Protein AF-A0A0F9RV56-F1 (afdb_monomer_lite)

Secondary structure (DSSP, 8-state):
--------TT--S-PPTTB-EEEETTTTEEEEPPTTTEEEETTTTEEEES-SS-SSSEEE--SS--------SSSS-EEEEEEETTEEEEEEEETTEEEEESSSSTTTSEEEEE-TTS-EEES-SS-SSSEEE--SSS---------STT--EEEEEE-SS-EEEEEE-TTS-EEEEETTTTEEEEEE-TTS-EEES-SS-SSSEEE-SSS-------------TT-S-EEEEEEEE-TTS-EEEEEEEEEEE-SSSSS--EEEEEEE--SS-TTSPEEEEEE-TT--EEES-TTTSSS-EEE----S-TTS-EEEEEEE-SSS--EEEEEEETTEEEEE-GGGTTT--SEEEETTT--EEES-SS-SSSEEETTTEEE-TTSEEEEEEEE-SSS---TT-EEEE---TT---TTEEEEPPTT-S-EEEEESSTTPPTTSEEEEEEEEEEEEEE-TT-B-TT-EEEE-SSTT-EEE----S--GGGGG--EEESS-B-SSEEEEEEE---

Structure (mmCIF, N/CA/C/O backbone):
data_AF-A0A0F9RV56-F1
#
_entry.id   AF-A0A0F9RV56-F1
#
loop_
_atom_site.group_PDB
_atom_site.id
_atom_site.type_symbol
_atom_site.label_atom_id
_atom_site.label_alt_id
_atom_site.label_comp_id
_atom_site.label_asym_id
_atom_site.label_entity_id
_atom_site.label_seq_id
_atom_site.pdbx_PDB_ins_code
_atom_site.Cartn_x
_atom_site.Cartn_y
_atom_site.Cartn_z
_atom_site.occupancy
_atom_site.B_iso_or_equiv
_atom_site.auth_seq_id
_atom_site.auth_comp_id
_atom_site.auth_asym_id
_atom_site.auth_atom_id
_atom_site.pdbx_PDB_model_num
ATOM 1 N N . MET A 1 1 ? 59.720 15.547 -71.331 1.00 35.12 1 MET A N 1
ATOM 2 C CA . MET A 1 1 ? 58.835 14.640 -72.086 1.00 35.12 1 MET A CA 1
ATOM 3 C C . MET A 1 1 ? 59.316 14.669 -73.528 1.00 35.12 1 MET A C 1
ATOM 5 O O . MET A 1 1 ? 58.931 15.556 -74.275 1.00 35.12 1 MET A O 1
ATOM 9 N N . GLU A 1 2 ? 60.263 13.796 -73.878 1.00 28.33 2 GLU A N 1
ATOM 10 C CA . GLU A 1 2 ? 60.614 13.566 -75.283 1.00 28.33 2 GLU A CA 1
ATOM 11 C C . GLU A 1 2 ? 59.462 12.791 -75.920 1.00 28.33 2 GLU A C 1
ATOM 13 O O . GLU A 1 2 ? 59.187 11.650 -75.551 1.00 28.33 2 GLU A O 1
ATOM 18 N N . VAL A 1 3 ? 58.751 13.435 -76.841 1.00 36.19 3 VAL A N 1
ATOM 19 C CA . VAL A 1 3 ? 57.756 12.770 -77.678 1.00 36.19 3 VAL A CA 1
ATOM 20 C C . VAL A 1 3 ? 58.518 12.094 -78.812 1.00 36.19 3 VAL A C 1
ATOM 22 O O . VAL A 1 3 ? 58.849 12.726 -79.812 1.00 36.19 3 VAL A O 1
ATOM 25 N N . HIS A 1 4 ? 58.807 10.803 -78.662 1.00 37.47 4 HIS A N 1
ATOM 26 C CA . HIS A 1 4 ? 59.107 9.973 -79.823 1.00 37.47 4 HIS A CA 1
ATOM 27 C C . HIS A 1 4 ? 57.801 9.795 -80.604 1.00 37.47 4 HIS A C 1
ATOM 29 O O . HIS A 1 4 ? 56.901 9.078 -80.169 1.00 37.47 4 HIS A O 1
ATOM 35 N N . ALA A 1 5 ? 57.681 10.464 -81.751 1.00 42.66 5 ALA A N 1
ATOM 36 C CA . ALA A 1 5 ? 56.656 10.137 -82.731 1.00 42.66 5 ALA A CA 1
ATOM 37 C C . ALA A 1 5 ? 56.894 8.688 -83.186 1.00 42.66 5 ALA A C 1
ATOM 39 O O . ALA A 1 5 ? 57.868 8.398 -83.881 1.00 42.66 5 ALA A O 1
ATOM 40 N N . ILE A 1 6 ? 56.035 7.765 -82.750 1.00 51.59 6 ILE A N 1
ATOM 41 C CA . ILE A 1 6 ? 56.075 6.363 -83.169 1.00 51.59 6 ILE A CA 1
ATOM 42 C C . ILE A 1 6 ? 55.583 6.307 -84.620 1.00 51.59 6 ILE A C 1
ATOM 44 O O . ILE A 1 6 ? 54.413 6.065 -84.891 1.00 51.59 6 ILE A O 1
ATOM 48 N N . ILE A 1 7 ? 56.485 6.553 -85.568 1.00 52.78 7 ILE A N 1
ATOM 49 C CA . ILE A 1 7 ? 56.300 6.196 -86.978 1.00 52.78 7 ILE A CA 1
ATOM 50 C C . ILE A 1 7 ? 56.906 4.798 -87.151 1.00 52.78 7 ILE A C 1
ATOM 52 O O . ILE A 1 7 ? 57.924 4.613 -87.812 1.00 52.78 7 ILE A O 1
ATOM 56 N N . ASP A 1 8 ? 56.335 3.804 -86.466 1.00 52.91 8 ASP A N 1
ATOM 57 C CA . ASP A 1 8 ? 56.746 2.411 -86.630 1.00 52.91 8 ASP A CA 1
ATOM 58 C C . ASP A 1 8 ? 55.860 1.736 -87.683 1.00 52.91 8 ASP A C 1
ATOM 60 O O . ASP A 1 8 ? 54.678 1.477 -87.461 1.00 52.91 8 ASP A O 1
ATOM 64 N N . SER A 1 9 ? 56.458 1.406 -88.830 1.00 52.41 9 SER A N 1
ATOM 65 C CA . SER A 1 9 ? 55.878 0.616 -89.934 1.00 52.41 9 SER A CA 1
ATOM 66 C C . SER A 1 9 ? 55.346 -0.783 -89.545 1.00 52.41 9 SER A C 1
ATOM 68 O O . SER A 1 9 ? 54.869 -1.525 -90.401 1.00 52.41 9 SER A O 1
ATOM 70 N N . ARG A 1 10 ? 55.416 -1.159 -88.261 1.00 55.69 10 ARG A N 1
ATOM 71 C CA . ARG A 1 10 ? 54.940 -2.428 -87.682 1.00 55.69 10 ARG A CA 1
ATOM 72 C C . ARG A 1 10 ? 53.533 -2.366 -87.064 1.00 55.69 10 ARG A C 1
ATOM 74 O O . ARG A 1 10 ? 53.070 -3.376 -86.534 1.00 55.69 10 ARG A O 1
ATOM 81 N N . LEU A 1 11 ? 52.831 -1.233 -87.148 1.00 56.22 11 LEU A N 1
ATOM 82 C CA . LEU A 1 11 ? 51.405 -1.129 -86.810 1.00 56.22 11 LEU A CA 1
ATOM 83 C C . LEU A 1 11 ? 50.551 -1.707 -87.953 1.00 56.22 11 LEU A C 1
ATOM 85 O O . LEU A 1 11 ? 50.482 -1.127 -89.034 1.00 56.22 11 LEU A O 1
ATOM 89 N N . LYS A 1 12 ? 49.893 -2.858 -87.744 1.00 55.91 12 LYS A N 1
ATOM 90 C CA . LYS A 1 12 ? 48.901 -3.374 -88.707 1.00 55.91 12 LYS A CA 1
ATOM 91 C C . LYS A 1 12 ? 47.729 -2.388 -88.804 1.00 55.91 12 LYS A C 1
ATOM 93 O O . LYS A 1 12 ? 47.062 -2.136 -87.806 1.00 55.91 12 LYS A O 1
ATOM 98 N N . SER A 1 13 ? 47.449 -1.873 -90.001 1.00 49.88 13 SER A N 1
ATOM 99 C CA . SER A 1 13 ? 46.219 -1.132 -90.287 1.00 49.88 13 SER A CA 1
ATOM 100 C C . SER A 1 13 ? 45.020 -2.086 -90.228 1.00 49.88 13 SER A C 1
ATOM 102 O O . SER A 1 13 ? 44.904 -3.003 -91.039 1.00 49.88 13 SER A O 1
ATOM 104 N N . GLY A 1 14 ? 44.145 -1.901 -89.237 1.00 53.00 14 GLY A N 1
ATOM 105 C CA . GLY A 1 14 ? 42.919 -2.697 -89.101 1.00 53.00 14 GLY A CA 1
ATOM 106 C C . GLY A 1 14 ? 42.392 -2.889 -87.679 1.00 53.00 14 GLY A C 1
ATOM 107 O O . GLY A 1 14 ? 41.796 -3.927 -87.410 1.00 53.00 14 GLY A O 1
ATOM 108 N N . THR A 1 15 ? 42.614 -1.954 -86.756 1.00 55.88 15 THR A N 1
ATOM 109 C CA . THR A 1 15 ? 42.126 -2.074 -85.375 1.00 55.88 15 THR A CA 1
ATOM 110 C C . THR A 1 15 ? 40.822 -1.300 -85.183 1.00 55.88 15 THR A C 1
ATOM 112 O O . TH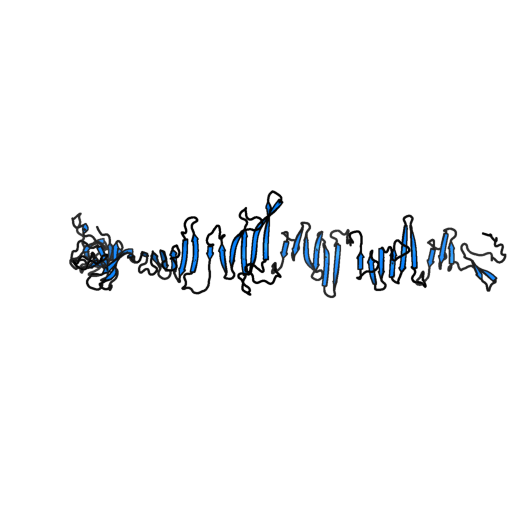R A 1 15 ? 40.669 -0.175 -85.661 1.00 55.88 15 THR A O 1
ATOM 115 N N . ALA A 1 16 ? 39.853 -1.920 -84.510 1.00 59.94 16 ALA A N 1
ATOM 116 C CA . ALA A 1 16 ? 38.628 -1.251 -84.087 1.00 59.94 16 ALA A CA 1
ATOM 117 C C . ALA A 1 16 ? 38.970 -0.122 -83.096 1.00 59.94 16 ALA A C 1
ATOM 119 O O . ALA A 1 16 ? 39.935 -0.224 -82.333 1.00 59.94 16 ALA A O 1
ATOM 120 N N . GLN A 1 17 ? 38.187 0.961 -83.103 1.00 68.06 17 GLN A N 1
ATOM 121 C CA . GLN A 1 17 ? 38.369 2.084 -82.178 1.00 68.06 17 GLN A CA 1
ATOM 122 C C . GLN A 1 17 ? 38.378 1.578 -80.724 1.00 68.06 17 GLN A C 1
ATOM 124 O O . GLN A 1 17 ? 37.492 0.823 -80.335 1.00 68.06 17 GLN A O 1
ATOM 129 N N . GLY A 1 18 ? 39.375 1.992 -79.934 1.00 73.94 18 GLY A N 1
ATOM 130 C CA . GLY A 1 18 ? 39.445 1.705 -78.495 1.00 73.94 18 GLY A CA 1
ATOM 131 C C . GLY A 1 18 ? 40.261 0.481 -78.063 1.00 73.94 18 GLY A C 1
ATOM 132 O O . GLY A 1 18 ? 40.328 0.186 -76.870 1.00 73.94 18 GLY A O 1
ATOM 133 N N . GLN A 1 19 ? 40.911 -0.231 -78.989 1.00 78.50 19 GLN A N 1
ATOM 134 C CA . GLN A 1 19 ? 41.796 -1.353 -78.645 1.00 78.50 19 GLN A CA 1
ATOM 135 C C . GLN A 1 19 ? 43.124 -0.882 -78.030 1.00 78.50 19 GLN A C 1
ATOM 137 O O . GLN A 1 19 ? 43.808 -0.022 -78.584 1.00 78.50 19 GLN A O 1
ATOM 142 N N . ILE A 1 20 ? 43.519 -1.496 -76.911 1.00 80.44 20 ILE A N 1
ATOM 143 C CA . ILE A 1 20 ? 44.831 -1.288 -76.276 1.00 80.44 20 ILE A CA 1
ATOM 144 C C . ILE A 1 20 ? 45.865 -2.228 -76.911 1.00 80.44 20 ILE A C 1
ATOM 146 O O . ILE A 1 20 ? 45.559 -3.384 -77.213 1.00 80.44 20 ILE A O 1
ATOM 150 N N . MET A 1 21 ? 47.089 -1.730 -77.127 1.00 80.50 21 MET A N 1
ATOM 151 C CA . MET A 1 21 ? 48.192 -2.481 -77.734 1.00 80.50 21 MET A CA 1
ATOM 152 C C . MET A 1 21 ? 49.264 -2.869 -76.712 1.00 80.50 21 MET A C 1
ATOM 154 O O . MET A 1 21 ? 49.665 -2.054 -75.885 1.00 80.50 21 MET A O 1
ATOM 158 N N . PHE A 1 22 ? 49.789 -4.086 -76.832 1.00 82.75 22 PHE A N 1
ATOM 159 C CA . PHE A 1 22 ? 50.877 -4.624 -76.018 1.00 82.75 22 PHE A CA 1
ATOM 160 C C . PHE A 1 22 ? 52.053 -5.021 -76.910 1.00 82.75 22 PHE A C 1
ATOM 162 O O . PHE A 1 22 ? 51.858 -5.506 -78.024 1.00 82.75 22 PHE A O 1
ATOM 169 N N . TRP A 1 23 ? 53.284 -4.809 -76.445 1.00 84.12 23 TRP A N 1
ATOM 170 C CA . TRP A 1 23 ? 54.470 -5.295 -77.148 1.00 84.12 23 TRP A CA 1
ATOM 171 C C . TRP A 1 23 ? 54.647 -6.786 -76.878 1.00 84.12 23 TRP A C 1
ATOM 173 O O . TRP A 1 23 ? 54.828 -7.197 -75.732 1.00 84.12 23 TRP A O 1
ATOM 183 N N . ASP A 1 24 ? 54.647 -7.592 -77.935 1.00 83.38 24 ASP A N 1
ATOM 184 C CA . ASP A 1 24 ? 54.957 -9.011 -77.842 1.00 83.38 24 ASP A CA 1
ATOM 185 C C . ASP A 1 24 ? 56.446 -9.229 -78.143 1.00 83.38 24 ASP A C 1
ATOM 187 O O . ASP A 1 24 ? 56.928 -9.035 -79.265 1.00 83.38 24 ASP A O 1
ATOM 191 N N . ASN A 1 25 ? 57.191 -9.654 -77.121 1.00 83.56 25 ASN A N 1
ATOM 192 C CA . ASN A 1 25 ? 58.633 -9.862 -77.208 1.00 83.56 25 ASN A CA 1
ATOM 193 C C . ASN A 1 25 ? 59.032 -11.084 -78.049 1.00 83.56 25 ASN A C 1
ATOM 195 O O . ASN A 1 25 ? 60.177 -11.144 -78.511 1.00 83.56 25 ASN A O 1
ATOM 199 N N . THR A 1 26 ? 58.108 -12.021 -78.254 1.00 90.19 26 THR A N 1
ATOM 200 C CA . THR A 1 26 ? 58.261 -13.201 -79.110 1.00 90.19 26 THR A CA 1
ATOM 201 C C . THR A 1 26 ? 58.004 -12.824 -80.563 1.00 90.19 26 THR A C 1
ATOM 203 O O . THR A 1 26 ? 58.799 -13.154 -81.440 1.00 90.19 26 THR A O 1
ATOM 206 N N . LEU A 1 27 ? 56.935 -12.066 -80.822 1.00 84.62 27 LEU A N 1
ATOM 207 C CA . LEU A 1 27 ? 56.555 -11.642 -82.174 1.00 84.62 27 LEU A CA 1
ATOM 208 C C . LEU A 1 27 ? 57.285 -10.376 -82.653 1.00 84.62 27 LEU A C 1
ATOM 210 O O . LEU A 1 27 ? 57.133 -9.996 -83.815 1.00 84.62 27 LEU A O 1
ATOM 214 N N . LYS A 1 28 ? 58.057 -9.719 -81.774 1.00 84.50 28 LYS A N 1
ATOM 215 C CA . LYS A 1 28 ? 58.799 -8.467 -82.025 1.00 84.50 28 LYS A CA 1
ATOM 216 C C . LYS A 1 28 ? 57.935 -7.376 -82.673 1.00 84.50 28 LYS A C 1
ATOM 218 O O . LYS A 1 28 ? 58.404 -6.622 -83.531 1.00 84.50 28 LYS A O 1
ATOM 223 N N . ARG A 1 29 ? 56.665 -7.306 -82.270 1.00 80.75 29 ARG A N 1
ATOM 224 C CA . ARG A 1 29 ? 55.684 -6.331 -82.759 1.00 80.75 29 ARG A CA 1
ATOM 225 C C . ARG A 1 29 ? 54.636 -6.028 -81.698 1.00 80.75 29 ARG A C 1
ATOM 227 O O . ARG A 1 29 ? 54.454 -6.790 -80.752 1.00 80.75 29 ARG A O 1
ATOM 234 N N . TRP A 1 30 ? 53.894 -4.956 -81.926 1.00 79.44 30 TRP A N 1
ATOM 235 C CA . TRP A 1 30 ? 52.701 -4.633 -81.157 1.00 79.44 30 TRP A CA 1
ATOM 236 C C . TRP A 1 30 ? 51.517 -5.521 -81.572 1.00 79.44 30 TRP A C 1
ATOM 238 O O . TRP A 1 30 ? 51.285 -5.739 -82.764 1.00 79.44 30 TRP A O 1
ATOM 248 N N . VAL A 1 31 ? 50.771 -6.024 -80.591 1.00 81.75 31 VAL A N 1
ATOM 249 C CA . VAL A 1 31 ? 49.534 -6.807 -80.746 1.00 81.75 31 VAL A CA 1
ATOM 250 C C . VAL A 1 31 ? 48.388 -6.118 -80.004 1.00 81.75 31 VAL A C 1
ATOM 252 O O . VAL A 1 31 ? 48.619 -5.470 -78.988 1.00 81.75 31 VAL A O 1
ATOM 255 N N . ASN A 1 32 ? 47.163 -6.206 -80.518 1.00 77.44 32 ASN A N 1
ATOM 256 C CA . ASN A 1 32 ? 45.974 -5.628 -79.885 1.00 77.44 32 ASN A CA 1
ATOM 257 C C . ASN A 1 32 ? 45.323 -6.628 -78.916 1.00 77.44 32 ASN A C 1
ATOM 259 O O . ASN A 1 32 ? 45.285 -7.820 -79.214 1.00 77.44 32 ASN A O 1
ATOM 263 N N . ALA A 1 33 ? 44.751 -6.141 -77.814 1.00 80.44 33 ALA A N 1
ATOM 264 C CA . ALA A 1 33 ? 43.803 -6.931 -77.026 1.00 80.44 33 ALA A CA 1
ATOM 265 C C . ALA A 1 33 ? 42.501 -7.193 -77.801 1.00 80.44 33 ALA A C 1
ATOM 267 O O . ALA A 1 33 ? 42.122 -6.434 -78.710 1.00 80.44 33 ALA A O 1
ATOM 268 N N . GLU A 1 34 ? 41.794 -8.259 -77.422 1.00 81.75 34 GLU A N 1
ATOM 269 C CA . GLU A 1 34 ? 40.414 -8.460 -77.848 1.00 81.75 34 GLU A CA 1
ATOM 270 C C . GLU A 1 34 ? 39.514 -7.397 -77.206 1.00 81.75 34 GLU A C 1
ATOM 272 O O . GLU A 1 34 ? 39.651 -7.066 -76.027 1.00 81.75 34 GLU A O 1
ATOM 277 N N . THR A 1 35 ? 38.550 -6.866 -77.965 1.00 77.06 35 THR A N 1
ATOM 278 C CA . THR A 1 35 ? 37.611 -5.853 -77.448 1.00 77.06 35 THR A CA 1
ATOM 279 C C . THR A 1 35 ? 36.735 -6.395 -76.315 1.00 77.06 35 THR A C 1
ATOM 281 O O . THR A 1 35 ? 36.184 -5.620 -75.543 1.00 77.06 35 THR A O 1
ATOM 284 N N . SER A 1 36 ? 36.594 -7.719 -76.206 1.00 81.75 36 SER A N 1
ATOM 285 C CA . SER A 1 36 ? 35.924 -8.423 -75.108 1.00 81.75 36 SER A CA 1
ATOM 286 C C . SER A 1 36 ? 36.769 -8.557 -73.841 1.00 81.75 36 SER A C 1
ATOM 288 O O . SER A 1 36 ? 36.193 -8.869 -72.808 1.00 81.75 36 SER A O 1
ATOM 290 N N . GLU A 1 37 ? 38.083 -8.324 -73.882 1.00 86.94 37 GLU A N 1
ATOM 291 C CA . GLU A 1 37 ? 38.988 -8.496 -72.735 1.00 86.94 37 GLU A CA 1
ATOM 292 C C . GLU A 1 37 ? 39.403 -7.159 -72.115 1.00 86.94 37 GLU A C 1
ATOM 294 O O . GLU A 1 37 ? 39.272 -6.979 -70.906 1.00 86.94 37 GLU A O 1
ATOM 299 N N . LEU A 1 38 ? 39.876 -6.206 -72.925 1.00 89.44 38 LEU A N 1
ATOM 300 C CA . LEU A 1 38 ? 40.341 -4.900 -72.455 1.00 89.44 38 LEU A CA 1
ATOM 301 C C . LEU A 1 38 ? 40.025 -3.805 -73.478 1.00 89.44 38 LEU A C 1
ATOM 303 O O . LEU A 1 38 ? 40.433 -3.899 -74.637 1.00 89.44 38 LEU A O 1
ATOM 307 N N . PHE A 1 39 ? 39.324 -2.751 -73.057 1.00 89.19 39 PHE A N 1
ATOM 308 C CA . PHE A 1 39 ? 38.770 -1.760 -73.982 1.00 89.19 39 PHE A CA 1
ATOM 309 C C . PHE A 1 39 ? 38.821 -0.324 -73.439 1.00 89.19 39 PHE A C 1
ATOM 311 O O . PHE A 1 39 ? 38.435 -0.075 -72.299 1.00 89.19 39 PHE A O 1
ATOM 318 N N . TRP A 1 40 ? 39.250 0.639 -74.262 1.00 91.00 40 TRP A N 1
ATOM 319 C CA . TRP A 1 40 ? 39.168 2.079 -73.985 1.00 91.00 40 TRP A CA 1
ATOM 320 C C . TRP A 1 40 ? 38.142 2.757 -74.901 1.00 91.00 40 TRP A C 1
ATOM 322 O O . TRP A 1 40 ? 38.376 2.957 -76.090 1.00 91.00 40 TRP A O 1
ATOM 332 N N . ASP A 1 41 ? 37.007 3.166 -74.342 1.00 88.31 41 ASP A N 1
ATOM 333 C CA . ASP A 1 41 ? 36.007 3.983 -75.030 1.00 88.31 41 ASP A CA 1
ATOM 334 C C . ASP A 1 41 ? 36.447 5.452 -75.008 1.00 88.31 41 ASP A C 1
ATOM 336 O O . ASP A 1 41 ? 36.204 6.182 -74.042 1.00 88.31 41 ASP A O 1
ATOM 340 N N . ASP A 1 42 ? 37.111 5.890 -76.078 1.00 87.00 42 ASP A N 1
ATOM 341 C CA . ASP A 1 42 ? 37.641 7.251 -76.154 1.00 87.00 42 ASP A CA 1
ATOM 342 C C . ASP A 1 42 ? 36.551 8.326 -76.276 1.00 87.00 42 ASP A C 1
ATOM 344 O O . ASP A 1 42 ? 36.752 9.457 -75.831 1.00 87.00 42 ASP A O 1
ATOM 348 N N . THR A 1 43 ? 35.384 7.993 -76.831 1.00 89.69 43 THR A N 1
ATOM 349 C CA . THR A 1 43 ? 34.279 8.949 -76.971 1.00 89.69 43 THR A CA 1
ATOM 350 C C . THR A 1 43 ? 33.721 9.335 -75.607 1.00 89.69 43 THR A C 1
ATOM 352 O O . THR A 1 43 ? 33.481 10.513 -75.355 1.00 89.69 43 THR A O 1
ATOM 355 N N . ASN A 1 44 ? 33.565 8.361 -74.708 1.00 91.50 44 ASN A N 1
ATOM 356 C CA . ASN A 1 44 ? 32.955 8.582 -73.394 1.00 91.50 44 ASN A CA 1
ATOM 357 C C . ASN A 1 44 ? 33.965 8.594 -72.234 1.00 91.50 44 ASN A C 1
ATOM 359 O O . ASN A 1 44 ? 33.563 8.784 -71.088 1.00 91.50 44 ASN A O 1
ATOM 363 N N . LYS A 1 45 ? 35.260 8.391 -72.514 1.00 93.62 45 LYS A N 1
ATOM 364 C CA . LYS A 1 45 ? 36.357 8.317 -71.530 1.00 93.62 45 LYS A CA 1
ATOM 365 C C . LYS A 1 45 ? 36.139 7.215 -70.484 1.00 93.62 45 LYS A C 1
ATOM 367 O O . LYS A 1 45 ? 36.167 7.466 -69.279 1.00 93.62 45 LYS A O 1
ATOM 372 N N . ARG A 1 46 ? 35.892 5.987 -70.956 1.00 93.88 46 ARG A N 1
ATOM 373 C CA . ARG A 1 46 ? 35.572 4.817 -70.117 1.00 93.88 46 ARG A CA 1
ATOM 374 C C . ARG A 1 46 ? 36.511 3.642 -70.383 1.00 93.88 46 ARG A C 1
ATOM 376 O O . ARG A 1 46 ? 36.780 3.309 -71.532 1.00 93.88 46 ARG A O 1
ATOM 383 N N . PHE A 1 47 ? 36.954 2.975 -69.325 1.00 93.38 47 PHE A N 1
ATOM 384 C CA . PHE A 1 47 ? 37.814 1.798 -69.372 1.00 93.38 47 PHE A CA 1
ATOM 385 C C . PHE A 1 47 ? 37.026 0.528 -69.029 1.00 93.38 47 PHE A C 1
ATOM 387 O O . PHE A 1 47 ? 36.348 0.458 -68.005 1.00 93.38 47 PHE A O 1
ATOM 394 N N . GLY A 1 48 ? 37.095 -0.473 -69.900 1.00 92.56 48 GLY A N 1
ATOM 395 C CA . GLY A 1 48 ? 36.427 -1.762 -69.767 1.00 92.56 48 GLY A CA 1
ATOM 396 C C . GLY A 1 48 ? 37.419 -2.907 -69.572 1.00 92.56 48 GLY A C 1
ATOM 397 O O . GLY A 1 48 ? 38.422 -2.977 -70.278 1.00 92.56 48 GLY A O 1
ATOM 398 N N . ILE A 1 49 ? 37.103 -3.827 -68.662 1.00 93.19 49 ILE A N 1
ATOM 399 C CA . ILE A 1 49 ? 37.770 -5.124 -68.491 1.00 93.19 49 ILE A CA 1
ATOM 400 C C . ILE A 1 49 ? 36.692 -6.202 -68.644 1.00 93.19 49 ILE A C 1
ATOM 402 O O . ILE A 1 49 ? 35.688 -6.170 -67.936 1.00 93.19 49 ILE A O 1
ATOM 406 N N . GLY A 1 50 ? 36.849 -7.129 -69.584 1.00 91.56 50 GLY A N 1
ATOM 407 C CA . GLY A 1 50 ? 35.844 -8.152 -69.886 1.00 91.56 50 GLY A CA 1
ATOM 408 C C . GLY A 1 50 ? 34.601 -7.628 -70.629 1.00 91.56 50 GLY A C 1
ATOM 409 O O . GLY A 1 50 ? 33.560 -8.293 -70.647 1.00 91.56 50 GLY A O 1
ATOM 410 N N . ILE A 1 51 ? 34.648 -6.405 -71.185 1.00 91.44 51 ILE A N 1
ATOM 411 C CA . ILE A 1 51 ? 33.503 -5.768 -71.851 1.00 91.44 51 ILE A CA 1
ATOM 412 C C . ILE A 1 51 ? 33.903 -4.750 -72.935 1.00 91.44 51 ILE A C 1
ATOM 414 O O . ILE A 1 51 ? 34.678 -3.832 -72.686 1.00 91.44 51 ILE A O 1
ATOM 418 N N . ALA A 1 52 ? 33.273 -4.856 -74.112 1.00 90.31 52 ALA A N 1
ATOM 419 C CA . ALA A 1 52 ? 33.534 -4.003 -75.283 1.00 90.31 52 ALA A CA 1
ATOM 420 C C . ALA A 1 52 ? 32.757 -2.671 -75.312 1.00 90.31 52 ALA A C 1
ATOM 422 O O . ALA A 1 52 ? 32.942 -1.844 -76.197 1.00 90.31 52 ALA A O 1
ATOM 423 N N . SER A 1 53 ? 31.819 -2.467 -74.391 1.00 91.06 53 SER A N 1
ATOM 424 C CA . SER A 1 53 ? 31.000 -1.251 -74.307 1.00 91.06 53 SER A CA 1
ATOM 425 C C . SER A 1 53 ? 30.789 -0.906 -72.832 1.00 91.06 53 SER A C 1
ATOM 427 O O . SER A 1 53 ? 29.745 -1.233 -72.261 1.00 91.06 53 SER A O 1
ATOM 429 N N . PRO A 1 54 ? 31.816 -0.351 -72.161 1.00 93.94 54 PRO A N 1
ATOM 430 C CA . PRO A 1 54 ? 31.742 -0.025 -70.742 1.00 93.94 54 PRO A CA 1
ATOM 431 C C . PRO A 1 54 ? 30.633 1.004 -70.489 1.00 93.94 54 PRO A C 1
ATOM 433 O O . PRO A 1 54 ? 30.466 1.928 -71.270 1.00 93.94 54 PRO A O 1
ATOM 436 N N . GLY A 1 55 ? 29.861 0.852 -69.407 1.00 95.50 55 GLY A N 1
ATOM 437 C CA . GLY A 1 55 ? 28.795 1.793 -69.039 1.00 95.50 55 GLY A CA 1
ATOM 438 C C . GLY A 1 55 ? 29.275 2.908 -68.106 1.00 95.50 55 GLY A C 1
ATOM 439 O O . GLY A 1 55 ? 28.670 3.973 -68.070 1.00 95.50 55 GLY A O 1
ATOM 440 N N . GLN A 1 56 ? 30.390 2.674 -67.409 1.00 96.31 56 GLN A N 1
ATOM 441 C CA . GLN A 1 56 ? 30.975 3.523 -66.365 1.00 96.31 56 GLN A CA 1
ATOM 442 C C . GLN A 1 56 ? 32.437 3.851 -66.688 1.00 96.31 56 GLN A C 1
ATOM 444 O O . GLN A 1 56 ? 33.030 3.182 -67.533 1.00 96.31 56 GLN A O 1
ATOM 449 N N . GLN A 1 57 ? 33.029 4.840 -66.005 1.00 95.31 57 GLN A N 1
ATOM 450 C CA . GLN A 1 57 ? 34.445 5.215 -66.187 1.00 95.31 57 GLN A CA 1
ATOM 451 C C . GLN A 1 57 ? 35.411 4.032 -66.021 1.00 95.31 57 GLN A C 1
ATOM 453 O O . GLN A 1 57 ? 36.375 3.936 -66.773 1.00 95.31 57 GLN A O 1
ATOM 458 N N . LEU A 1 58 ? 35.117 3.108 -65.103 1.00 95.38 58 LEU A N 1
ATOM 459 C CA . LEU A 1 58 ? 35.726 1.782 -65.009 1.00 95.38 58 LEU A CA 1
ATOM 460 C C . LEU A 1 58 ? 34.598 0.742 -64.974 1.00 95.38 58 LEU A C 1
ATOM 462 O O . LEU A 1 58 ? 33.737 0.804 -64.098 1.00 95.38 58 LEU A O 1
ATOM 466 N N . HIS A 1 59 ? 34.587 -0.212 -65.904 1.00 95.06 59 HIS A N 1
ATOM 467 C CA . HIS A 1 59 ? 33.609 -1.299 -65.944 1.00 95.06 59 HIS A CA 1
ATOM 468 C C . HIS A 1 59 ? 34.321 -2.646 -66.078 1.00 95.06 59 HIS A C 1
ATOM 470 O O . HIS A 1 59 ? 34.891 -2.950 -67.119 1.00 95.06 59 HIS A O 1
ATOM 476 N N . ILE A 1 60 ? 34.256 -3.467 -65.032 1.00 94.69 60 ILE A N 1
ATOM 477 C CA . ILE A 1 60 ? 34.794 -4.830 -65.027 1.00 94.69 60 ILE A CA 1
ATOM 478 C C . ILE A 1 60 ? 33.621 -5.808 -65.131 1.00 94.69 60 ILE A C 1
ATOM 480 O O . ILE A 1 60 ? 32.695 -5.737 -64.324 1.00 94.69 60 ILE A O 1
ATOM 484 N N . ARG A 1 61 ? 33.645 -6.714 -66.110 1.00 93.44 61 ARG A N 1
ATOM 485 C CA . ARG A 1 61 ? 32.621 -7.739 -66.341 1.00 93.44 61 ARG A CA 1
ATOM 486 C C . ARG A 1 61 ? 33.266 -9.122 -66.441 1.00 93.44 61 ARG A C 1
ATOM 488 O O . ARG A 1 61 ? 34.331 -9.283 -67.017 1.00 93.44 61 ARG A O 1
ATOM 495 N N . GLY A 1 62 ? 32.588 -10.132 -65.911 1.00 91.44 62 GLY A N 1
ATOM 496 C CA . GLY A 1 62 ? 32.982 -11.537 -65.965 1.00 91.44 62 GLY A CA 1
ATOM 497 C C . GLY A 1 62 ? 31.757 -12.439 -65.817 1.00 91.44 62 GLY A C 1
ATOM 498 O O . GLY A 1 62 ? 30.684 -11.973 -65.439 1.00 91.44 62 GLY A O 1
ATOM 499 N N . SER A 1 63 ? 31.899 -13.722 -66.149 1.00 90.44 63 SER A N 1
ATOM 500 C CA . SER A 1 63 ? 30.840 -14.744 -66.042 1.00 90.44 63 SER A CA 1
ATOM 501 C C . SER A 1 63 ? 30.871 -15.534 -64.725 1.00 90.44 63 SER A C 1
ATOM 503 O O . SER A 1 63 ? 30.056 -16.429 -64.523 1.00 90.44 63 SER A O 1
ATOM 505 N N . VAL A 1 64 ? 31.817 -15.210 -63.842 1.00 89.81 64 VAL A N 1
ATOM 506 C CA . VAL A 1 64 ? 31.987 -15.739 -62.479 1.00 89.81 64 VAL A CA 1
ATOM 507 C C . VAL A 1 64 ? 32.173 -14.567 -61.507 1.00 89.81 64 VAL A C 1
ATOM 509 O O . VAL A 1 64 ? 32.157 -13.413 -61.937 1.00 89.81 64 VAL A O 1
ATOM 512 N N . SER A 1 65 ? 32.362 -14.836 -60.209 1.00 91.69 65 SER A N 1
ATOM 513 C CA . SER A 1 65 ? 32.637 -13.799 -59.204 1.00 91.69 65 SER A CA 1
ATOM 514 C C . SER A 1 65 ? 33.793 -12.890 -59.631 1.00 91.69 65 SER A C 1
ATOM 516 O O . SER A 1 65 ? 34.929 -13.333 -59.791 1.00 91.69 65 SER A O 1
ATOM 518 N N . ILE A 1 66 ? 33.500 -11.603 -59.791 1.00 92.06 66 ILE A N 1
ATOM 519 C CA . ILE A 1 66 ? 34.480 -10.569 -60.121 1.00 92.06 66 ILE A CA 1
ATOM 520 C C . ILE A 1 66 ? 35.036 -10.024 -58.804 1.00 92.06 66 ILE A C 1
ATOM 522 O O . ILE A 1 66 ? 34.271 -9.551 -57.965 1.00 92.06 66 ILE A O 1
ATOM 526 N N . LYS A 1 67 ? 36.358 -10.082 -58.611 1.00 90.19 67 LYS A N 1
ATOM 527 C CA . LYS A 1 67 ? 37.037 -9.592 -57.402 1.00 90.19 67 LYS A CA 1
ATOM 528 C C . LYS A 1 67 ? 38.067 -8.528 -57.768 1.00 90.19 67 LYS A C 1
ATOM 530 O O . LYS A 1 67 ? 39.005 -8.813 -58.505 1.00 90.19 67 LYS A O 1
ATOM 535 N N . ALA A 1 68 ? 37.934 -7.339 -57.186 1.00 91.31 68 ALA A N 1
ATOM 536 C CA . ALA A 1 68 ? 39.048 -6.408 -57.058 1.00 91.31 68 ALA A CA 1
ATOM 537 C C . ALA A 1 68 ? 39.797 -6.755 -55.762 1.00 91.31 68 ALA A C 1
ATOM 539 O O . ALA A 1 68 ? 39.277 -6.552 -54.666 1.00 91.31 68 ALA A O 1
ATOM 540 N N . LEU A 1 69 ? 40.973 -7.375 -55.884 1.00 92.81 69 LEU A N 1
ATOM 541 C CA . LEU A 1 69 ? 41.819 -7.697 -54.737 1.00 92.81 69 LEU A CA 1
ATOM 542 C C . LEU A 1 69 ? 42.768 -6.530 -54.477 1.00 92.81 69 LEU A C 1
ATOM 544 O O . LEU A 1 69 ? 43.634 -6.240 -55.297 1.00 92.81 69 LEU A O 1
ATOM 548 N N . PHE A 1 70 ? 42.616 -5.912 -53.313 1.00 91.50 70 PHE A N 1
ATOM 549 C CA . PHE A 1 70 ? 43.601 -5.003 -52.749 1.00 91.50 70 PHE A CA 1
ATOM 550 C C . PHE A 1 70 ? 44.261 -5.739 -51.590 1.00 91.50 70 PHE A C 1
ATOM 552 O O . PHE A 1 70 ? 43.589 -6.116 -50.631 1.00 91.50 70 PHE A O 1
ATOM 559 N N . GLU A 1 71 ? 45.557 -6.000 -51.707 1.00 91.75 71 GLU A N 1
ATOM 560 C CA . GLU A 1 71 ? 46.321 -6.736 -50.707 1.00 91.75 71 GLU A CA 1
ATOM 561 C C . GLU A 1 71 ? 47.545 -5.945 -50.267 1.00 91.75 71 GLU A C 1
ATOM 563 O O . GLU A 1 71 ? 48.076 -5.103 -50.990 1.00 91.75 71 GLU A O 1
ATOM 568 N N . ARG A 1 72 ? 47.981 -6.227 -49.045 1.00 87.31 72 ARG A N 1
ATOM 569 C CA . ARG A 1 72 ? 49.168 -5.644 -48.433 1.00 87.31 72 ARG A CA 1
ATOM 570 C C . ARG A 1 72 ? 49.993 -6.749 -47.801 1.00 87.31 72 ARG A C 1
ATOM 572 O O . ARG A 1 72 ? 49.448 -7.730 -47.306 1.00 87.31 72 ARG A O 1
ATOM 579 N N . THR A 1 73 ? 51.302 -6.554 -47.773 1.00 88.31 73 THR A N 1
ATOM 580 C CA . THR A 1 73 ? 52.264 -7.469 -47.142 1.00 88.31 73 THR A CA 1
ATOM 581 C C . THR A 1 73 ? 52.810 -6.929 -45.815 1.00 88.31 73 THR A C 1
ATOM 583 O O . THR A 1 73 ? 53.666 -7.555 -45.198 1.00 88.31 73 THR A O 1
ATOM 586 N N . SER A 1 74 ? 52.312 -5.774 -45.359 1.00 84.56 74 SER A N 1
ATOM 587 C CA . SER A 1 74 ? 52.684 -5.104 -44.107 1.00 84.56 74 SER A CA 1
ATOM 588 C C . SER A 1 74 ? 51.468 -4.880 -43.193 1.00 84.56 74 SER A C 1
ATOM 590 O O . SER A 1 74 ? 50.320 -5.105 -43.584 1.00 84.56 74 SER A O 1
ATOM 592 N N . ALA A 1 75 ? 51.710 -4.372 -41.980 1.00 73.44 75 ALA A N 1
ATOM 593 C CA . ALA A 1 75 ? 50.670 -3.961 -41.029 1.00 73.44 75 ALA A CA 1
ATOM 594 C C . ALA A 1 75 ? 49.973 -2.623 -41.378 1.00 73.44 75 ALA A C 1
ATOM 596 O O . ALA A 1 75 ? 49.132 -2.165 -40.615 1.00 73.44 75 ALA A O 1
ATOM 597 N N . SER A 1 76 ? 50.311 -1.989 -42.508 1.00 84.12 76 SER A N 1
ATOM 598 C CA . SER A 1 76 ? 49.694 -0.728 -42.957 1.00 84.12 76 SER A CA 1
ATOM 599 C C . SER A 1 76 ? 48.211 -0.901 -43.298 1.00 84.12 76 SER A C 1
ATOM 601 O O . SER A 1 76 ? 47.722 -2.017 -43.364 1.00 84.12 76 SER A O 1
ATOM 603 N N . ASN A 1 77 ? 47.474 0.172 -43.566 1.00 89.88 77 ASN A N 1
ATOM 604 C CA . ASN A 1 77 ? 46.073 0.040 -43.974 1.00 89.88 77 ASN A CA 1
ATOM 605 C C . ASN A 1 77 ? 45.979 -0.408 -45.443 1.00 89.88 77 ASN A C 1
ATOM 607 O O . ASN A 1 77 ? 46.804 -0.018 -46.269 1.00 89.88 77 ASN A O 1
ATOM 611 N N . VAL A 1 78 ? 44.967 -1.211 -45.782 1.00 92.62 78 VAL A N 1
ATOM 612 C CA . VAL A 1 78 ? 44.546 -1.424 -47.178 1.00 92.62 78 VAL A CA 1
ATOM 613 C C . VAL A 1 78 ? 43.196 -0.759 -47.359 1.00 92.62 78 VAL A C 1
ATOM 615 O O . VAL A 1 78 ? 42.223 -1.169 -46.730 1.00 92.62 78 VAL A O 1
ATOM 618 N N . VAL A 1 79 ? 43.157 0.308 -48.156 1.00 92.50 79 VAL A N 1
ATOM 619 C CA . VAL A 1 79 ? 42.004 1.212 -48.223 1.00 92.50 79 VAL A CA 1
ATOM 620 C C . VAL A 1 79 ? 41.586 1.507 -49.651 1.00 92.50 79 VAL A C 1
ATOM 622 O O . VAL A 1 79 ? 42.406 1.552 -50.565 1.00 92.50 79 VAL A O 1
ATOM 625 N N . THR A 1 80 ? 40.296 1.765 -49.818 1.00 94.81 80 THR A N 1
ATOM 626 C CA . THR A 1 80 ? 39.754 2.506 -50.957 1.00 94.81 80 THR A CA 1
ATOM 627 C C . THR A 1 80 ? 39.265 3.860 -50.451 1.00 94.81 80 THR A C 1
ATOM 629 O O . THR A 1 80 ? 38.512 3.917 -49.478 1.00 94.81 80 THR A O 1
ATOM 632 N N . GLU A 1 81 ? 39.702 4.943 -51.096 1.00 95.12 81 GLU A N 1
ATOM 633 C CA . GLU A 1 81 ? 39.271 6.312 -50.796 1.00 95.12 81 GLU A CA 1
ATOM 634 C C . GLU A 1 81 ? 38.083 6.705 -51.687 1.00 95.12 81 GLU A C 1
ATOM 636 O O . GLU A 1 81 ? 38.156 6.630 -52.914 1.00 95.12 81 GLU A O 1
ATOM 641 N N . TYR A 1 82 ? 37.010 7.189 -51.067 1.00 95.44 82 TYR A N 1
ATOM 642 C CA . TYR A 1 82 ? 35.905 7.880 -51.722 1.00 95.44 82 TYR A CA 1
ATOM 643 C C . TYR A 1 82 ? 36.009 9.368 -51.416 1.00 95.44 82 TYR A C 1
ATOM 645 O O . TYR A 1 82 ? 35.816 9.791 -50.277 1.00 95.44 82 TYR A O 1
ATOM 653 N N . LYS A 1 83 ? 36.309 10.172 -52.434 1.00 95.44 83 LYS A N 1
ATOM 654 C CA . LYS A 1 83 ? 36.563 11.604 -52.274 1.00 95.44 83 LYS A CA 1
ATOM 655 C C . LYS A 1 83 ? 35.436 12.445 -52.861 1.00 95.44 83 LYS A C 1
ATOM 657 O O . LYS A 1 83 ? 35.148 12.357 -54.053 1.00 95.44 83 LYS A O 1
ATOM 662 N N . GLY A 1 84 ? 34.832 13.284 -52.025 1.00 93.19 84 GLY A N 1
ATOM 663 C CA . GLY A 1 84 ? 33.905 14.341 -52.422 1.00 93.19 84 GLY A CA 1
ATOM 664 C C . GLY A 1 84 ? 34.549 15.727 -52.345 1.00 93.19 84 GLY A C 1
ATOM 665 O O . GLY A 1 84 ? 35.713 15.880 -51.978 1.00 93.19 84 GLY A O 1
ATOM 666 N N . THR A 1 85 ? 33.780 16.770 -52.659 1.00 94.50 85 THR A N 1
ATOM 667 C CA . THR A 1 85 ? 34.235 18.168 -52.537 1.00 94.50 85 THR A CA 1
ATOM 668 C C . THR A 1 85 ? 34.378 18.631 -51.083 1.00 94.50 85 THR A C 1
ATOM 670 O O . THR A 1 85 ? 35.146 19.550 -50.821 1.00 94.50 85 THR A O 1
ATOM 673 N N . GLY A 1 86 ? 33.665 17.994 -50.146 1.00 90.19 86 GLY A N 1
ATOM 674 C CA . GLY A 1 86 ? 33.686 18.313 -48.713 1.00 90.19 86 GLY A CA 1
ATOM 675 C C . GLY A 1 86 ? 34.618 17.449 -47.854 1.00 90.19 86 GLY A C 1
ATOM 676 O O . GLY A 1 86 ? 34.731 17.710 -46.662 1.00 90.19 86 GLY A O 1
ATOM 677 N N . GLY A 1 87 ? 35.272 16.427 -48.419 1.00 90.75 87 GLY A N 1
ATOM 678 C CA . GLY A 1 87 ? 36.145 15.518 -47.669 1.00 90.75 87 GLY A CA 1
ATOM 679 C C . GLY A 1 87 ? 36.259 14.125 -48.289 1.00 90.75 87 GLY A C 1
ATOM 680 O O . GLY A 1 87 ? 35.668 13.848 -49.337 1.00 90.75 87 GLY A O 1
ATOM 681 N N . SER A 1 88 ? 37.017 13.256 -47.621 1.00 93.12 88 SER A N 1
ATOM 682 C CA . SER A 1 88 ? 37.228 11.863 -48.025 1.00 93.12 88 SER A CA 1
ATOM 683 C C . SER A 1 88 ? 36.657 10.896 -46.990 1.00 93.12 88 SER A C 1
ATOM 685 O O . SER A 1 88 ? 36.687 11.166 -45.792 1.00 93.12 88 SER A O 1
ATOM 687 N N . MET A 1 89 ? 36.179 9.753 -47.469 1.00 94.94 89 MET A N 1
ATOM 688 C CA . MET A 1 89 ? 35.811 8.587 -46.674 1.00 94.94 89 MET A CA 1
ATOM 689 C C . MET A 1 89 ? 36.664 7.400 -47.103 1.00 94.94 89 MET A C 1
ATOM 691 O O . MET A 1 89 ? 36.914 7.204 -48.291 1.00 94.94 89 MET A O 1
ATOM 695 N N . TYR A 1 90 ? 37.079 6.588 -46.144 1.00 94.88 90 TYR A N 1
ATOM 696 C CA . TYR A 1 90 ? 37.944 5.438 -46.361 1.00 94.88 90 TYR A CA 1
ATOM 697 C C . TYR A 1 90 ? 37.227 4.177 -45.888 1.00 94.88 90 TYR A C 1
ATOM 699 O O . TYR A 1 90 ? 36.680 4.138 -44.785 1.00 94.88 90 TYR A O 1
ATOM 707 N N . ILE A 1 91 ? 37.234 3.149 -46.734 1.00 95.12 91 ILE A N 1
ATOM 708 C CA . ILE A 1 91 ? 36.812 1.787 -46.392 1.00 95.12 91 ILE A CA 1
ATOM 709 C C . ILE A 1 91 ? 38.027 0.876 -46.505 1.00 95.12 91 ILE A C 1
ATOM 711 O O . ILE A 1 91 ? 38.788 0.981 -47.473 1.00 95.12 91 ILE A O 1
ATOM 715 N N . GLY A 1 92 ? 38.235 -0.018 -45.546 1.00 93.50 92 GLY A N 1
ATOM 716 C CA . GLY A 1 92 ? 39.410 -0.873 -45.614 1.00 93.50 92 GLY A CA 1
ATOM 717 C C . GLY A 1 92 ? 39.646 -1.756 -44.409 1.00 93.50 92 GLY A C 1
ATOM 718 O O . GLY A 1 92 ? 38.801 -1.866 -43.523 1.00 93.50 92 GLY A O 1
ATOM 719 N N . LEU A 1 93 ? 40.825 -2.380 -44.406 1.00 92.31 93 LEU A N 1
ATOM 720 C CA . LEU A 1 93 ? 41.283 -3.238 -43.320 1.00 92.31 93 LEU A CA 1
ATOM 721 C C . LEU A 1 93 ? 42.524 -2.661 -42.642 1.00 92.31 93 LEU A C 1
ATOM 723 O O . LEU A 1 93 ? 43.542 -2.413 -43.303 1.00 92.31 93 LEU A O 1
ATOM 727 N N . THR A 1 94 ? 42.495 -2.595 -41.316 1.00 90.19 94 THR A N 1
ATOM 728 C CA . THR A 1 94 ? 43.686 -2.449 -40.467 1.00 90.19 94 THR A CA 1
ATOM 729 C C . THR A 1 94 ? 43.655 -3.517 -39.382 1.00 90.19 94 THR A C 1
ATOM 731 O O . THR A 1 94 ? 42.580 -3.896 -38.946 1.00 90.19 94 THR A O 1
ATOM 734 N N . ASN A 1 95 ? 44.804 -4.094 -39.019 1.00 87.44 95 ASN A N 1
ATOM 735 C CA . ASN A 1 95 ? 44.875 -5.185 -38.026 1.00 87.44 95 ASN A CA 1
ATOM 736 C C . ASN A 1 95 ? 43.884 -6.363 -38.228 1.00 87.44 95 ASN A C 1
ATOM 738 O O . ASN A 1 95 ? 43.500 -7.004 -37.264 1.00 87.44 95 ASN A O 1
ATOM 742 N N . ASN A 1 96 ? 43.520 -6.680 -39.480 1.00 89.19 96 ASN A N 1
ATOM 743 C CA . ASN A 1 96 ? 42.499 -7.671 -39.882 1.00 89.19 96 ASN A CA 1
ATOM 744 C C . ASN A 1 96 ? 41.036 -7.295 -39.596 1.00 89.19 96 ASN A C 1
ATOM 746 O O . ASN A 1 96 ? 40.143 -8.039 -39.990 1.00 89.19 96 ASN A O 1
ATOM 750 N N . ASP A 1 97 ? 40.789 -6.126 -39.021 1.00 92.50 97 ASP A N 1
ATOM 751 C CA . ASP A 1 97 ? 39.454 -5.610 -38.752 1.00 92.50 97 ASP A CA 1
ATOM 752 C C . ASP A 1 97 ? 38.984 -4.711 -39.899 1.00 92.50 97 ASP A C 1
ATOM 754 O O . ASP A 1 97 ? 39.782 -4.046 -40.569 1.00 92.50 97 ASP A O 1
ATOM 758 N N . PHE A 1 98 ? 37.674 -4.691 -40.131 1.00 94.31 98 PHE A N 1
ATOM 759 C CA . PHE A 1 98 ? 37.037 -3.874 -41.159 1.00 94.31 98 PHE A CA 1
ATOM 760 C C . PHE A 1 98 ? 36.611 -2.520 -40.607 1.00 94.31 98 PHE A C 1
ATOM 762 O O . PHE A 1 98 ? 35.996 -2.460 -39.549 1.00 94.31 98 PHE A O 1
ATOM 769 N N . PHE A 1 99 ? 36.881 -1.441 -41.347 1.00 95.31 99 PHE A N 1
ATOM 770 C CA . PHE A 1 99 ? 36.572 -0.076 -40.922 1.00 95.31 99 PHE A CA 1
ATOM 771 C C . PHE A 1 99 ? 35.921 0.763 -42.015 1.00 95.31 99 PHE A C 1
ATOM 773 O O . PHE A 1 99 ? 36.226 0.633 -43.204 1.00 95.31 99 PHE A O 1
ATOM 780 N N . ILE A 1 100 ? 35.108 1.713 -41.554 1.00 95.75 100 ILE A N 1
ATOM 781 C CA . ILE A 1 100 ? 34.713 2.919 -42.274 1.00 95.75 100 ILE A CA 1
ATOM 782 C C . ILE A 1 100 ? 35.180 4.130 -41.453 1.00 95.75 100 ILE A C 1
ATOM 784 O O . ILE A 1 100 ? 34.835 4.261 -40.275 1.00 95.75 100 ILE A O 1
ATOM 788 N N . SER A 1 101 ? 35.975 5.009 -42.068 1.00 94.38 101 SER A N 1
ATOM 789 C CA . SER A 1 101 ? 36.651 6.124 -41.390 1.00 94.38 101 SER A CA 1
ATOM 790 C C . SER A 1 101 ? 36.702 7.391 -42.248 1.00 94.38 101 SER A C 1
ATOM 792 O O . SER A 1 101 ? 36.669 7.323 -43.476 1.00 94.38 101 SER A O 1
ATOM 794 N N . SER A 1 102 ? 36.820 8.552 -41.604 1.00 92.38 102 SER A N 1
ATOM 795 C CA . SER A 1 102 ? 37.113 9.840 -42.252 1.00 92.38 102 SER A CA 1
ATOM 796 C C . SER A 1 102 ? 38.606 10.076 -42.523 1.00 92.38 102 SER A C 1
ATOM 798 O O . SER A 1 102 ? 38.966 11.068 -43.158 1.00 92.38 102 SER A O 1
ATOM 800 N N . ALA A 1 103 ? 39.488 9.180 -42.070 1.00 88.75 103 ALA A N 1
ATOM 801 C CA . ALA A 1 103 ? 40.932 9.309 -42.214 1.00 88.75 103 ALA A CA 1
ATOM 802 C C . ALA A 1 103 ? 41.556 8.087 -42.902 1.00 88.75 103 ALA A C 1
ATOM 804 O O . ALA A 1 103 ? 41.079 6.960 -42.783 1.00 88.75 103 ALA A O 1
ATOM 805 N N . ASN A 1 104 ? 42.675 8.317 -43.598 1.00 86.31 104 ASN A N 1
ATOM 806 C CA . ASN A 1 104 ? 43.483 7.242 -44.180 1.00 86.31 104 ASN A CA 1
ATOM 807 C C . ASN A 1 104 ? 44.093 6.342 -43.087 1.00 86.31 104 ASN A C 1
ATOM 809 O O . ASN A 1 104 ? 44.333 5.158 -43.316 1.00 86.31 104 ASN A O 1
ATOM 813 N N . ASP A 1 105 ? 44.319 6.891 -41.887 1.00 88.69 105 ASP A N 1
ATOM 814 C CA . ASP A 1 105 ? 44.562 6.093 -40.689 1.00 88.69 105 ASP A CA 1
ATOM 815 C C . ASP A 1 105 ? 43.231 5.618 -40.089 1.00 88.69 105 ASP A C 1
ATOM 817 O O . ASP A 1 105 ? 42.591 6.324 -39.308 1.00 88.69 105 ASP A O 1
ATOM 821 N N . LEU A 1 106 ? 42.831 4.400 -40.460 1.00 89.38 106 LEU A N 1
ATOM 822 C CA . LEU A 1 106 ? 41.575 3.786 -40.037 1.00 89.38 106 LEU A CA 1
ATOM 823 C C . LEU A 1 106 ? 41.449 3.633 -38.510 1.00 89.38 106 LEU A C 1
ATOM 825 O O . LEU A 1 106 ? 40.334 3.487 -38.018 1.00 89.38 106 LEU A O 1
ATOM 829 N N . SER A 1 107 ? 42.561 3.670 -37.763 1.00 81.31 107 SER A N 1
ATOM 830 C CA . SER A 1 107 ? 42.569 3.488 -36.306 1.00 81.31 107 SER A CA 1
ATOM 831 C C . SER A 1 107 ? 42.285 4.767 -35.505 1.00 81.31 107 SER A C 1
ATOM 833 O O . SER A 1 107 ? 41.952 4.679 -34.326 1.00 81.31 107 SER A O 1
ATOM 835 N N . ALA A 1 108 ? 42.384 5.945 -36.135 1.00 79.31 108 ALA A N 1
ATOM 836 C CA . ALA A 1 108 ? 42.334 7.248 -35.463 1.00 79.31 108 ALA A CA 1
ATOM 837 C C . ALA A 1 108 ? 41.022 8.034 -35.677 1.00 79.31 108 ALA A C 1
ATOM 839 O O . ALA A 1 108 ? 40.828 9.079 -35.062 1.00 79.31 108 ALA A O 1
ATOM 840 N N . GLY A 1 109 ? 40.124 7.565 -36.550 1.00 71.94 109 GLY A N 1
ATOM 841 C CA . GLY A 1 109 ? 38.890 8.278 -36.910 1.00 71.94 109 GLY A CA 1
ATOM 842 C C . GLY A 1 109 ? 37.773 7.343 -37.360 1.00 71.94 109 GLY A C 1
ATOM 843 O O . GLY A 1 109 ? 37.152 7.568 -38.402 1.00 71.94 109 GLY A O 1
ATOM 844 N N . ASN A 1 110 ? 37.594 6.224 -36.666 1.00 83.31 110 ASN A N 1
ATOM 845 C CA . ASN A 1 110 ? 36.636 5.198 -37.053 1.00 83.31 110 ASN A CA 1
ATOM 846 C C . ASN A 1 110 ? 35.200 5.587 -36.678 1.00 83.31 110 ASN A C 1
ATOM 848 O O . ASN A 1 110 ? 34.895 5.889 -35.529 1.00 83.31 110 ASN A O 1
ATOM 852 N N . PHE A 1 111 ? 34.296 5.514 -37.652 1.00 92.38 111 PHE A N 1
ATOM 853 C CA . PHE A 1 111 ? 32.861 5.682 -37.412 1.00 92.38 111 PHE A CA 1
ATOM 854 C C . PHE A 1 111 ? 32.173 4.344 -37.195 1.00 92.38 111 PHE A C 1
ATOM 856 O O . PHE A 1 111 ? 31.320 4.220 -36.325 1.00 92.38 111 PHE A O 1
ATOM 863 N N . PHE A 1 112 ? 32.569 3.343 -37.976 1.00 95.88 112 PHE A N 1
ATOM 864 C CA . PHE A 1 112 ? 32.040 1.989 -37.924 1.00 95.88 112 PHE A CA 1
ATOM 865 C C . PHE A 1 112 ? 33.192 1.010 -38.080 1.00 95.88 112 PHE A C 1
ATOM 867 O O . PHE A 1 112 ? 34.056 1.203 -38.942 1.00 95.88 112 PHE A O 1
ATOM 874 N N . MET A 1 113 ? 33.197 -0.040 -37.271 1.00 95.38 113 MET A N 1
ATOM 875 C CA . MET A 1 113 ? 34.192 -1.090 -37.378 1.00 95.38 113 MET A CA 1
ATOM 876 C C . MET A 1 113 ? 33.614 -2.465 -37.050 1.00 95.38 113 MET A C 1
ATOM 878 O O . MET A 1 113 ? 32.667 -2.575 -36.274 1.00 95.38 113 MET A O 1
ATOM 882 N N . VAL A 1 114 ? 34.178 -3.504 -37.664 1.00 97.38 114 VAL A N 1
ATOM 883 C CA . VAL A 1 114 ? 33.878 -4.908 -37.372 1.00 97.38 114 VAL A CA 1
ATOM 884 C C . VAL A 1 114 ? 35.183 -5.624 -37.069 1.00 97.38 114 VAL A C 1
ATOM 886 O O . VAL A 1 114 ? 36.056 -5.712 -37.935 1.00 97.38 114 VAL A O 1
ATOM 889 N N . GLN A 1 115 ? 35.299 -6.123 -35.842 1.00 94.94 115 GLN A N 1
ATOM 890 C CA . GLN A 1 115 ? 36.408 -6.971 -35.429 1.00 94.94 115 GLN A CA 1
ATOM 891 C C . GLN A 1 115 ? 36.366 -8.296 -36.187 1.00 94.94 115 GLN A C 1
ATOM 893 O O . GLN A 1 115 ? 35.284 -8.804 -36.497 1.00 94.94 115 GLN A O 1
ATOM 898 N N . ASN A 1 116 ? 37.520 -8.904 -36.438 1.00 93.00 116 ASN A N 1
ATOM 899 C CA . ASN A 1 116 ? 37.589 -10.244 -37.018 1.00 93.00 116 ASN A CA 1
ATOM 900 C C . ASN A 1 116 ? 36.906 -11.306 -36.123 1.00 93.00 116 ASN A C 1
ATOM 902 O O . ASN A 1 116 ? 36.423 -12.326 -36.609 1.00 93.00 116 ASN A O 1
ATOM 906 N N . GLU A 1 117 ? 36.779 -11.038 -34.821 1.00 92.19 117 GLU A N 1
ATOM 907 C CA . GLU A 1 117 ? 36.002 -11.829 -33.859 1.00 92.19 117 GLU A CA 1
ATOM 908 C C . GLU A 1 117 ? 34.474 -11.607 -33.968 1.00 92.19 117 GLU A C 1
ATOM 910 O O . GLU A 1 117 ? 33.680 -12.349 -33.383 1.00 92.19 117 GLU A O 1
ATOM 915 N N . GLY A 1 118 ? 34.037 -10.613 -34.749 1.00 95.56 118 GLY A N 1
ATOM 916 C CA . GLY A 1 118 ? 32.638 -10.350 -35.090 1.00 95.56 118 GLY A CA 1
ATOM 917 C C . GLY A 1 118 ? 31.904 -9.364 -34.179 1.00 95.56 118 GLY A C 1
ATOM 918 O O . GLY A 1 118 ? 30.670 -9.351 -34.194 1.00 95.56 118 GLY A O 1
ATOM 919 N N . ASN A 1 119 ? 32.619 -8.573 -33.377 1.00 97.50 119 ASN A N 1
ATOM 920 C CA . ASN A 1 119 ? 32.040 -7.440 -32.652 1.00 97.50 119 ASN A CA 1
ATOM 921 C C . ASN A 1 119 ? 31.983 -6.202 -33.550 1.00 97.50 119 ASN A C 1
ATOM 923 O O . ASN A 1 119 ? 32.906 -5.945 -34.319 1.00 97.50 119 ASN A O 1
ATOM 927 N N . VAL A 1 120 ? 30.916 -5.421 -33.421 1.00 97.81 120 VAL A N 1
ATOM 928 C CA . VAL A 1 120 ? 30.684 -4.196 -34.185 1.00 97.81 120 VAL A CA 1
ATOM 929 C C . VAL A 1 120 ? 30.820 -2.989 -33.264 1.00 97.81 120 VAL A C 1
ATOM 931 O O . VAL A 1 120 ? 30.106 -2.876 -32.268 1.00 97.81 120 VAL A O 1
ATOM 934 N N . GLY A 1 121 ? 31.727 -2.079 -33.602 1.00 95.81 121 GLY A N 1
ATOM 935 C CA . GLY A 1 121 ? 31.895 -0.797 -32.925 1.00 95.81 121 GLY A CA 1
ATOM 936 C C . GLY A 1 121 ? 31.331 0.348 -33.760 1.00 95.81 121 GLY A C 1
ATOM 937 O O . GLY A 1 121 ? 31.589 0.423 -34.962 1.00 95.81 121 GLY A O 1
ATOM 938 N N . ILE A 1 122 ? 30.601 1.264 -33.126 1.00 96.00 122 ILE A N 1
ATOM 939 C CA . ILE A 1 122 ? 30.234 2.566 -33.696 1.00 96.00 122 ILE A CA 1
ATOM 940 C C . ILE A 1 122 ? 30.844 3.639 -32.796 1.00 96.00 122 ILE A C 1
ATOM 942 O O . ILE A 1 122 ? 30.509 3.707 -31.616 1.00 96.00 122 ILE A O 1
ATOM 946 N N . GLY A 1 123 ? 31.787 4.417 -33.335 1.00 92.94 123 GLY A N 1
ATOM 947 C CA . GLY A 1 123 ? 32.565 5.410 -32.577 1.00 92.94 123 GLY A CA 1
ATOM 948 C C . GLY A 1 123 ? 33.655 4.840 -31.651 1.00 92.94 123 GLY A C 1
ATOM 949 O O . GLY A 1 123 ? 34.332 5.601 -30.970 1.00 92.94 123 GLY A O 1
ATOM 950 N N . ILE A 1 124 ? 33.872 3.516 -31.628 1.00 92.44 124 ILE A N 1
ATOM 951 C CA . ILE A 1 124 ? 34.897 2.845 -30.805 1.00 92.44 124 ILE A CA 1
ATOM 952 C C . ILE A 1 124 ? 35.688 1.816 -31.604 1.00 92.44 124 ILE A C 1
ATOM 954 O O . ILE A 1 124 ? 35.140 1.121 -32.456 1.00 92.44 124 ILE A O 1
ATOM 958 N N . SER A 1 125 ? 36.994 1.727 -31.348 1.00 89.75 125 SER A N 1
ATOM 959 C CA . SER A 1 125 ? 37.927 0.836 -32.055 1.00 89.75 125 SER A CA 1
ATOM 960 C C . SER A 1 125 ? 38.121 -0.535 -31.398 1.00 89.75 125 SER A C 1
ATOM 962 O O . SER A 1 125 ? 38.635 -1.444 -32.041 1.00 89.75 125 SER A O 1
ATOM 964 N N . ASN A 1 126 ? 37.692 -0.706 -30.144 1.00 91.31 126 ASN A N 1
ATOM 965 C CA . ASN A 1 126 ? 37.760 -1.971 -29.411 1.00 91.31 126 ASN A CA 1
ATOM 966 C C . ASN A 1 126 ? 36.429 -2.266 -28.683 1.00 91.31 126 ASN A C 1
ATOM 968 O O . ASN A 1 126 ? 36.306 -2.004 -27.482 1.00 91.31 126 ASN A O 1
ATOM 972 N N . PRO A 1 127 ? 35.387 -2.723 -29.400 1.00 95.56 127 PRO A N 1
ATOM 973 C CA . PRO A 1 127 ? 34.097 -3.060 -28.803 1.00 95.56 127 PRO A CA 1
ATOM 974 C C . PRO A 1 127 ? 34.204 -4.253 -27.832 1.00 95.56 127 PRO A C 1
ATOM 976 O O . PRO A 1 127 ? 34.723 -5.306 -28.183 1.00 95.56 127 PRO A O 1
ATOM 979 N N . GLY A 1 128 ? 33.669 -4.109 -26.611 1.00 96.19 128 GLY A N 1
ATOM 980 C CA . GLY A 1 128 ? 33.686 -5.171 -25.589 1.00 96.19 128 GLY A CA 1
ATOM 981 C C . GLY A 1 128 ? 32.544 -6.191 -25.696 1.00 96.19 128 GLY A C 1
ATOM 982 O O . GLY A 1 128 ? 32.539 -7.188 -24.980 1.00 96.19 128 GLY A O 1
ATOM 983 N N . VAL A 1 129 ? 31.569 -5.942 -26.574 1.00 97.69 129 VAL A N 1
ATOM 984 C CA . VAL A 1 129 ? 30.381 -6.774 -26.821 1.00 97.69 129 VAL A CA 1
ATOM 985 C C . VAL A 1 129 ? 30.022 -6.738 -28.311 1.00 97.69 129 VAL A C 1
ATOM 987 O O . VAL A 1 129 ? 30.566 -5.932 -29.064 1.00 97.69 129 VAL A O 1
ATOM 990 N N . ARG A 1 130 ? 29.075 -7.583 -28.743 1.00 97.44 130 ARG A N 1
ATOM 991 C CA . ARG A 1 130 ? 28.694 -7.748 -30.161 1.00 97.44 130 ARG A CA 1
ATOM 992 C C . ARG A 1 130 ? 28.324 -6.450 -30.882 1.00 97.44 130 ARG A C 1
ATOM 994 O O . ARG A 1 130 ? 28.634 -6.332 -32.062 1.00 97.44 130 ARG A O 1
ATOM 1001 N N . LEU A 1 131 ? 27.682 -5.505 -30.201 1.00 97.38 131 LEU A N 1
ATOM 1002 C CA . LEU A 1 131 ? 27.411 -4.159 -30.703 1.00 97.38 131 LEU A CA 1
ATOM 1003 C C . LEU A 1 131 ? 27.730 -3.154 -29.595 1.00 97.38 131 LEU A C 1
ATOM 1005 O O . LEU A 1 131 ? 27.097 -3.191 -28.543 1.00 97.38 131 LEU A O 1
ATOM 1009 N N . HIS A 1 132 ? 28.693 -2.266 -29.830 1.00 97.62 132 HIS A N 1
ATOM 1010 C CA . HIS A 1 132 ? 29.087 -1.220 -28.890 1.00 97.62 132 HIS A CA 1
ATOM 1011 C C . HIS A 1 132 ? 29.008 0.146 -29.580 1.00 97.62 132 HIS A C 1
ATOM 1013 O O . HIS A 1 132 ? 29.770 0.426 -30.504 1.00 97.62 132 HIS A O 1
ATOM 1019 N N . LEU A 1 133 ? 28.072 0.983 -29.134 1.00 96.44 133 LEU A N 1
ATOM 1020 C CA . LEU A 1 133 ? 27.977 2.393 -29.513 1.00 96.44 133 LEU A CA 1
ATOM 1021 C C . LEU A 1 133 ? 28.701 3.214 -28.449 1.00 96.44 133 LEU A C 1
ATOM 1023 O O . LEU A 1 133 ? 28.423 3.050 -27.263 1.00 96.44 133 LEU A O 1
ATOM 1027 N N . PHE A 1 134 ? 29.606 4.088 -28.865 1.00 95.38 134 PHE A N 1
ATOM 1028 C CA . PHE A 1 134 ? 30.404 4.905 -27.962 1.00 95.38 134 PHE A CA 1
ATOM 1029 C C . PHE A 1 134 ? 30.509 6.332 -28.490 1.00 95.38 134 PHE A C 1
ATOM 1031 O O . PHE A 1 134 ? 30.771 6.546 -29.672 1.00 95.38 134 PHE A O 1
ATOM 1038 N N . GLU A 1 135 ? 30.342 7.292 -27.589 1.00 94.25 135 GLU A N 1
ATOM 1039 C CA . GLU A 1 135 ? 30.618 8.707 -27.804 1.00 94.25 135 GLU A CA 1
ATOM 1040 C C . GLU A 1 135 ? 31.335 9.225 -26.550 1.00 94.25 135 GLU A C 1
ATOM 1042 O O . GLU A 1 135 ? 30.956 8.884 -25.430 1.00 94.25 135 GLU A O 1
ATOM 1047 N N . SER A 1 136 ? 32.412 9.990 -26.736 1.00 93.25 136 SER A N 1
ATOM 1048 C CA . SER A 1 136 ? 33.294 10.433 -25.643 1.00 93.25 136 SER A CA 1
ATOM 1049 C C . SER A 1 136 ? 33.025 11.861 -25.173 1.00 93.25 136 SER A C 1
ATOM 1051 O O . SER A 1 136 ? 33.495 12.251 -24.106 1.00 93.25 136 SER A O 1
ATOM 1053 N N . SER A 1 137 ? 32.307 12.641 -25.981 1.00 93.94 137 SER A N 1
ATOM 1054 C CA . SER A 1 137 ? 32.126 14.082 -25.799 1.00 93.94 137 SER A CA 1
ATOM 1055 C C . SER A 1 137 ? 30.666 14.511 -25.639 1.00 93.94 137 SER A C 1
ATOM 1057 O O . SER A 1 137 ? 30.406 15.578 -25.096 1.00 93.94 137 SER A O 1
ATOM 1059 N N . GLU A 1 138 ? 29.724 13.664 -26.052 1.00 94.69 138 GLU A N 1
ATOM 1060 C CA . GLU A 1 138 ? 28.281 13.914 -26.084 1.00 94.69 138 GLU A CA 1
ATOM 1061 C C . GLU A 1 138 ? 27.500 12.647 -25.669 1.00 94.69 138 GLU A C 1
ATOM 1063 O O . GLU A 1 138 ? 28.074 11.621 -25.300 1.00 94.69 138 GLU A O 1
ATOM 1068 N N . ASN A 1 139 ? 26.167 12.689 -25.744 1.00 95.62 139 ASN A N 1
ATOM 1069 C CA . ASN A 1 139 ? 25.319 11.527 -25.466 1.00 95.62 139 ASN A CA 1
ATOM 1070 C C . ASN A 1 139 ? 25.353 10.496 -26.611 1.00 95.62 139 ASN A C 1
ATOM 1072 O O . ASN A 1 139 ? 24.988 10.801 -27.749 1.00 95.62 139 ASN A O 1
ATOM 1076 N N . ALA A 1 140 ? 25.684 9.242 -26.294 1.00 95.50 140 ALA A N 1
ATOM 1077 C CA . ALA A 1 140 ? 25.542 8.116 -27.216 1.00 95.50 140 ALA A CA 1
ATOM 1078 C C . ALA A 1 140 ? 24.071 7.669 -27.299 1.00 95.50 140 ALA A C 1
ATOM 1080 O O . ALA A 1 140 ? 23.560 7.002 -26.401 1.00 95.50 140 ALA A O 1
ATOM 1081 N N . ASN A 1 141 ? 23.383 8.020 -28.388 1.00 95.19 141 ASN A N 1
ATOM 1082 C CA . ASN A 1 141 ? 21.964 7.707 -28.579 1.00 95.19 141 ASN A CA 1
ATOM 1083 C C . ASN A 1 141 ? 21.745 6.602 -29.625 1.00 95.19 141 ASN A C 1
ATOM 1085 O O . ASN A 1 141 ? 22.315 6.646 -30.715 1.00 95.19 141 ASN A O 1
ATOM 1089 N N . MET A 1 142 ? 20.829 5.671 -29.341 1.00 95.62 142 MET A N 1
ATOM 1090 C CA . MET A 1 142 ? 20.242 4.758 -30.329 1.00 95.62 142 MET A CA 1
ATOM 1091 C C . MET A 1 142 ? 18.787 5.162 -30.577 1.00 95.62 142 MET A C 1
ATOM 1093 O O . MET A 1 142 ? 17.951 5.070 -29.683 1.00 95.62 142 MET A O 1
ATOM 1097 N N . ARG A 1 143 ? 18.473 5.607 -31.797 1.00 96.44 143 ARG A N 1
ATOM 1098 C CA . ARG A 1 143 ? 17.113 6.006 -32.184 1.00 96.44 143 ARG A CA 1
ATOM 1099 C C . ARG A 1 143 ? 16.420 4.879 -32.947 1.00 96.44 143 ARG A C 1
ATOM 1101 O O . ARG A 1 143 ? 16.874 4.498 -34.023 1.00 96.44 143 ARG A O 1
ATOM 1108 N N . ILE A 1 144 ? 15.293 4.406 -32.421 1.00 96.75 144 ILE A N 1
ATOM 1109 C CA . ILE A 1 144 ? 14.371 3.490 -33.104 1.00 96.75 144 ILE A CA 1
ATOM 1110 C C . ILE A 1 144 ? 13.104 4.280 -33.405 1.00 96.75 144 ILE A C 1
ATOM 1112 O O . ILE A 1 144 ? 12.515 4.870 -32.506 1.00 96.75 144 ILE A O 1
ATOM 1116 N N . GLN A 1 145 ? 12.711 4.340 -34.674 1.00 96.69 145 GLN A N 1
ATOM 1117 C CA . GLN A 1 145 ? 11.549 5.109 -35.105 1.00 96.69 145 GLN A CA 1
ATOM 1118 C C . GLN A 1 145 ? 10.794 4.382 -36.210 1.00 96.69 145 GLN A C 1
ATOM 1120 O O . GLN A 1 145 ? 11.384 3.644 -37.000 1.00 96.69 145 GLN A O 1
ATOM 1125 N N . THR A 1 146 ? 9.498 4.650 -36.293 1.00 96.31 146 THR A N 1
ATOM 1126 C CA . THR A 1 146 ? 8.637 4.193 -37.377 1.00 96.31 146 THR A CA 1
ATOM 1127 C C . THR A 1 146 ? 7.654 5.301 -37.731 1.00 96.31 146 THR A C 1
ATOM 1129 O O . THR A 1 146 ? 7.163 5.997 -36.851 1.00 96.31 146 THR A O 1
ATOM 1132 N N . GLU A 1 147 ? 7.384 5.481 -39.022 1.00 96.50 147 GLU A N 1
ATOM 1133 C CA . GLU A 1 147 ? 6.356 6.411 -39.524 1.00 96.50 147 GLU A CA 1
ATOM 1134 C C . GLU A 1 147 ? 5.020 5.695 -39.775 1.00 96.50 147 GLU A C 1
ATOM 1136 O O . GLU A 1 147 ? 4.062 6.268 -40.295 1.00 96.50 147 GLU A O 1
ATOM 1141 N N . LYS A 1 148 ? 4.950 4.404 -39.440 1.00 97.25 148 LYS A N 1
ATOM 1142 C CA . LYS A 1 148 ? 3.725 3.619 -39.547 1.00 97.25 148 LYS A CA 1
ATOM 1143 C C . LYS A 1 148 ? 2.709 4.138 -38.524 1.00 97.25 148 LYS A C 1
ATOM 1145 O O . LYS A 1 148 ? 3.021 4.197 -37.341 1.00 97.25 148 LYS A O 1
ATOM 1150 N N . VAL A 1 149 ? 1.487 4.437 -38.970 1.00 95.44 149 VAL A N 1
ATOM 1151 C CA . VAL A 1 149 ? 0.348 4.744 -38.083 1.00 95.44 149 VAL A CA 1
ATOM 1152 C C . VAL A 1 149 ? 0.147 3.589 -37.098 1.00 95.44 149 VAL A C 1
ATOM 1154 O O . VAL A 1 149 ? 0.074 2.434 -37.533 1.00 95.44 149 VAL A O 1
ATOM 1157 N N . ASN A 1 150 ? 0.076 3.896 -35.799 1.00 94.69 150 ASN A N 1
ATOM 1158 C CA . ASN A 1 150 ? 0.020 2.914 -34.706 1.00 94.69 150 ASN A CA 1
ATOM 1159 C C . ASN A 1 150 ? 1.178 1.896 -34.794 1.00 94.69 150 ASN A C 1
ATOM 1161 O O . ASN A 1 150 ? 1.008 0.684 -34.626 1.00 94.69 150 ASN A O 1
ATOM 1165 N N . GLY A 1 151 ? 2.347 2.381 -35.214 1.00 95.50 151 GLY A N 1
ATOM 1166 C CA . GLY A 1 151 ? 3.545 1.594 -35.433 1.00 95.50 151 GLY A CA 1
ATOM 1167 C C . GLY A 1 151 ? 4.321 1.390 -34.143 1.00 95.50 151 GLY A C 1
ATOM 1168 O O . GLY A 1 151 ? 4.495 2.309 -33.359 1.00 95.50 151 GLY A O 1
ATOM 1169 N N . LEU A 1 152 ? 4.855 0.186 -33.971 1.00 96.00 152 LEU A N 1
ATOM 1170 C CA . LEU A 1 152 ? 5.649 -0.155 -32.804 1.00 96.00 152 LEU A CA 1
ATOM 1171 C C . LEU A 1 152 ? 7.106 0.239 -33.063 1.00 96.00 152 LEU A C 1
ATOM 1173 O O . LEU A 1 152 ? 7.696 -0.176 -34.066 1.00 96.00 152 LEU A O 1
ATOM 1177 N N . ALA A 1 153 ? 7.687 1.014 -32.156 1.00 97.44 153 ALA A N 1
ATOM 1178 C CA . ALA A 1 153 ? 9.117 1.301 -32.121 1.00 97.44 153 ALA A CA 1
ATOM 1179 C C . ALA A 1 153 ? 9.699 0.605 -30.890 1.00 97.44 153 ALA A C 1
ATOM 1181 O O . ALA A 1 153 ? 9.504 1.072 -29.770 1.00 97.44 153 ALA A O 1
ATOM 1182 N N . GLN A 1 154 ? 10.361 -0.538 -31.090 1.00 96.81 154 GLN A N 1
ATOM 1183 C CA . GLN A 1 154 ? 10.725 -1.427 -29.987 1.00 96.81 154 GLN A CA 1
ATOM 1184 C C . GLN A 1 154 ? 12.060 -2.143 -30.182 1.00 96.81 154 GLN A C 1
ATOM 1186 O O . GLN A 1 154 ? 12.507 -2.385 -31.306 1.00 96.81 154 GLN A O 1
ATOM 1191 N N . VAL A 1 155 ? 12.667 -2.511 -29.057 1.00 97.62 155 VAL A N 1
ATOM 1192 C CA . VAL A 1 155 ? 13.743 -3.498 -28.970 1.00 97.62 155 VAL A CA 1
ATOM 1193 C C . VAL A 1 155 ? 13.116 -4.839 -28.614 1.00 97.62 155 VAL A C 1
ATOM 1195 O O . VAL A 1 155 ? 12.359 -4.932 -27.649 1.00 97.62 155 VAL A O 1
ATOM 1198 N N . GLN A 1 156 ? 13.460 -5.873 -29.379 1.00 97.12 156 GLN A N 1
ATOM 1199 C CA . GLN A 1 156 ? 12.961 -7.228 -29.164 1.00 97.12 156 GLN A CA 1
ATOM 1200 C C . GLN A 1 156 ? 14.044 -8.093 -28.526 1.00 97.12 156 GLN A C 1
ATOM 1202 O O . GLN A 1 156 ? 15.169 -8.171 -29.025 1.00 97.12 156 GLN A O 1
ATOM 1207 N N . LEU A 1 157 ? 13.701 -8.756 -27.428 1.00 97.62 157 LEU A N 1
ATOM 1208 C CA . LEU A 1 157 ? 14.598 -9.582 -26.632 1.00 97.62 157 LEU A CA 1
ATOM 1209 C C . LEU A 1 157 ? 14.124 -11.032 -26.698 1.00 97.62 157 LEU A C 1
ATOM 1211 O O . LEU A 1 157 ? 13.064 -11.369 -26.171 1.00 97.62 157 LEU A O 1
ATOM 1215 N N . PHE A 1 158 ? 14.916 -11.890 -27.338 1.00 97.56 158 PHE A N 1
ATOM 1216 C CA . PHE A 1 158 ? 14.623 -13.313 -27.499 1.00 97.56 158 PHE A CA 1
ATOM 1217 C C . PHE A 1 158 ? 15.614 -14.172 -26.717 1.00 97.56 158 PHE A C 1
ATOM 1219 O O . PHE A 1 158 ? 16.819 -13.918 -26.729 1.00 97.56 158 PHE A O 1
ATOM 1226 N N . ASN A 1 159 ? 15.111 -15.246 -26.120 1.00 96.94 159 ASN A N 1
ATOM 1227 C CA . ASN A 1 159 ? 15.901 -16.427 -25.797 1.00 96.94 159 ASN A CA 1
ATOM 1228 C C . ASN A 1 159 ? 15.193 -17.689 -26.325 1.00 96.94 159 ASN A C 1
ATOM 1230 O O . ASN A 1 159 ? 14.246 -17.610 -27.105 1.00 96.94 159 ASN A O 1
ATOM 1234 N N . ASP A 1 160 ? 15.672 -18.860 -25.922 1.00 97.12 160 ASP A N 1
ATOM 1235 C CA . ASP A 1 160 ? 15.155 -20.165 -26.335 1.00 97.12 160 ASP A CA 1
ATOM 1236 C C . ASP A 1 160 ? 13.708 -20.456 -25.889 1.00 97.12 160 ASP A C 1
ATOM 1238 O O . ASP A 1 160 ? 13.088 -21.375 -26.421 1.00 97.12 160 ASP A O 1
ATOM 1242 N N . ALA A 1 161 ? 13.147 -19.673 -24.959 1.00 97.31 161 ALA A N 1
ATOM 1243 C CA . ALA A 1 161 ? 11.809 -19.897 -24.403 1.00 97.31 161 ALA A CA 1
ATOM 1244 C C . ALA A 1 161 ? 10.901 -18.654 -24.360 1.00 97.31 161 ALA A C 1
ATOM 1246 O O . ALA A 1 161 ? 9.697 -18.776 -24.126 1.00 97.31 161 ALA A O 1
ATOM 1247 N N . ARG A 1 162 ? 11.455 -17.449 -24.502 1.00 97.69 162 ARG A N 1
ATOM 1248 C CA . ARG A 1 162 ? 10.782 -16.184 -24.200 1.00 97.69 162 ARG A CA 1
ATOM 1249 C C . ARG A 1 162 ? 11.156 -15.110 -25.213 1.00 97.69 162 ARG A C 1
ATOM 1251 O O . ARG A 1 162 ? 12.272 -15.037 -25.715 1.00 97.69 162 ARG A O 1
ATOM 1258 N N . HIS A 1 163 ? 10.185 -14.247 -25.441 1.00 97.19 163 HIS A N 1
ATOM 1259 C CA . HIS A 1 163 ? 10.220 -13.077 -26.294 1.00 97.19 163 HIS A CA 1
ATOM 1260 C C . HIS A 1 163 ? 9.568 -11.928 -25.527 1.00 97.19 163 HIS A C 1
ATOM 1262 O O . HIS A 1 163 ? 8.396 -12.030 -25.146 1.00 97.19 163 HIS A O 1
ATOM 1268 N N . TRP A 1 164 ? 10.348 -10.878 -25.287 1.00 98.06 164 TRP A N 1
ATOM 1269 C CA . TRP A 1 164 ? 9.917 -9.645 -24.646 1.00 98.06 164 TRP A CA 1
ATOM 1270 C C . TRP A 1 164 ? 10.171 -8.458 -25.563 1.00 98.06 164 TRP A C 1
ATOM 1272 O O . TRP A 1 164 ? 11.238 -8.359 -26.165 1.00 98.06 164 TRP A O 1
ATOM 1282 N N . ASP A 1 165 ? 9.207 -7.550 -25.607 1.00 97.38 165 ASP A N 1
ATOM 1283 C CA . ASP A 1 165 ? 9.305 -6.290 -26.328 1.00 97.38 165 ASP A CA 1
ATOM 1284 C C . ASP A 1 165 ? 9.363 -5.132 -25.322 1.00 97.38 165 ASP A C 1
ATOM 1286 O O . ASP A 1 165 ? 8.608 -5.093 -24.345 1.00 97.38 165 ASP A O 1
ATOM 1290 N N . PHE A 1 166 ? 10.264 -4.186 -25.576 1.00 97.31 166 PHE A N 1
ATOM 1291 C CA . PHE A 1 166 ? 10.406 -2.932 -24.839 1.00 97.31 166 PHE A CA 1
ATOM 1292 C C . PHE A 1 166 ? 10.335 -1.772 -25.829 1.00 97.31 166 PHE A C 1
ATOM 1294 O O . PHE A 1 166 ? 11.134 -1.725 -26.770 1.00 97.31 166 PHE A O 1
ATOM 1301 N N . GLY A 1 167 ? 9.406 -0.836 -25.638 1.00 97.31 167 GLY A N 1
ATOM 1302 C CA . GLY A 1 167 ? 9.268 0.292 -26.556 1.00 97.31 167 GLY A CA 1
ATOM 1303 C C . GLY A 1 167 ? 7.914 0.980 -26.504 1.00 97.31 167 GLY A C 1
ATOM 1304 O O . GLY A 1 167 ? 7.262 0.999 -25.464 1.00 97.31 167 GLY A O 1
ATOM 1305 N N . ILE A 1 168 ? 7.523 1.554 -27.641 1.00 97.12 168 ILE A N 1
ATOM 1306 C CA . ILE A 1 168 ? 6.237 2.231 -27.833 1.00 97.12 168 ILE A CA 1
ATOM 1307 C C . ILE A 1 168 ? 5.265 1.275 -28.525 1.00 97.12 168 ILE A C 1
ATOM 1309 O O . ILE A 1 168 ? 5.621 0.665 -29.541 1.00 97.12 168 ILE A O 1
ATOM 1313 N N . ASP A 1 169 ? 4.062 1.131 -27.970 1.00 95.50 169 ASP A N 1
ATOM 1314 C CA . ASP A 1 169 ? 3.017 0.274 -28.527 1.00 95.50 169 ASP A CA 1
ATOM 1315 C C . ASP A 1 169 ? 2.129 0.987 -29.560 1.00 95.50 169 ASP A C 1
ATOM 1317 O O . ASP A 1 169 ? 2.328 2.142 -29.918 1.00 95.50 169 ASP A O 1
ATOM 1321 N N . ALA A 1 170 ? 1.129 0.271 -30.073 1.00 95.12 170 ALA A N 1
ATOM 1322 C CA . ALA A 1 170 ? 0.199 0.793 -31.072 1.00 95.12 170 ALA A CA 1
ATOM 1323 C C . ALA A 1 170 ? -0.766 1.878 -30.544 1.00 95.12 170 ALA A C 1
ATOM 1325 O O . ALA A 1 170 ? -1.544 2.406 -31.335 1.00 95.12 170 ALA A O 1
ATOM 1326 N N . SER A 1 171 ? -0.755 2.159 -29.238 1.00 94.81 171 SER A N 1
ATOM 1327 C CA . SER A 1 171 ? -1.554 3.207 -28.585 1.00 94.81 171 SER A CA 1
ATOM 1328 C C . SER A 1 171 ? -0.670 4.359 -28.097 1.00 94.81 171 SER A C 1
ATOM 1330 O O . SER A 1 171 ? -1.082 5.103 -27.217 1.00 94.81 171 SER A O 1
ATOM 1332 N N . ASP A 1 172 ? 0.552 4.467 -28.629 1.00 94.56 172 ASP A N 1
ATOM 1333 C CA . ASP A 1 172 ? 1.538 5.506 -28.316 1.00 94.56 172 ASP A CA 1
ATOM 1334 C C . ASP A 1 172 ? 2.046 5.501 -26.860 1.00 94.56 172 ASP A C 1
ATOM 1336 O O . ASP A 1 172 ? 2.621 6.477 -26.378 1.00 94.56 172 ASP A O 1
ATOM 1340 N N . ARG A 1 173 ? 1.904 4.372 -26.155 1.00 97.00 173 ARG A N 1
ATOM 1341 C CA . ARG A 1 173 ? 2.317 4.227 -24.751 1.00 97.00 173 ARG A CA 1
ATOM 1342 C C . ARG A 1 173 ? 3.676 3.571 -24.644 1.00 97.00 173 ARG A C 1
ATOM 1344 O O . ARG A 1 173 ? 4.024 2.711 -25.456 1.00 97.00 173 ARG A O 1
ATOM 1351 N N . PHE A 1 174 ? 4.409 3.889 -23.585 1.00 98.06 174 PHE A N 1
ATOM 1352 C CA . PHE A 1 174 ? 5.611 3.143 -23.240 1.00 98.06 174 PHE A CA 1
ATOM 1353 C C . PHE A 1 174 ? 5.237 1.823 -22.558 1.00 98.06 174 PHE A C 1
ATOM 1355 O O . PHE A 1 174 ? 4.458 1.812 -21.603 1.00 98.06 174 PHE A O 1
ATOM 1362 N N . VAL A 1 175 ? 5.790 0.704 -23.033 1.00 98.19 175 VAL A N 1
ATOM 1363 C CA . VAL A 1 175 ? 5.408 -0.631 -22.563 1.00 98.19 175 VAL A CA 1
ATOM 1364 C C . VAL A 1 175 ? 6.585 -1.581 -22.357 1.00 98.19 175 VAL A C 1
ATOM 1366 O O . VAL A 1 175 ? 7.588 -1.552 -23.074 1.00 98.19 175 VAL A O 1
ATOM 1369 N N . ILE A 1 176 ? 6.385 -2.514 -21.424 1.00 98.38 176 ILE A N 1
ATOM 1370 C CA . ILE A 1 176 ? 7.121 -3.780 -21.349 1.00 98.38 176 ILE A CA 1
ATOM 1371 C C . ILE A 1 176 ? 6.121 -4.908 -21.598 1.00 98.38 176 ILE A C 1
ATOM 1373 O O . ILE A 1 176 ? 5.206 -5.133 -20.798 1.00 98.38 176 ILE A O 1
ATOM 1377 N N . SER A 1 177 ? 6.297 -5.630 -22.703 1.00 97.44 177 SER A N 1
ATOM 1378 C CA . SER A 1 177 ? 5.364 -6.667 -23.144 1.00 97.44 177 SER A CA 1
ATOM 1379 C C . SER A 1 177 ? 6.017 -8.044 -23.185 1.00 97.44 177 SER A C 1
ATOM 1381 O O . SER A 1 177 ? 7.072 -8.240 -23.780 1.00 97.44 177 SER A O 1
ATOM 1383 N N . ASP A 1 178 ? 5.351 -9.026 -22.584 1.00 97.81 178 ASP A N 1
ATOM 1384 C CA . ASP A 1 178 ? 5.642 -10.447 -22.759 1.00 97.81 178 ASP A CA 1
ATOM 1385 C C . ASP A 1 178 ? 4.944 -10.907 -24.042 1.00 97.81 178 ASP A C 1
ATOM 1387 O O . ASP A 1 178 ? 3.789 -11.346 -24.028 1.00 97.81 178 ASP A O 1
ATOM 1391 N N . ALA A 1 179 ? 5.640 -10.762 -25.168 1.00 96.31 179 ALA A N 1
ATOM 1392 C CA . ALA A 1 179 ? 5.125 -11.108 -26.487 1.00 96.31 179 ALA A CA 1
ATOM 1393 C C . ALA A 1 179 ? 4.913 -12.622 -26.658 1.00 96.31 179 ALA A C 1
ATOM 1395 O O . ALA A 1 179 ? 4.101 -13.038 -27.480 1.00 96.31 179 ALA A O 1
ATOM 1396 N N . THR A 1 180 ? 5.577 -13.456 -25.846 1.00 97.56 180 THR A N 1
ATOM 1397 C CA . THR A 1 180 ? 5.311 -14.909 -25.807 1.00 97.56 180 THR A CA 1
ATOM 1398 C C . THR A 1 180 ? 3.928 -15.203 -25.242 1.00 97.56 180 THR A C 1
ATOM 1400 O O . THR A 1 180 ? 3.204 -16.037 -25.776 1.00 97.56 180 THR A O 1
ATOM 1403 N N . ALA A 1 181 ? 3.558 -14.517 -24.157 1.00 97.31 181 ALA A N 1
ATOM 1404 C CA . ALA A 1 181 ? 2.259 -14.670 -23.508 1.00 97.31 181 ALA A CA 1
ATOM 1405 C C . ALA A 1 181 ? 1.166 -13.759 -24.097 1.00 97.31 181 ALA A C 1
ATOM 1407 O O . ALA A 1 181 ? 0.015 -13.857 -23.677 1.00 97.31 181 ALA A O 1
ATOM 1408 N N . VAL A 1 182 ? 1.517 -12.869 -25.033 1.00 95.19 182 VAL A N 1
ATOM 1409 C CA . VAL A 1 182 ? 0.639 -11.819 -25.581 1.00 95.19 182 VAL A CA 1
ATOM 1410 C C . VAL A 1 182 ? 0.041 -10.962 -24.457 1.00 95.19 182 VAL A C 1
ATOM 1412 O O . VAL A 1 182 ? -1.169 -10.744 -24.364 1.00 95.19 182 VAL A O 1
ATOM 1415 N N . LYS A 1 183 ? 0.902 -10.515 -23.536 1.00 96.44 183 LYS A N 1
ATOM 1416 C CA . LYS A 1 183 ? 0.510 -9.714 -22.371 1.00 96.44 183 LYS A CA 1
ATOM 1417 C C . LYS A 1 183 ? 1.429 -8.519 -22.196 1.00 96.44 183 LYS A C 1
ATOM 1419 O O . LYS A 1 183 ? 2.632 -8.688 -22.012 1.00 96.44 183 LYS A O 1
ATOM 1424 N N . THR A 1 184 ? 0.849 -7.330 -22.144 1.00 96.88 184 THR A N 1
ATOM 1425 C CA . THR A 1 184 ? 1.537 -6.151 -21.619 1.00 96.88 184 THR A CA 1
ATOM 1426 C C . THR A 1 184 ? 1.634 -6.279 -20.101 1.00 96.88 184 THR A C 1
ATOM 1428 O O . THR A 1 184 ? 0.652 -6.614 -19.440 1.00 96.88 184 THR A O 1
ATOM 1431 N N . ARG A 1 185 ? 2.842 -6.125 -19.557 1.00 97.62 185 ARG A N 1
ATOM 1432 C CA . ARG A 1 185 ? 3.135 -6.332 -18.129 1.00 97.62 185 ARG A CA 1
ATOM 1433 C C . ARG A 1 185 ? 3.279 -5.017 -17.378 1.00 97.62 185 ARG A C 1
ATOM 1435 O O . ARG A 1 185 ? 2.869 -4.953 -16.225 1.00 97.62 185 ARG A O 1
ATOM 1442 N N . LEU A 1 186 ? 3.845 -4.013 -18.042 1.00 98.50 186 LEU A N 1
ATOM 1443 C CA . LEU A 1 186 ? 3.973 -2.648 -17.549 1.00 98.50 186 LEU A CA 1
ATOM 1444 C C . LEU A 1 186 ? 3.566 -1.677 -18.657 1.00 98.50 186 LEU A C 1
ATOM 1446 O O . LEU A 1 186 ? 3.979 -1.863 -19.805 1.00 98.50 186 LEU A O 1
ATOM 1450 N N . VAL A 1 187 ? 2.793 -0.658 -18.296 1.00 98.38 187 VAL A N 1
ATOM 1451 C CA . VAL A 1 187 ? 2.410 0.470 -19.154 1.00 98.38 187 VAL A CA 1
ATOM 1452 C C . VAL A 1 187 ? 2.757 1.771 -18.441 1.00 98.38 187 VAL A C 1
ATOM 1454 O O . VAL A 1 187 ? 2.503 1.884 -17.247 1.00 98.38 187 VAL A O 1
ATOM 1457 N N . VAL A 1 188 ? 3.294 2.743 -19.176 1.00 98.56 188 VAL A N 1
ATOM 1458 C CA . VAL A 1 188 ? 3.182 4.170 -18.848 1.00 98.56 188 VAL A CA 1
ATOM 1459 C C . VAL A 1 188 ? 2.381 4.814 -19.969 1.00 98.56 188 VAL A C 1
ATOM 1461 O O . VAL A 1 188 ? 2.813 4.792 -21.127 1.00 98.56 188 VAL A O 1
ATOM 1464 N N . ASP A 1 189 ? 1.189 5.302 -19.646 1.00 97.00 189 ASP A N 1
ATOM 1465 C CA . ASP A 1 189 ? 0.288 5.874 -20.641 1.00 97.00 189 ASP A CA 1
ATOM 1466 C C . ASP A 1 189 ? 0.639 7.330 -20.998 1.00 97.00 189 ASP A C 1
ATOM 1468 O O . ASP A 1 189 ? 1.551 7.939 -20.437 1.00 97.00 189 ASP A O 1
ATOM 1472 N N . GLU A 1 190 ? -0.093 7.895 -21.957 1.00 95.81 190 GLU A N 1
ATOM 1473 C CA . GLU A 1 190 ? 0.098 9.270 -22.437 1.00 95.81 190 GLU A CA 1
ATOM 1474 C C . GLU A 1 190 ? -0.212 10.355 -21.388 1.00 95.81 190 GLU A C 1
ATOM 1476 O O . GLU A 1 190 ? 0.214 11.500 -21.539 1.00 95.81 190 GLU A O 1
ATOM 1481 N N . SER A 1 191 ? -0.912 9.999 -20.307 1.00 96.44 191 SER A N 1
ATOM 1482 C CA . SER A 1 191 ? -1.179 10.873 -19.161 1.00 96.44 191 SER A CA 1
ATOM 1483 C C . SER A 1 191 ? -0.155 10.721 -18.027 1.00 96.44 191 SER A C 1
ATOM 1485 O O . SER A 1 191 ? -0.202 11.474 -17.054 1.00 96.44 191 SER A O 1
ATOM 1487 N N . GLY A 1 192 ? 0.797 9.789 -18.162 1.00 97.56 192 GLY A N 1
ATOM 1488 C CA . GLY A 1 192 ? 1.838 9.499 -17.176 1.00 97.56 192 GLY A CA 1
ATOM 1489 C C . GLY A 1 192 ? 1.439 8.479 -16.106 1.00 97.56 192 GLY A C 1
ATOM 1490 O O . GLY A 1 192 ? 2.192 8.293 -15.151 1.00 97.56 192 GLY A O 1
ATOM 1491 N N . GLN A 1 193 ? 0.290 7.815 -16.246 1.00 98.56 193 GLN A N 1
ATOM 1492 C CA . GLN A 1 193 ? -0.166 6.786 -15.311 1.00 98.56 193 GLN A CA 1
ATOM 1493 C C . GLN A 1 193 ? 0.551 5.457 -15.564 1.00 98.56 193 GLN A C 1
ATOM 1495 O O . GLN A 1 193 ? 0.799 5.076 -16.712 1.00 98.56 193 GLN A O 1
ATOM 1500 N N . VAL A 1 194 ? 0.880 4.742 -14.488 1.00 98.62 194 VAL A N 1
ATOM 1501 C CA . VAL A 1 194 ? 1.642 3.491 -14.515 1.00 98.62 194 VAL A CA 1
ATOM 1502 C C . VAL A 1 194 ? 0.736 2.308 -14.189 1.00 98.62 194 VAL A C 1
ATOM 1504 O O . VAL A 1 194 ? 0.214 2.200 -13.085 1.00 98.62 194 VAL A O 1
ATOM 1507 N N . GLY A 1 195 ? 0.597 1.375 -15.127 1.00 98.25 195 GLY A N 1
ATOM 1508 C CA . GLY A 1 195 ? -0.104 0.108 -14.910 1.00 98.25 195 GLY A CA 1
ATOM 1509 C C . GLY A 1 195 ? 0.874 -1.056 -14.759 1.00 98.25 195 GLY A C 1
ATOM 1510 O O . GLY A 1 195 ? 1.751 -1.233 -15.606 1.00 98.25 195 GLY A O 1
ATOM 1511 N N . ILE A 1 196 ? 0.718 -1.882 -13.720 1.00 98.31 196 ILE A N 1
ATOM 1512 C CA . ILE A 1 196 ? 1.417 -3.170 -13.562 1.00 98.31 196 ILE A CA 1
ATOM 1513 C C . ILE A 1 196 ? 0.377 -4.287 -13.591 1.00 98.31 196 ILE A C 1
ATOM 1515 O O . ILE A 1 196 ? -0.432 -4.432 -12.679 1.00 98.31 196 ILE A O 1
ATOM 1519 N N . GLY A 1 197 ? 0.379 -5.073 -14.668 1.00 96.81 197 GLY A N 1
ATOM 1520 C CA . GLY A 1 197 ? -0.710 -6.012 -14.963 1.00 96.81 197 GLY A CA 1
ATOM 1521 C C . GLY A 1 197 ? -2.014 -5.341 -15.419 1.00 96.81 197 GLY A C 1
ATOM 1522 O O . GLY A 1 197 ? -2.929 -6.050 -15.830 1.00 96.81 197 GLY A O 1
ATOM 1523 N N . GLU A 1 198 ? -2.061 -4.006 -15.412 1.00 97.62 198 GLU A N 1
ATOM 1524 C CA . GLU A 1 198 ? -3.137 -3.173 -15.943 1.00 97.62 198 GLU A CA 1
ATOM 1525 C C . GLU A 1 198 ? -2.690 -2.493 -17.239 1.00 97.62 198 GLU A C 1
ATOM 1527 O O . GLU A 1 198 ? -1.547 -2.048 -17.361 1.00 97.62 198 GLU A O 1
ATOM 1532 N N . THR A 1 199 ? -3.587 -2.419 -18.218 1.00 96.56 199 THR A N 1
ATOM 1533 C CA . THR A 1 199 ? -3.330 -1.736 -19.488 1.00 96.56 199 THR A CA 1
ATOM 1534 C C . THR A 1 199 ? -4.021 -0.390 -19.598 1.00 96.56 199 THR A C 1
ATOM 1536 O O . THR A 1 199 ? -3.583 0.402 -20.417 1.00 96.56 199 THR A O 1
ATOM 1539 N N . ALA A 1 200 ? -5.058 -0.103 -18.823 1.00 96.25 200 ALA A N 1
ATOM 1540 C CA . ALA A 1 200 ? -5.724 1.194 -18.817 1.00 96.25 200 ALA A CA 1
ATOM 1541 C C . ALA A 1 200 ? -5.809 1.705 -17.372 1.00 96.25 200 ALA A C 1
ATOM 1543 O O . ALA A 1 200 ? -6.890 1.649 -16.795 1.00 96.25 200 ALA A O 1
ATOM 1544 N N . PRO A 1 201 ? -4.674 2.120 -16.772 1.00 98.06 201 PRO A N 1
ATOM 1545 C CA . PRO A 1 201 ? -4.668 2.568 -15.386 1.00 98.06 201 PRO A CA 1
ATOM 1546 C C . PRO A 1 201 ? -5.607 3.771 -15.195 1.00 98.06 201 PRO A C 1
ATOM 1548 O O . PRO A 1 201 ? -5.626 4.690 -16.014 1.00 98.06 201 PRO A O 1
ATOM 1551 N N . GLU A 1 202 ? -6.387 3.750 -14.115 1.00 97.62 202 GLU A N 1
ATOM 1552 C CA . GLU A 1 202 ? -7.318 4.820 -13.718 1.00 97.62 202 GLU A CA 1
ATOM 1553 C C . GLU A 1 202 ? -6.725 5.740 -12.634 1.00 97.62 202 GLU A C 1
ATOM 1555 O O . GLU A 1 202 ? -7.313 6.760 -12.263 1.00 97.62 202 GLU A O 1
ATOM 1560 N N . THR A 1 203 ? -5.554 5.372 -12.106 1.00 97.88 203 THR A N 1
ATOM 1561 C CA . THR A 1 203 ? -4.780 6.155 -11.138 1.00 97.88 203 THR A CA 1
ATOM 1562 C C . THR A 1 203 ? -3.300 6.198 -11.525 1.00 97.88 203 THR A C 1
ATOM 1564 O O . THR A 1 203 ? -2.832 5.400 -12.334 1.00 97.88 203 THR A O 1
ATOM 1567 N N . LEU A 1 204 ? -2.525 7.104 -10.911 1.00 98.12 204 LEU A N 1
ATOM 1568 C CA . LEU A 1 204 ? -1.093 7.271 -11.212 1.00 98.12 204 LEU A CA 1
ATOM 1569 C C . LEU A 1 204 ? -0.289 5.961 -11.122 1.00 98.12 204 LEU A C 1
ATOM 1571 O O . LEU A 1 204 ? 0.656 5.783 -11.886 1.00 98.12 204 LEU A O 1
ATOM 1575 N N . LEU A 1 205 ? -0.656 5.054 -10.212 1.00 98.06 205 LEU A N 1
ATOM 1576 C CA . LEU A 1 205 ? -0.101 3.706 -10.128 1.00 98.06 205 LEU A CA 1
ATOM 1577 C C . LEU A 1 205 ? -1.219 2.702 -9.832 1.00 98.06 205 LEU A C 1
ATOM 1579 O O . LEU A 1 205 ? -1.773 2.708 -8.734 1.00 98.06 205 LEU A O 1
ATOM 1583 N N . GLU A 1 206 ? -1.476 1.790 -10.767 1.00 98.44 206 GLU A N 1
ATOM 1584 C CA . GLU A 1 206 ? -2.463 0.719 -10.617 1.00 98.44 206 GLU A CA 1
ATOM 1585 C C . GLU A 1 206 ? -1.826 -0.670 -10.762 1.00 98.44 206 GLU A C 1
ATOM 1587 O O . GLU A 1 206 ? -1.062 -0.940 -11.694 1.00 98.44 206 GLU A O 1
ATOM 1592 N N . LEU A 1 207 ? -2.145 -1.566 -9.823 1.00 98.06 207 LEU A N 1
ATOM 1593 C CA . LEU A 1 207 ? -1.696 -2.957 -9.813 1.00 98.06 207 LEU A CA 1
ATOM 1594 C C . LEU A 1 207 ? -2.905 -3.875 -10.030 1.00 98.06 207 LEU A C 1
ATOM 1596 O O . LEU A 1 207 ? -3.723 -4.031 -9.124 1.00 98.06 207 LEU A O 1
ATOM 1600 N N . THR A 1 208 ? -2.977 -4.551 -11.179 1.00 97.56 208 THR A N 1
ATOM 1601 C CA . THR A 1 208 ? -4.081 -5.474 -11.501 1.00 97.56 208 THR A CA 1
ATOM 1602 C C . THR A 1 208 ? -3.601 -6.924 -11.523 1.00 97.56 208 THR A C 1
ATOM 1604 O O . THR A 1 208 ? -2.730 -7.324 -12.298 1.00 97.56 208 THR A O 1
ATOM 1607 N N . SER A 1 209 ? -4.183 -7.748 -10.649 1.00 96.25 209 SER A N 1
ATOM 1608 C CA . SER A 1 209 ? -3.928 -9.190 -10.523 1.00 96.25 209 SER A CA 1
ATOM 1609 C C . SER A 1 209 ? -5.083 -9.858 -9.764 1.00 96.25 209 SER A C 1
ATOM 1611 O O . SER A 1 209 ? -5.898 -9.179 -9.148 1.00 96.25 209 SER A O 1
ATOM 1613 N N . THR A 1 210 ? -5.147 -11.193 -9.735 1.00 97.31 210 THR A N 1
ATOM 1614 C CA . THR A 1 210 ? -6.080 -11.926 -8.852 1.00 97.31 210 THR A CA 1
ATOM 1615 C C . THR A 1 210 ? -5.784 -11.708 -7.364 1.00 97.31 210 THR A C 1
ATOM 1617 O O . THR A 1 210 ? -6.640 -11.967 -6.526 1.00 97.31 210 THR A O 1
ATOM 1620 N N . ALA A 1 211 ? -4.564 -11.270 -7.042 1.00 96.56 211 ALA A N 1
ATOM 1621 C CA . ALA A 1 211 ? -4.105 -10.929 -5.699 1.00 96.56 211 ALA A CA 1
ATOM 1622 C C . ALA A 1 211 ? -3.087 -9.766 -5.782 1.00 96.56 211 ALA A C 1
ATOM 1624 O O . ALA A 1 211 ? -1.878 -10.014 -5.823 1.00 96.56 211 ALA A O 1
ATOM 1625 N N . PRO A 1 212 ? -3.548 -8.506 -5.909 1.00 96.12 212 PRO A N 1
ATOM 1626 C CA . PRO A 1 212 ? -2.689 -7.348 -6.145 1.00 96.12 212 PRO A CA 1
ATOM 1627 C C . PRO A 1 212 ? -2.149 -6.782 -4.823 1.00 96.12 212 PRO A C 1
ATOM 1629 O O . PRO A 1 212 ? -2.653 -5.796 -4.294 1.00 96.12 212 PRO A O 1
ATOM 1632 N N . TYR A 1 213 ? -1.127 -7.427 -4.262 1.00 94.75 213 TYR A N 1
ATOM 1633 C CA . TYR A 1 213 ? -0.437 -6.915 -3.077 1.00 94.75 213 TYR A CA 1
ATOM 1634 C C . TYR A 1 213 ? 0.792 -6.090 -3.465 1.00 94.75 213 TYR A C 1
ATOM 1636 O O . TYR A 1 213 ? 1.499 -6.420 -4.417 1.00 94.75 213 TYR A O 1
ATOM 1644 N N . PHE A 1 214 ? 1.071 -5.049 -2.683 1.00 95.31 214 PHE A N 1
ATOM 1645 C CA . PHE A 1 214 ? 2.321 -4.298 -2.722 1.00 95.31 214 PHE A CA 1
ATOM 1646 C C . PHE A 1 214 ? 3.129 -4.609 -1.459 1.00 95.31 214 PHE A C 1
ATOM 1648 O O . PHE A 1 214 ? 2.587 -4.592 -0.354 1.00 95.31 214 PHE A O 1
ATOM 1655 N N . THR A 1 215 ? 4.416 -4.917 -1.620 1.00 96.75 215 THR A N 1
ATOM 1656 C CA . THR A 1 215 ? 5.307 -5.280 -0.512 1.00 96.75 215 THR A CA 1
ATOM 1657 C C . THR A 1 215 ? 6.362 -4.202 -0.315 1.00 96.75 215 THR A C 1
ATOM 1659 O O . THR A 1 215 ? 7.143 -3.920 -1.221 1.00 96.75 215 THR A O 1
ATOM 1662 N N . LEU A 1 216 ? 6.413 -3.655 0.898 1.00 97.19 216 LEU A N 1
ATOM 1663 C CA . LEU A 1 216 ? 7.536 -2.873 1.404 1.00 97.19 216 LEU A CA 1
ATOM 1664 C C . LEU A 1 216 ? 8.414 -3.803 2.250 1.00 97.19 216 LEU A C 1
ATOM 1666 O O . LEU A 1 216 ? 7.897 -4.514 3.108 1.00 97.19 216 LEU A O 1
ATOM 1670 N N . HIS A 1 217 ? 9.718 -3.839 1.976 1.00 96.94 217 HIS A N 1
ATOM 1671 C CA . HIS A 1 217 ? 10.671 -4.696 2.684 1.00 96.94 217 HIS A CA 1
ATOM 1672 C C . HIS A 1 217 ? 11.843 -3.855 3.183 1.00 96.94 217 HIS A C 1
ATOM 1674 O O . HIS A 1 217 ? 12.639 -3.355 2.386 1.00 96.94 217 HIS A O 1
ATOM 1680 N N . ASN A 1 218 ? 11.943 -3.716 4.503 1.00 97.31 218 ASN A N 1
ATOM 1681 C CA . ASN A 1 218 ? 13.119 -3.154 5.148 1.00 97.31 218 ASN A CA 1
ATOM 1682 C C . ASN A 1 218 ? 14.194 -4.245 5.241 1.00 97.31 218 ASN A C 1
ATOM 1684 O O . ASN A 1 218 ? 14.000 -5.254 5.910 1.00 97.31 218 ASN A O 1
ATOM 1688 N N . SER A 1 219 ? 15.314 -4.055 4.540 1.00 97.06 219 SER A N 1
ATOM 1689 C CA . SER A 1 219 ? 16.423 -5.017 4.501 1.00 97.06 219 SER A CA 1
ATOM 1690 C C . SER A 1 219 ? 17.390 -4.896 5.684 1.00 97.06 219 SER A C 1
ATOM 1692 O O . SER A 1 219 ? 18.454 -5.512 5.661 1.00 97.06 219 SER A O 1
ATOM 1694 N N . THR A 1 220 ? 17.086 -4.043 6.663 1.00 97.12 220 THR A N 1
ATOM 1695 C CA . THR A 1 220 ? 17.930 -3.817 7.838 1.00 97.12 220 THR A CA 1
ATOM 1696 C C . THR A 1 220 ? 17.614 -4.852 8.910 1.00 97.12 220 THR A C 1
ATOM 1698 O O . THR A 1 220 ? 16.471 -4.998 9.335 1.00 97.12 220 THR A O 1
ATOM 1701 N N . GLU A 1 221 ? 18.644 -5.560 9.365 1.00 96.50 221 GLU A N 1
ATOM 1702 C CA . GLU A 1 221 ? 18.551 -6.494 10.486 1.00 96.50 221 GLU A CA 1
ATOM 1703 C C . GLU A 1 221 ? 18.672 -5.725 11.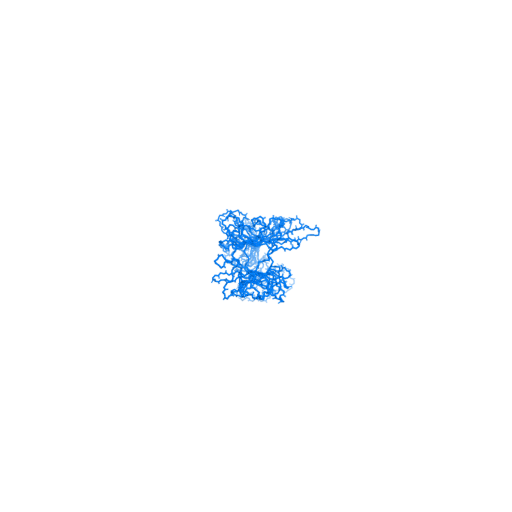813 1.00 96.50 221 GLU A C 1
ATOM 1705 O O . GLU A 1 221 ? 19.746 -5.241 12.170 1.00 96.50 221 GLU A O 1
ATOM 1710 N N . GLU A 1 222 ? 17.577 -5.605 12.559 1.00 95.94 222 GLU A N 1
ATOM 1711 C CA . GLU A 1 222 ? 17.542 -4.985 13.889 1.00 95.94 222 GLU A CA 1
ATOM 1712 C C . GLU A 1 222 ? 16.389 -5.546 14.726 1.00 95.94 222 GLU A C 1
ATOM 1714 O O . GLU A 1 222 ? 15.458 -6.104 14.162 1.00 95.94 222 GLU A O 1
ATOM 1719 N N . ASN A 1 223 ? 16.408 -5.369 16.051 1.00 95.75 223 ASN A N 1
ATOM 1720 C CA . ASN A 1 223 ? 15.334 -5.825 16.953 1.00 95.75 223 ASN A CA 1
ATOM 1721 C C . ASN A 1 223 ? 14.779 -4.673 17.798 1.00 95.75 223 ASN A C 1
ATOM 1723 O O . ASN A 1 223 ? 14.243 -4.910 18.870 1.00 95.75 223 ASN A O 1
ATOM 1727 N N . SER A 1 224 ? 15.005 -3.417 17.404 1.00 97.12 224 SER A N 1
ATOM 1728 C CA . SER A 1 224 ? 14.573 -2.267 18.200 1.00 97.12 224 SER A CA 1
ATOM 1729 C C . SER A 1 224 ? 13.046 -2.114 18.167 1.00 97.12 224 SER A C 1
ATOM 1731 O O . SER A 1 224 ? 12.395 -2.534 17.207 1.00 97.12 224 SER A O 1
ATOM 1733 N N . ASP A 1 225 ? 12.460 -1.519 19.210 1.00 96.50 225 ASP A N 1
ATOM 1734 C CA . ASP A 1 225 ? 11.036 -1.178 19.173 1.00 96.50 225 ASP A CA 1
ATOM 1735 C C . ASP A 1 225 ? 10.822 -0.040 18.171 1.00 96.50 225 ASP A C 1
ATOM 1737 O O . ASP A 1 225 ? 11.460 1.008 18.278 1.00 96.50 225 ASP A O 1
ATOM 1741 N N . GLY A 1 226 ? 9.939 -0.249 17.194 1.00 95.56 226 GLY A N 1
ATOM 1742 C CA . GLY A 1 226 ? 9.789 0.646 16.046 1.00 95.56 226 GLY A CA 1
ATOM 1743 C C . GLY A 1 226 ? 10.813 0.443 14.923 1.00 95.56 226 GLY A C 1
ATOM 1744 O O . GLY A 1 226 ? 10.726 1.152 13.927 1.00 95.56 226 GLY A O 1
ATOM 1745 N N . GLY A 1 227 ? 11.741 -0.512 15.045 1.00 96.31 227 GLY A N 1
ATOM 1746 C CA . GLY A 1 227 ? 12.655 -0.892 13.964 1.00 96.31 227 GLY A CA 1
ATOM 1747 C C . GLY A 1 227 ? 11.982 -1.737 12.879 1.00 96.31 227 GLY A C 1
ATOM 1748 O O . GLY A 1 227 ? 10.802 -2.089 12.985 1.00 96.31 227 GLY A O 1
ATOM 1749 N N . ARG A 1 228 ? 12.741 -2.116 11.839 1.00 96.75 228 ARG A N 1
ATOM 1750 C CA . ARG A 1 228 ? 12.239 -2.897 10.679 1.00 96.75 228 ARG A CA 1
ATOM 1751 C C . ARG A 1 228 ? 11.044 -2.226 9.981 1.00 96.75 228 ARG A C 1
ATOM 1753 O O . ARG A 1 228 ? 10.201 -2.892 9.378 1.00 96.75 228 ARG A O 1
ATOM 1760 N N . GLU A 1 229 ? 10.948 -0.906 10.073 1.00 97.00 229 GLU A N 1
ATOM 1761 C CA . GLU A 1 229 ? 9.763 -0.147 9.710 1.00 97.00 229 GLU A CA 1
ATOM 1762 C C . GLU A 1 229 ? 9.559 -0.026 8.198 1.00 97.00 229 GLU A C 1
ATOM 1764 O O . GLU A 1 229 ? 10.495 -0.051 7.396 1.00 97.00 229 GLU A O 1
ATOM 1769 N N . SER A 1 230 ? 8.303 0.135 7.795 1.00 97.75 230 SER A N 1
ATOM 1770 C CA . SER A 1 230 ? 7.886 0.463 6.433 1.00 97.75 230 SER A CA 1
ATOM 1771 C C . SER A 1 230 ? 6.697 1.415 6.473 1.00 97.75 230 SER A C 1
ATOM 1773 O O . SER A 1 230 ? 5.812 1.278 7.317 1.00 97.75 230 SER A O 1
ATOM 1775 N N . ARG A 1 231 ? 6.680 2.404 5.570 1.00 97.56 231 ARG A N 1
ATOM 1776 C CA . ARG A 1 231 ? 5.727 3.522 5.614 1.00 97.56 231 ARG A CA 1
ATOM 1777 C C . ARG A 1 231 ? 5.041 3.774 4.279 1.00 97.56 231 ARG A C 1
ATOM 1779 O O . ARG A 1 231 ? 5.675 3.708 3.229 1.00 97.56 231 ARG A O 1
ATOM 1786 N N . ILE A 1 232 ? 3.784 4.199 4.357 1.00 97.62 232 ILE A N 1
ATOM 1787 C CA . ILE A 1 232 ? 3.094 4.954 3.308 1.00 97.62 232 ILE A CA 1
ATOM 1788 C C . ILE A 1 232 ? 2.896 6.375 3.840 1.00 97.62 232 ILE A C 1
ATOM 1790 O O . ILE A 1 232 ? 2.239 6.571 4.864 1.00 97.62 232 ILE A O 1
ATOM 1794 N N . ASN A 1 233 ? 3.487 7.361 3.162 1.00 97.19 233 ASN A N 1
ATOM 1795 C CA . ASN A 1 233 ? 3.393 8.773 3.533 1.00 97.19 233 ASN A CA 1
ATOM 1796 C C . ASN A 1 233 ? 2.417 9.496 2.604 1.00 97.19 233 ASN A C 1
ATOM 1798 O O . ASN A 1 233 ? 2.575 9.453 1.385 1.00 97.19 233 ASN A O 1
ATOM 1802 N N . PHE A 1 234 ? 1.454 10.205 3.184 1.00 97.69 234 PHE A N 1
ATOM 1803 C CA . PHE A 1 234 ? 0.524 11.072 2.469 1.00 97.69 234 PHE A CA 1
ATOM 1804 C C . PHE A 1 234 ? 0.990 12.516 2.644 1.00 97.69 234 PHE A C 1
ATOM 1806 O O . PHE A 1 234 ? 0.821 13.101 3.716 1.00 97.69 234 PHE A O 1
ATOM 1813 N N . LYS A 1 235 ? 1.625 13.071 1.609 1.00 96.69 235 LYS A N 1
ATOM 1814 C CA . LYS A 1 235 ? 2.177 14.431 1.619 1.00 96.69 235 LYS A CA 1
ATOM 1815 C C . LYS A 1 235 ? 1.291 15.399 0.840 1.00 96.69 235 LYS A C 1
ATOM 1817 O O . LYS A 1 235 ? 0.581 14.993 -0.077 1.00 96.69 235 LYS A O 1
ATOM 1822 N N . GLY A 1 236 ? 1.344 16.670 1.217 1.00 94.38 236 GLY A N 1
ATOM 1823 C CA . GLY A 1 236 ? 0.703 17.767 0.501 1.00 94.38 236 GLY A CA 1
ATOM 1824 C C . GLY A 1 236 ? 1.576 19.017 0.516 1.00 94.38 236 GLY A C 1
ATOM 1825 O O . GLY A 1 236 ? 2.419 19.178 1.400 1.00 94.38 236 GLY A O 1
ATOM 1826 N N . GLU A 1 237 ? 1.366 19.884 -0.468 1.00 94.00 237 GLU A N 1
ATOM 1827 C CA . GLU A 1 237 ? 2.001 21.200 -0.549 1.00 94.00 237 GLU A CA 1
ATOM 1828 C C . GLU A 1 237 ? 1.114 22.253 0.127 1.00 94.00 237 GLU A C 1
ATOM 1830 O O . GLU A 1 237 ? -0.104 22.276 -0.072 1.00 94.00 237 GLU A O 1
ATOM 1835 N N . GLN A 1 238 ? 1.721 23.123 0.932 1.00 89.81 238 GLN A N 1
ATOM 1836 C CA . GLN A 1 238 ? 1.083 24.321 1.474 1.00 89.81 238 GLN A CA 1
ATOM 1837 C C . GLN A 1 238 ? 1.245 25.500 0.501 1.00 89.81 238 GLN A C 1
ATOM 1839 O O . GLN A 1 238 ? 2.116 25.498 -0.377 1.00 89.81 238 GLN A O 1
ATOM 1844 N N . ASP A 1 239 ? 0.417 26.535 0.673 1.00 85.94 239 ASP A N 1
ATOM 1845 C CA . ASP A 1 239 ? 0.557 27.798 -0.056 1.00 85.94 239 ASP A CA 1
ATOM 1846 C C . ASP A 1 239 ? 1.921 28.435 0.268 1.00 85.94 239 ASP A C 1
ATOM 1848 O O . ASP A 1 239 ? 2.078 29.095 1.293 1.00 85.94 239 ASP A O 1
ATOM 1852 N N . GLY A 1 240 ? 2.908 28.241 -0.609 1.00 83.94 240 GLY A N 1
ATOM 1853 C CA . GLY A 1 240 ? 4.289 28.662 -0.345 1.00 83.94 240 GLY A CA 1
ATOM 1854 C C . GLY A 1 240 ? 5.374 27.691 -0.808 1.00 83.94 240 GLY A C 1
ATOM 1855 O O . GLY A 1 240 ? 6.543 28.063 -0.760 1.00 83.94 240 GLY A O 1
ATOM 1856 N N . THR A 1 241 ? 5.003 26.532 -1.374 1.00 83.81 241 THR A N 1
ATOM 1857 C CA . THR A 1 241 ? 5.886 25.443 -1.862 1.00 83.81 241 THR A CA 1
ATOM 1858 C C . THR A 1 241 ? 6.463 24.536 -0.773 1.00 83.81 241 THR A C 1
ATOM 1860 O O . THR A 1 241 ? 7.228 23.622 -1.079 1.00 83.81 241 THR A O 1
ATOM 1863 N N . GLU A 1 242 ? 6.085 24.731 0.492 1.00 91.31 242 GLU A N 1
ATOM 1864 C CA . GLU A 1 242 ? 6.440 23.807 1.564 1.00 91.31 242 GLU A CA 1
ATOM 1865 C C . GLU A 1 242 ? 5.673 22.488 1.418 1.00 91.31 242 GLU A C 1
ATOM 1867 O O . GLU A 1 242 ? 4.444 22.457 1.423 1.00 91.31 242 GLU A O 1
ATOM 1872 N N . GLU A 1 243 ? 6.401 21.377 1.343 1.00 93.25 243 GLU A N 1
ATOM 1873 C CA . GLU A 1 243 ? 5.827 20.034 1.378 1.00 93.25 243 GLU A CA 1
ATOM 1874 C C . GLU A 1 243 ? 5.774 19.524 2.825 1.00 93.25 243 GLU A C 1
ATOM 1876 O O . GLU A 1 243 ? 6.720 19.691 3.597 1.00 93.25 243 GLU A O 1
ATOM 1881 N N . THR A 1 244 ? 4.669 18.893 3.223 1.00 94.31 244 THR A N 1
ATOM 1882 C CA . THR A 1 244 ? 4.491 18.341 4.574 1.00 94.31 244 THR A CA 1
ATOM 1883 C C . THR A 1 244 ? 3.770 16.995 4.532 1.00 94.31 244 THR A C 1
ATOM 1885 O O . THR A 1 244 ? 2.809 16.824 3.782 1.00 94.31 244 THR A O 1
ATOM 1888 N N . THR A 1 245 ? 4.189 16.030 5.356 1.00 96.25 245 THR A N 1
ATOM 1889 C CA . THR A 1 245 ? 3.416 14.806 5.610 1.00 96.25 245 THR A CA 1
ATOM 1890 C C . THR A 1 245 ? 2.163 15.142 6.417 1.00 96.25 245 THR A C 1
ATOM 1892 O O . THR A 1 245 ? 2.241 15.487 7.594 1.00 96.25 245 THR A O 1
ATOM 1895 N N . LEU A 1 246 ? 1.002 15.005 5.779 1.00 96.50 246 LEU A N 1
ATOM 1896 C CA . LEU A 1 246 ? -0.311 15.212 6.390 1.00 96.50 246 LEU A CA 1
ATOM 1897 C C . LEU A 1 246 ? -0.738 13.998 7.218 1.00 96.50 246 LEU A C 1
ATOM 1899 O O . LEU A 1 246 ? -1.342 14.146 8.279 1.00 96.50 246 LEU A O 1
ATOM 1903 N N . ALA A 1 247 ? -0.416 12.797 6.733 1.00 97.81 247 ALA A N 1
ATOM 1904 C CA . ALA A 1 247 ? -0.685 11.547 7.426 1.00 97.81 247 ALA A CA 1
ATOM 1905 C C . ALA A 1 247 ? 0.317 10.455 7.040 1.00 97.81 247 ALA A C 1
ATOM 1907 O O . ALA A 1 247 ? 0.944 10.497 5.978 1.00 97.81 247 ALA A O 1
ATOM 1908 N N . ARG A 1 248 ? 0.437 9.443 7.896 1.00 97.69 248 ARG A N 1
ATOM 1909 C CA . ARG A 1 248 ? 1.325 8.297 7.707 1.00 97.69 248 ARG A CA 1
ATOM 1910 C C . ARG A 1 248 ? 0.661 7.017 8.190 1.00 97.69 248 ARG A C 1
ATOM 1912 O O . ARG A 1 248 ? 0.003 7.011 9.226 1.00 97.69 248 ARG A O 1
ATOM 1919 N N . ILE A 1 249 ? 0.893 5.940 7.447 1.00 98.25 249 ILE A N 1
ATOM 1920 C CA . ILE A 1 249 ? 0.691 4.569 7.919 1.00 98.25 249 ILE A CA 1
ATOM 1921 C C . ILE A 1 249 ? 2.071 3.942 8.040 1.00 98.25 249 ILE A C 1
ATOM 1923 O O . ILE A 1 249 ? 2.807 3.892 7.054 1.00 98.25 249 ILE A O 1
ATOM 1927 N N . GLU A 1 250 ? 2.416 3.472 9.229 1.00 98.06 250 GLU A N 1
ATOM 1928 C CA . GLU A 1 250 ? 3.653 2.751 9.499 1.00 98.06 250 GLU A CA 1
ATOM 1929 C C . GLU A 1 250 ? 3.346 1.350 10.021 1.00 98.06 250 GLU A C 1
ATOM 1931 O O . GLU A 1 250 ? 2.439 1.156 10.830 1.00 98.06 250 GLU A O 1
ATOM 1936 N N . VAL A 1 251 ? 4.132 0.378 9.567 1.00 97.94 251 VAL A N 1
ATOM 1937 C CA . VAL A 1 251 ? 4.230 -0.943 10.188 1.00 97.94 251 VAL A CA 1
ATOM 1938 C C . VAL A 1 251 ? 5.670 -1.135 10.632 1.00 97.94 251 VAL A C 1
ATOM 1940 O O . VAL A 1 251 ? 6.581 -0.908 9.835 1.00 97.94 251 VAL A O 1
ATOM 1943 N N . SER A 1 252 ? 5.875 -1.525 11.886 1.00 97.88 252 SER A N 1
ATOM 1944 C CA . SER A 1 252 ? 7.202 -1.691 12.488 1.00 97.88 252 SER A CA 1
ATOM 1945 C C . SER A 1 252 ? 7.203 -2.781 13.561 1.00 97.88 252 SER A C 1
ATOM 1947 O O . SER A 1 252 ? 6.154 -3.330 13.903 1.00 97.88 252 SER A O 1
ATOM 1949 N N . HIS A 1 253 ? 8.386 -3.142 14.052 1.00 98.00 253 HIS A N 1
ATOM 1950 C CA . HIS A 1 253 ? 8.564 -4.126 15.116 1.00 98.00 253 HIS A CA 1
ATOM 1951 C C . HIS A 1 253 ? 7.976 -3.626 16.448 1.00 98.00 253 HIS A C 1
ATOM 1953 O O . HIS A 1 253 ? 8.068 -2.435 16.762 1.00 98.00 253 HIS A O 1
ATOM 1959 N N . ASP A 1 254 ? 7.375 -4.530 17.224 1.00 96.62 254 ASP A N 1
ATOM 1960 C CA . ASP A 1 254 ? 6.756 -4.223 18.521 1.00 96.62 254 ASP A CA 1
ATOM 1961 C C . ASP A 1 254 ? 7.525 -4.878 19.675 1.00 96.62 254 ASP A C 1
ATOM 1963 O O . ASP A 1 254 ? 7.328 -6.049 20.006 1.00 96.62 254 ASP A O 1
ATOM 1967 N N . GLY A 1 255 ? 8.405 -4.097 20.304 1.00 95.50 255 GLY A N 1
ATOM 1968 C CA . GLY A 1 255 ? 9.275 -4.541 21.390 1.00 95.50 255 GLY A CA 1
ATOM 1969 C C . GLY A 1 255 ? 10.743 -4.700 20.992 1.00 95.50 255 GLY A C 1
ATOM 1970 O O . GLY A 1 255 ? 11.196 -4.187 19.976 1.00 95.50 255 GLY A O 1
ATOM 1971 N N . VAL A 1 256 ? 11.517 -5.361 21.860 1.00 96.44 256 VAL A N 1
ATOM 1972 C CA . VAL A 1 256 ? 12.992 -5.440 21.753 1.00 96.44 256 VAL A CA 1
ATOM 1973 C C . VAL A 1 256 ? 13.547 -6.859 21.605 1.00 96.44 256 VAL A C 1
ATOM 1975 O O . VAL A 1 256 ? 14.763 -7.062 21.565 1.00 96.44 256 VAL A O 1
ATOM 1978 N N . ALA A 1 257 ? 12.666 -7.857 21.633 1.00 96.94 257 ALA A N 1
ATOM 1979 C CA . ALA A 1 257 ? 13.057 -9.253 21.530 1.00 96.94 257 ALA A CA 1
ATOM 1980 C C . ALA A 1 257 ? 13.364 -9.623 20.073 1.00 96.94 257 ALA A C 1
ATOM 1982 O O . ALA A 1 257 ? 13.007 -8.911 19.143 1.00 96.94 257 ALA A O 1
ATOM 1983 N N . ASP A 1 258 ? 14.063 -10.737 19.882 1.00 96.25 258 ASP A N 1
ATOM 1984 C CA . ASP A 1 258 ? 14.205 -11.335 18.558 1.00 96.25 258 ASP A CA 1
ATOM 1985 C C . ASP A 1 258 ? 12.964 -12.185 18.264 1.00 96.25 258 ASP A C 1
ATOM 1987 O O . ASP A 1 258 ? 12.928 -13.374 18.585 1.00 96.25 258 ASP A O 1
ATOM 1991 N N . ASP A 1 259 ? 11.909 -11.543 17.767 1.00 95.56 259 ASP A N 1
ATOM 1992 C CA . ASP A 1 259 ? 10.642 -12.190 17.436 1.00 95.56 259 ASP A CA 1
ATOM 1993 C C . ASP A 1 259 ? 10.007 -11.597 16.160 1.00 95.56 259 ASP A C 1
ATOM 1995 O O . ASP A 1 259 ? 10.623 -10.812 15.427 1.00 95.56 259 ASP A O 1
ATOM 1999 N N . GLU A 1 260 ? 8.792 -12.052 15.839 1.00 96.38 260 GLU A N 1
ATOM 2000 C CA . GLU A 1 260 ? 8.022 -11.602 14.676 1.00 96.38 260 GLU A CA 1
ATOM 2001 C C . GLU A 1 260 ? 6.905 -10.606 15.031 1.00 96.38 260 GLU A C 1
ATOM 2003 O O . GLU A 1 260 ? 5.953 -10.439 14.260 1.00 96.38 260 GLU A O 1
ATOM 2008 N N . LYS A 1 261 ? 6.971 -9.955 16.199 1.00 96.56 261 LYS A N 1
ATOM 2009 C CA . LYS A 1 261 ? 5.926 -9.023 16.628 1.00 96.56 261 LYS A CA 1
ATOM 2010 C C . LYS A 1 261 ? 5.911 -7.775 15.754 1.00 96.56 261 LYS A C 1
ATOM 2012 O O . LYS A 1 261 ? 6.935 -7.135 15.522 1.00 96.56 261 LYS A O 1
ATOM 2017 N N . GLY A 1 262 ? 4.719 -7.402 15.298 1.00 97.06 262 GLY A N 1
ATOM 2018 C CA . GLY A 1 262 ? 4.494 -6.193 14.516 1.00 97.06 262 GLY A CA 1
ATOM 2019 C C . GLY A 1 262 ? 3.446 -5.298 15.158 1.00 97.06 262 GLY A C 1
ATOM 2020 O O . GLY A 1 262 ? 2.466 -5.789 15.717 1.00 97.06 262 GLY A O 1
ATOM 2021 N N . LYS A 1 263 ? 3.634 -3.987 15.021 1.00 96.44 263 LYS A N 1
ATOM 2022 C CA . LYS A 1 263 ? 2.633 -2.963 15.320 1.00 96.44 263 LYS A CA 1
ATOM 2023 C C . LYS A 1 263 ? 2.284 -2.166 14.072 1.00 96.44 263 LYS A C 1
ATOM 2025 O O . LYS A 1 263 ? 3.096 -2.023 13.158 1.00 96.44 263 LYS A O 1
ATOM 2030 N N . ILE A 1 264 ? 1.069 -1.630 14.057 1.00 97.81 264 ILE A N 1
ATOM 2031 C CA . ILE A 1 264 ? 0.591 -0.680 13.051 1.00 97.81 264 ILE A CA 1
ATOM 2032 C C . ILE A 1 264 ? 0.385 0.662 13.737 1.00 97.81 264 ILE A C 1
ATOM 2034 O O . ILE A 1 264 ? -0.280 0.728 14.771 1.00 97.81 264 ILE A O 1
ATOM 2038 N N . VAL A 1 265 ? 0.908 1.727 13.143 1.00 96.69 265 VAL A N 1
ATOM 2039 C CA . VAL A 1 265 ? 0.774 3.095 13.639 1.00 96.69 265 VAL A CA 1
ATOM 2040 C C . VAL A 1 265 ? 0.154 3.975 12.556 1.00 96.69 265 VAL A C 1
ATOM 2042 O O . VAL A 1 265 ? 0.589 3.968 11.403 1.00 96.69 265 VAL A O 1
ATOM 2045 N N . LEU A 1 266 ? -0.879 4.728 12.933 1.00 96.88 266 LEU A N 1
ATOM 2046 C CA . LEU A 1 266 ? -1.455 5.802 12.131 1.00 96.88 266 LEU A CA 1
ATOM 2047 C C . LEU A 1 266 ? -1.076 7.134 12.770 1.00 96.88 266 LEU A C 1
ATOM 2049 O O . LEU A 1 266 ? -1.419 7.379 13.931 1.00 96.88 266 LEU A O 1
ATOM 2053 N N . SER A 1 267 ? -0.428 7.999 11.998 1.00 96.00 267 SER A N 1
ATOM 2054 C CA . SER A 1 267 ? 0.006 9.325 12.446 1.00 96.00 267 SER A CA 1
ATOM 2055 C C . SER A 1 267 ? -0.643 10.404 11.579 1.00 96.00 267 SER A C 1
ATOM 2057 O O . SER A 1 267 ? -0.778 10.220 10.365 1.00 96.00 267 SER A O 1
ATOM 2059 N N . VAL A 1 268 ? -1.044 11.527 12.175 1.00 95.25 268 VAL A N 1
ATOM 2060 C CA . VAL A 1 268 ? -1.620 12.687 11.466 1.00 95.25 268 VAL A CA 1
ATOM 2061 C C . VAL A 1 268 ? -0.980 13.980 11.951 1.00 95.25 268 VAL A C 1
ATOM 2063 O O . VAL A 1 268 ? -0.534 14.062 13.089 1.00 95.25 268 VAL A O 1
ATOM 2066 N N . ASN A 1 269 ? -0.923 14.977 11.074 1.00 93.44 269 ASN A N 1
ATOM 2067 C CA . ASN A 1 269 ? -0.428 16.307 11.404 1.00 93.44 269 ASN A CA 1
ATOM 2068 C C . ASN A 1 269 ? -1.544 17.148 12.045 1.00 93.44 269 ASN A C 1
ATOM 2070 O O . ASN A 1 269 ? -2.640 17.241 11.485 1.00 93.44 269 ASN A O 1
ATOM 2074 N N . ASP A 1 270 ? -1.271 17.781 13.184 1.00 90.19 270 ASP A N 1
ATOM 2075 C CA . ASP A 1 270 ? -2.222 18.662 13.884 1.00 90.19 270 ASP A CA 1
ATOM 2076 C C . ASP A 1 270 ? -2.207 20.133 13.405 1.00 90.19 270 ASP A C 1
ATOM 2078 O O . ASP A 1 270 ? -2.958 20.975 13.906 1.00 90.19 270 ASP A O 1
ATOM 2082 N N . GLY A 1 271 ? -1.373 20.439 12.410 1.00 89.81 271 GLY A N 1
ATOM 2083 C CA . GLY A 1 271 ? -1.096 21.775 11.890 1.00 89.81 271 GLY A CA 1
ATOM 2084 C C . GLY A 1 271 ? 0.233 22.365 12.372 1.00 89.81 271 GLY A C 1
ATOM 2085 O O . GLY A 1 271 ? 0.633 23.415 11.869 1.00 89.81 271 GLY A O 1
ATOM 2086 N N . ASN A 1 272 ? 0.931 21.718 13.312 1.00 88.50 272 ASN A N 1
ATOM 2087 C CA . ASN A 1 272 ? 2.159 22.233 13.920 1.00 88.50 272 ASN A CA 1
ATOM 2088 C C . ASN A 1 272 ? 3.292 21.185 14.034 1.00 88.50 272 ASN A C 1
ATOM 2090 O O . ASN A 1 272 ? 4.329 21.466 14.640 1.00 88.50 272 ASN A O 1
ATOM 2094 N N . ASP A 1 273 ? 3.126 20.022 13.398 1.00 89.06 273 ASP A N 1
ATOM 2095 C CA . ASP A 1 273 ? 4.038 18.868 13.474 1.00 89.06 273 ASP A CA 1
ATOM 2096 C C . ASP A 1 273 ? 5.148 18.844 12.398 1.00 89.06 273 ASP A C 1
ATOM 2098 O O . ASP A 1 273 ? 6.030 17.981 12.420 1.00 89.06 273 ASP A O 1
ATOM 2102 N N . GLY A 1 274 ? 5.126 19.757 11.418 1.00 89.06 274 GLY A N 1
ATOM 2103 C CA . GLY A 1 274 ? 6.053 19.711 10.273 1.00 89.06 274 GLY A CA 1
ATOM 2104 C C . GLY A 1 274 ? 6.000 18.363 9.530 1.00 89.06 274 GLY A C 1
ATOM 2105 O O . GLY A 1 274 ? 4.936 17.769 9.403 1.00 89.06 274 GLY A O 1
ATOM 2106 N N . ASP A 1 275 ? 7.131 17.837 9.041 1.00 91.81 275 ASP A N 1
ATOM 2107 C CA . ASP A 1 275 ? 7.166 16.549 8.306 1.00 91.81 275 ASP A CA 1
ATOM 2108 C C . ASP A 1 275 ? 7.141 15.297 9.221 1.00 91.81 275 ASP A C 1
ATOM 2110 O O . ASP A 1 275 ? 7.447 14.173 8.804 1.00 91.81 275 ASP A O 1
ATOM 2114 N N . THR A 1 276 ? 6.790 15.483 10.495 1.00 93.12 276 THR A N 1
ATOM 2115 C CA . THR A 1 276 ? 6.793 14.457 11.546 1.00 93.12 276 THR A CA 1
ATOM 2116 C C . THR A 1 276 ? 5.435 14.399 12.250 1.00 93.12 276 THR A C 1
ATOM 2118 O O . THR A 1 276 ? 5.352 14.808 13.404 1.00 93.12 276 THR A O 1
ATOM 2121 N N . PRO A 1 277 ? 4.371 13.920 11.573 1.00 94.31 277 PRO A N 1
ATOM 2122 C CA . PRO A 1 277 ? 3.033 13.825 12.159 1.00 94.31 277 PRO A CA 1
ATOM 2123 C C . PRO A 1 277 ? 3.033 12.991 13.443 1.00 94.31 277 PRO A C 1
ATOM 2125 O O . PRO A 1 277 ? 3.781 12.015 13.549 1.00 94.31 277 PRO A O 1
ATOM 2128 N N . THR A 1 278 ? 2.157 13.343 14.380 1.00 92.88 278 THR A N 1
ATOM 2129 C CA . THR A 1 278 ? 2.030 12.659 15.670 1.00 92.88 278 THR A CA 1
ATOM 2130 C C . THR A 1 278 ? 1.161 11.400 15.566 1.00 92.88 278 THR A C 1
ATOM 2132 O O . THR A 1 278 ? 0.161 11.366 14.845 1.00 92.88 278 THR A O 1
ATOM 2135 N N . ASP A 1 279 ? 1.521 10.349 16.303 1.00 93.06 279 ASP A N 1
ATOM 2136 C CA . ASP A 1 279 ? 0.772 9.089 16.359 1.00 93.06 279 ASP A CA 1
ATOM 2137 C C . ASP A 1 279 ? -0.596 9.273 17.022 1.00 93.06 279 ASP A C 1
ATOM 2139 O O . ASP A 1 279 ? -0.695 9.716 18.166 1.00 93.06 279 ASP A O 1
ATOM 2143 N N . VAL A 1 280 ? -1.664 8.878 16.330 1.00 91.19 280 VAL A N 1
ATOM 2144 C CA . VAL A 1 280 ? -3.048 8.994 16.820 1.00 91.19 280 VAL A CA 1
ATOM 2145 C C . VAL A 1 280 ? -3.756 7.660 16.973 1.00 91.19 280 VAL A C 1
ATOM 2147 O O . VAL A 1 280 ? -4.770 7.589 17.668 1.00 91.19 280 VAL A O 1
ATOM 2150 N N . MET A 1 281 ? -3.247 6.598 16.352 1.00 91.94 281 MET A N 1
ATOM 2151 C CA . MET A 1 281 ? -3.734 5.245 16.578 1.00 91.94 281 MET A CA 1
ATOM 2152 C C . MET A 1 281 ? -2.590 4.243 16.497 1.00 91.94 281 MET A C 1
ATOM 2154 O O . MET A 1 281 ? -1.774 4.301 15.581 1.00 91.94 281 MET A O 1
ATOM 2158 N N . THR A 1 282 ? -2.567 3.291 17.422 1.00 91.19 282 THR A N 1
ATOM 2159 C CA . THR A 1 282 ? -1.619 2.173 17.407 1.00 91.19 282 THR A CA 1
ATOM 2160 C C . THR A 1 282 ? -2.365 0.869 17.623 1.00 91.19 282 THR A C 1
ATOM 2162 O O . THR A 1 282 ? -3.198 0.781 18.524 1.00 91.19 282 THR A O 1
ATOM 2165 N N . ILE A 1 283 ? -2.049 -0.141 16.820 1.00 92.50 283 ILE A N 1
ATOM 2166 C CA . ILE A 1 283 ? -2.418 -1.535 17.063 1.00 92.50 283 ILE A CA 1
ATOM 2167 C C . ILE A 1 283 ? -1.125 -2.272 17.392 1.00 92.50 283 ILE A C 1
ATOM 2169 O O . ILE A 1 283 ? -0.236 -2.318 16.543 1.00 92.50 283 ILE A O 1
ATOM 2173 N N . ASP A 1 284 ? -0.998 -2.780 18.616 1.00 91.62 284 ASP A N 1
ATOM 2174 C CA . ASP A 1 284 ? 0.184 -3.539 19.043 1.00 91.62 284 ASP A CA 1
ATOM 2175 C C . ASP A 1 284 ? 0.094 -5.026 18.646 1.00 91.62 284 ASP A C 1
ATOM 2177 O O . ASP A 1 284 ? -0.926 -5.493 18.128 1.00 91.62 284 ASP A O 1
ATOM 2181 N N . SER A 1 285 ? 1.173 -5.776 18.873 1.00 93.81 285 SER A N 1
ATOM 2182 C CA . SER A 1 285 ? 1.265 -7.199 18.520 1.00 93.81 285 SER A CA 1
ATOM 2183 C C . SER A 1 285 ? 0.332 -8.106 19.328 1.00 93.81 285 SER A C 1
ATOM 2185 O O . SER A 1 285 ? 0.023 -9.212 18.882 1.00 93.81 285 SER A O 1
ATOM 2187 N N . ASP A 1 286 ? -0.169 -7.632 20.473 1.00 85.38 286 ASP A N 1
ATOM 2188 C CA . ASP A 1 286 ? -1.182 -8.319 21.281 1.00 85.38 286 ASP A CA 1
ATOM 2189 C C . ASP A 1 286 ? -2.616 -7.993 20.792 1.00 85.38 286 ASP A C 1
ATOM 2191 O O . ASP A 1 286 ? -3.603 -8.449 21.375 1.00 85.38 286 ASP A O 1
ATOM 2195 N N . GLY A 1 287 ? -2.757 -7.200 19.720 1.00 82.31 287 GLY A N 1
ATOM 2196 C CA . GLY A 1 287 ? -4.034 -6.805 19.124 1.00 82.31 287 GLY A CA 1
ATOM 2197 C C . GLY A 1 287 ? -4.752 -5.680 19.871 1.00 82.31 287 GLY A C 1
ATOM 2198 O O . GLY A 1 287 ? -5.929 -5.422 19.598 1.00 82.31 287 GLY A O 1
ATOM 2199 N N . ARG A 1 288 ? -4.083 -5.000 20.812 1.00 76.56 288 ARG A N 1
ATOM 2200 C CA . ARG A 1 288 ? -4.682 -3.878 21.542 1.00 76.56 288 ARG A CA 1
ATOM 2201 C C . ARG A 1 288 ? -4.678 -2.643 20.660 1.00 76.56 288 ARG A C 1
ATOM 2203 O O . ARG A 1 288 ? -3.657 -2.272 20.085 1.00 76.56 288 ARG A O 1
ATOM 2210 N N . VAL A 1 289 ? -5.825 -1.976 20.605 1.00 85.38 289 VAL A N 1
ATOM 2211 C CA . VAL A 1 289 ? -5.988 -0.716 19.880 1.00 85.38 289 VAL A CA 1
ATOM 2212 C C . VAL A 1 289 ? -5.903 0.436 20.868 1.00 85.38 289 VAL A C 1
ATOM 2214 O O . VAL A 1 289 ? -6.671 0.481 21.826 1.00 85.38 289 VAL A O 1
ATOM 2217 N N . LYS A 1 290 ? -5.000 1.378 20.603 1.00 79.44 290 LYS A N 1
ATOM 2218 C CA . LYS A 1 290 ? -4.878 2.666 21.289 1.00 79.44 290 LYS A CA 1
ATOM 2219 C C . LYS A 1 290 ? -5.318 3.761 20.326 1.00 79.44 290 LYS A C 1
ATOM 2221 O O . LYS A 1 290 ? -4.809 3.803 19.212 1.00 79.44 290 LYS A O 1
ATOM 2226 N N . ILE A 1 291 ? -6.233 4.639 20.738 1.00 84.19 291 ILE A N 1
ATOM 2227 C CA . ILE A 1 291 ? -6.631 5.840 19.977 1.00 84.19 291 ILE A CA 1
ATOM 2228 C C . ILE A 1 291 ? -6.395 7.086 20.838 1.00 84.19 291 ILE A C 1
ATOM 2230 O O . ILE A 1 291 ? -6.864 7.134 21.977 1.00 84.19 291 ILE A O 1
ATOM 2234 N N . GLY A 1 292 ? -5.717 8.088 20.273 1.00 75.12 292 GLY A N 1
ATOM 2235 C CA . GLY A 1 292 ? -5.359 9.364 20.899 1.00 75.12 292 GLY A CA 1
ATOM 2236 C C . GLY A 1 292 ? -3.864 9.494 21.220 1.00 75.12 292 GLY A C 1
ATOM 2237 O O . GLY A 1 292 ? -3.164 8.498 21.393 1.00 75.12 292 GLY A O 1
ATOM 2238 N N . THR A 1 293 ? -3.386 10.735 21.319 1.00 65.38 293 THR A N 1
ATOM 2239 C CA . THR A 1 293 ? -2.008 11.066 21.719 1.00 65.38 293 THR A CA 1
ATOM 2240 C C . THR A 1 293 ? -1.889 11.044 23.247 1.00 65.38 293 THR A C 1
ATOM 2242 O O . THR A 1 293 ? -2.850 11.339 23.958 1.00 65.38 293 THR A O 1
ATOM 2245 N N . THR A 1 294 ? -0.711 10.740 23.798 1.00 54.19 294 THR A N 1
ATOM 2246 C CA . THR A 1 294 ? -0.473 10.818 25.256 1.00 54.19 294 THR A CA 1
ATOM 2247 C C . THR A 1 294 ? -0.545 12.252 25.799 1.00 54.19 294 THR A C 1
ATOM 2249 O O . THR A 1 294 ? -0.775 12.436 26.997 1.00 54.19 294 THR A O 1
ATOM 2252 N N . SER A 1 295 ? -0.384 13.259 24.933 1.00 53.56 295 SER A N 1
ATOM 2253 C CA . SER A 1 295 ? -0.502 14.686 25.249 1.00 53.56 295 SER A CA 1
ATOM 2254 C C . SER A 1 295 ? -1.952 15.184 25.302 1.00 53.56 295 SER A C 1
ATOM 2256 O O . SER A 1 295 ? -2.270 15.967 26.197 1.00 53.56 295 SER A O 1
ATOM 2258 N N . ASP A 1 296 ? -2.846 14.701 24.428 1.00 44.50 296 ASP A N 1
ATOM 2259 C CA . ASP A 1 296 ? -4.244 15.172 24.350 1.00 44.50 296 ASP A CA 1
ATOM 2260 C C . ASP A 1 296 ? -5.248 14.204 24.986 1.00 44.50 296 ASP A C 1
ATOM 2262 O O . ASP A 1 296 ? -6.319 14.606 25.450 1.00 44.50 296 ASP A O 1
ATOM 2266 N N . MET A 1 297 ? -4.887 12.926 25.078 1.00 42.12 297 MET A N 1
ATOM 2267 C CA . MET A 1 297 ? -5.622 11.890 25.789 1.00 42.12 297 MET A CA 1
ATOM 2268 C C . MET A 1 297 ? -4.678 11.202 26.762 1.00 42.12 297 MET A C 1
ATOM 2270 O O . 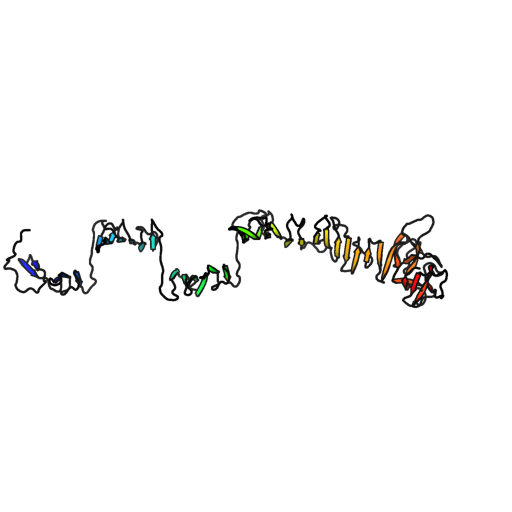MET A 1 297 ? -4.079 10.176 26.458 1.00 42.12 297 MET A O 1
ATOM 2274 N N . LEU A 1 298 ? -4.596 11.741 27.984 1.00 43.62 298 LEU A N 1
ATOM 2275 C CA . LEU A 1 298 ? -3.770 11.227 29.088 1.00 43.62 298 LEU A CA 1
ATOM 2276 C C . LEU A 1 298 ? -3.882 9.697 29.319 1.00 43.62 298 LEU A C 1
ATOM 2278 O O . LEU A 1 298 ? -3.124 9.154 30.121 1.00 43.62 298 LEU A O 1
ATOM 2282 N N . ALA A 1 299 ? -4.866 8.996 28.726 1.00 46.38 299 ALA A N 1
ATOM 2283 C CA . ALA A 1 299 ? -4.785 7.581 28.347 1.00 46.38 299 ALA A CA 1
ATOM 2284 C C . ALA A 1 299 ? -5.621 7.357 27.072 1.00 46.38 299 ALA A C 1
ATOM 2286 O O . ALA A 1 299 ? -6.748 7.861 27.024 1.00 46.38 299 ALA A O 1
ATOM 2287 N N . PRO A 1 300 ? -5.110 6.596 26.091 1.00 52.38 300 PRO A N 1
ATOM 2288 C CA . PRO A 1 300 ? -5.848 6.247 24.885 1.00 52.38 300 PRO A CA 1
ATOM 2289 C C . PRO A 1 300 ? -7.097 5.423 25.218 1.00 52.38 300 PRO A C 1
ATOM 2291 O O . PRO A 1 300 ? -7.134 4.730 26.239 1.00 52.38 300 PRO A O 1
ATOM 2294 N N . LEU A 1 301 ? -8.102 5.450 24.335 1.00 60.28 301 LEU A N 1
ATOM 2295 C CA . LEU A 1 301 ? -9.118 4.396 24.327 1.00 60.28 301 LEU A CA 1
ATOM 2296 C C . LEU A 1 301 ? -8.382 3.076 24.098 1.00 60.28 301 LEU A C 1
ATOM 2298 O O . LEU A 1 301 ? -7.892 2.846 22.996 1.00 60.28 301 LEU A O 1
ATOM 2302 N N . ASN A 1 302 ? -8.266 2.270 25.149 1.00 57.59 302 ASN A N 1
ATOM 2303 C CA . ASN A 1 302 ? -7.646 0.958 25.111 1.00 57.59 302 ASN A CA 1
ATOM 2304 C C . ASN A 1 302 ? -8.757 -0.088 25.150 1.00 57.59 302 ASN A C 1
ATOM 2306 O O . ASN A 1 302 ? -9.439 -0.231 26.164 1.00 57.59 302 ASN A O 1
ATOM 2310 N N . ILE A 1 303 ? -8.964 -0.782 24.035 1.00 60.78 303 ILE A N 1
ATOM 2311 C CA . ILE A 1 303 ? -9.853 -1.942 23.981 1.00 60.78 303 ILE A CA 1
ATOM 2312 C C . ILE A 1 303 ? -8.941 -3.161 24.036 1.00 60.78 303 ILE A C 1
ATOM 2314 O O . ILE A 1 303 ? -8.333 -3.535 23.033 1.00 60.78 303 ILE A O 1
ATOM 2318 N N . THR A 1 304 ? -8.799 -3.750 25.223 1.00 54.38 304 THR A N 1
ATOM 2319 C CA . THR A 1 304 ? -8.027 -4.986 25.385 1.00 54.38 304 THR A CA 1
ATOM 2320 C C . THR A 1 304 ? -8.947 -6.190 25.222 1.00 54.38 304 THR A C 1
ATOM 2322 O O . THR A 1 304 ? -9.966 -6.304 25.897 1.00 54.38 304 THR A O 1
ATOM 2325 N N . GLY A 1 305 ? -8.600 -7.084 24.298 1.00 44.44 305 GLY A N 1
ATOM 2326 C CA . GLY A 1 305 ? -9.247 -8.387 24.122 1.00 44.44 305 GLY A CA 1
ATOM 2327 C C . GLY A 1 305 ? -8.439 -9.537 24.730 1.00 44.44 305 GLY A C 1
ATOM 2328 O O . GLY A 1 305 ? -8.539 -10.661 24.241 1.00 44.44 305 GLY A O 1
ATOM 2329 N N . ASP A 1 306 ? -7.585 -9.262 25.724 1.00 46.53 306 ASP A N 1
ATOM 2330 C CA . ASP A 1 306 ? -6.626 -10.251 26.224 1.00 46.53 306 ASP A CA 1
ATOM 2331 C C . ASP A 1 306 ? -7.349 -11.482 26.796 1.00 46.53 306 ASP A C 1
ATOM 2333 O O . ASP A 1 306 ? -8.198 -11.398 27.684 1.00 46.53 306 ASP A O 1
ATOM 2337 N N . THR A 1 307 ? -7.034 -12.639 26.216 1.00 43.81 307 THR A N 1
ATOM 2338 C CA . THR A 1 307 ? -7.757 -13.907 26.348 1.00 43.81 307 THR A CA 1
ATOM 2339 C C . THR A 1 307 ? -7.211 -14.724 27.522 1.00 43.81 307 THR A C 1
ATOM 2341 O O . THR A 1 307 ? -6.892 -15.905 27.385 1.00 43.81 307 THR A O 1
ATOM 2344 N N . ALA A 1 308 ? -7.122 -14.111 28.701 1.00 41.56 308 ALA A N 1
ATOM 2345 C CA . ALA A 1 308 ? -6.661 -14.765 29.925 1.00 41.56 308 ALA A CA 1
ATOM 2346 C C . ALA A 1 308 ? -7.795 -14.946 30.957 1.00 41.56 308 ALA A C 1
ATOM 2348 O O . ALA A 1 308 ? -7.647 -14.643 32.129 1.00 41.56 308 ALA A O 1
ATOM 2349 N N . GLY A 1 309 ? -8.925 -15.524 30.530 1.00 47.31 309 GLY A N 1
ATOM 2350 C CA . GLY A 1 309 ? -9.949 -16.079 31.428 1.00 47.31 309 GLY A CA 1
ATOM 2351 C C . GLY A 1 309 ? -11.084 -15.126 31.835 1.00 47.31 309 GLY A C 1
ATOM 2352 O O . GLY A 1 309 ? -10.885 -14.017 32.299 1.00 47.31 309 GLY A O 1
ATOM 2353 N N . ILE A 1 310 ? -12.324 -15.621 31.753 1.00 46.91 310 ILE A N 1
ATOM 2354 C CA . ILE A 1 310 ? -13.594 -14.888 31.980 1.00 46.91 310 ILE A CA 1
ATOM 2355 C C . ILE A 1 310 ? -13.755 -14.365 33.436 1.00 46.91 310 ILE A C 1
ATOM 2357 O O . ILE A 1 310 ? -14.752 -13.731 33.770 1.00 46.91 310 ILE A O 1
ATOM 2361 N N . ASN A 1 311 ? -12.807 -14.644 34.334 1.00 49.91 311 ASN A N 1
ATOM 2362 C CA . ASN A 1 311 ? -12.917 -14.342 35.766 1.00 49.91 311 ASN A CA 1
ATOM 2363 C C . ASN A 1 311 ? -12.164 -13.076 36.202 1.00 49.91 311 ASN A C 1
ATOM 2365 O O . ASN A 1 311 ? -12.439 -12.579 37.301 1.00 49.91 311 ASN A O 1
ATOM 2369 N N . ASP A 1 312 ? -11.273 -12.554 35.360 1.00 50.56 312 ASP A N 1
ATOM 2370 C CA . ASP A 1 312 ? -10.508 -11.344 35.651 1.00 50.56 312 ASP A CA 1
ATOM 2371 C C . ASP A 1 312 ? -11.297 -10.090 35.242 1.00 50.56 312 ASP A C 1
ATOM 2373 O O . ASP A 1 312 ? -12.174 -10.127 34.375 1.00 50.56 312 ASP A O 1
ATOM 2377 N N . ARG A 1 313 ? -11.060 -8.972 35.943 1.00 55.47 313 ARG A N 1
ATOM 2378 C CA . ARG A 1 313 ? -11.661 -7.674 35.604 1.00 55.47 313 ARG A CA 1
ATOM 2379 C C . ARG A 1 313 ? -10.988 -7.166 34.338 1.00 55.47 313 ARG A C 1
ATOM 2381 O O . ARG A 1 313 ? -9.866 -6.680 34.405 1.00 55.47 313 ARG A O 1
ATOM 2388 N N . HIS A 1 314 ? -11.677 -7.266 33.207 1.00 54.72 314 HIS A N 1
ATOM 2389 C CA . HIS A 1 314 ? -11.175 -6.733 31.948 1.00 54.72 314 HIS A CA 1
ATOM 2390 C C . HIS A 1 314 ? -11.764 -5.353 31.674 1.00 54.72 314 HIS A C 1
ATOM 2392 O O . HIS A 1 314 ? -12.979 -5.132 31.744 1.00 54.72 314 HIS A O 1
ATOM 2398 N N . GLU A 1 315 ? -10.868 -4.424 31.370 1.00 53.91 315 GLU A N 1
ATOM 2399 C CA . GLU A 1 315 ? -11.168 -3.049 30.999 1.00 53.91 315 GLU A CA 1
ATOM 2400 C C . GLU A 1 315 ? -11.760 -3.027 29.588 1.00 53.91 315 GLU A C 1
ATOM 2402 O O . GLU A 1 315 ? -11.056 -3.237 28.600 1.00 53.91 315 GLU A O 1
ATOM 2407 N N . GLY A 1 316 ? -13.077 -2.820 29.496 1.00 56.50 316 GLY A N 1
ATOM 2408 C CA . GLY A 1 316 ? -13.787 -2.802 28.216 1.00 56.50 316 GLY A CA 1
ATOM 2409 C C . GLY A 1 316 ? -13.838 -1.412 27.586 1.00 56.50 316 GLY A C 1
ATOM 2410 O O . GLY A 1 316 ? -13.740 -1.273 26.369 1.00 56.50 316 GLY A O 1
ATOM 2411 N N . LEU A 1 317 ? -13.997 -0.371 28.410 1.00 67.75 317 LEU A N 1
ATOM 2412 C CA . LEU A 1 317 ? -14.044 1.014 27.949 1.00 67.75 317 LEU A CA 1
ATOM 2413 C C . LEU A 1 317 ? -13.589 1.976 29.049 1.00 67.75 317 LEU A C 1
ATOM 2415 O O . LEU A 1 317 ? -14.166 2.028 30.138 1.00 67.75 317 LEU A O 1
ATOM 2419 N N . TRP A 1 318 ? -12.577 2.780 28.731 1.00 60.00 318 TRP A N 1
ATOM 2420 C CA . TRP A 1 318 ? -12.097 3.874 29.568 1.00 60.00 318 TRP A CA 1
ATOM 2421 C C . TRP A 1 318 ? -12.551 5.214 28.995 1.00 60.00 318 TRP A C 1
ATOM 2423 O O . TRP A 1 318 ? -12.177 5.581 27.883 1.00 60.00 318 TRP A O 1
ATOM 2433 N N . MET A 1 319 ? -13.342 5.967 29.762 1.00 62.97 319 MET A N 1
ATOM 2434 C CA . MET A 1 319 ? -13.783 7.316 29.399 1.00 62.97 319 MET A CA 1
ATOM 2435 C C . MET A 1 319 ? -13.287 8.303 30.458 1.00 62.97 319 MET A C 1
ATOM 2437 O O . MET A 1 319 ? -13.577 8.139 31.644 1.00 62.97 319 MET A O 1
ATOM 2441 N N . ARG A 1 320 ? -12.541 9.340 30.056 1.00 56.84 320 ARG A N 1
ATOM 2442 C CA . ARG A 1 320 ? -12.044 10.379 30.977 1.00 56.84 320 ARG A CA 1
ATOM 2443 C C . ARG A 1 320 ? -12.522 11.770 30.595 1.00 56.84 320 ARG A C 1
ATOM 2445 O O . ARG A 1 320 ? -12.562 12.124 29.421 1.00 56.84 320 ARG A O 1
ATOM 2452 N N . GLY A 1 321 ? -12.873 12.560 31.608 1.00 46.94 321 GLY A N 1
ATOM 2453 C CA . GLY A 1 321 ? -13.211 13.973 31.443 1.00 46.94 321 GLY A CA 1
ATOM 2454 C C . GLY A 1 321 ? -11.974 14.848 31.205 1.00 46.94 321 GLY A C 1
ATOM 2455 O O . GLY A 1 321 ? -10.903 14.579 31.741 1.00 46.94 321 GLY A O 1
ATOM 2456 N N . LYS A 1 322 ? -12.139 15.935 30.434 1.00 43.38 322 LYS A N 1
ATOM 2457 C CA . LYS A 1 322 ? -11.077 16.900 30.068 1.00 43.38 322 LYS A CA 1
ATOM 2458 C C . LYS A 1 322 ? -10.431 17.612 31.272 1.00 43.38 322 LYS A C 1
ATOM 2460 O O . LYS A 1 322 ? -9.314 18.104 31.160 1.00 43.38 322 LYS A O 1
ATOM 2465 N N . VAL A 1 323 ? -11.133 17.715 32.405 1.00 46.41 323 VAL A N 1
ATOM 2466 C CA . VAL A 1 323 ? -10.696 18.470 33.592 1.00 46.41 323 VAL A CA 1
ATOM 2467 C C . VAL A 1 323 ? -11.031 17.687 34.864 1.00 46.41 323 VAL A C 1
ATOM 2469 O O . VAL A 1 323 ? -12.194 17.369 35.106 1.00 46.41 323 VAL A O 1
ATOM 2472 N N . GLY A 1 324 ? -10.013 17.415 35.688 1.00 50.34 324 GLY A N 1
ATOM 2473 C CA . GLY A 1 324 ? -10.123 16.586 36.894 1.00 50.34 324 GLY A CA 1
ATOM 2474 C C . GLY A 1 324 ? -10.137 15.100 36.539 1.00 50.34 324 GLY A C 1
ATOM 2475 O O . GLY A 1 324 ? -10.840 14.698 35.621 1.00 50.34 324 GLY A O 1
ATOM 2476 N N . ALA A 1 325 ? -9.339 14.289 37.233 1.00 54.47 325 ALA A N 1
ATOM 2477 C CA . ALA A 1 325 ? -9.104 12.866 36.963 1.00 54.47 325 ALA A CA 1
ATOM 2478 C C . ALA A 1 325 ? -10.332 11.952 37.208 1.00 54.47 325 ALA A C 1
ATOM 2480 O O . ALA A 1 325 ? -10.227 10.904 37.838 1.00 54.47 325 ALA A O 1
ATOM 2481 N N . TRP A 1 326 ? -11.509 12.348 36.731 1.00 59.00 326 TRP A N 1
ATOM 2482 C CA . TRP A 1 326 ? -12.732 11.566 36.757 1.00 59.00 326 TRP A CA 1
ATOM 2483 C C . TRP A 1 326 ? -12.670 10.554 35.618 1.00 59.00 326 TRP A C 1
ATOM 2485 O O . TRP A 1 326 ? -12.772 10.901 34.438 1.00 59.00 326 TRP A O 1
ATOM 2495 N N . ILE A 1 327 ? -12.435 9.303 35.995 1.00 60.06 327 ILE A N 1
ATOM 2496 C CA . ILE A 1 327 ? -12.450 8.152 35.100 1.00 60.06 327 ILE A CA 1
ATOM 2497 C C . ILE A 1 327 ? -13.800 7.479 35.291 1.00 60.06 327 ILE A C 1
ATOM 2499 O O . ILE A 1 327 ? -14.132 7.125 36.418 1.00 60.06 327 ILE A O 1
ATOM 2503 N N . VAL A 1 328 ? -14.569 7.313 34.220 1.00 68.12 328 VAL A N 1
ATOM 2504 C CA . VAL A 1 328 ? -15.624 6.301 34.179 1.00 68.12 328 VAL A CA 1
ATOM 2505 C C . VAL A 1 328 ? -14.998 5.091 33.512 1.00 68.12 328 VAL A C 1
ATOM 2507 O O . VAL A 1 328 ? -14.594 5.168 32.350 1.00 68.12 328 VAL A O 1
ATOM 2510 N N . GLN A 1 329 ? -14.871 3.995 34.253 1.00 69.94 329 GLN A N 1
ATOM 2511 C CA . GLN A 1 329 ? -14.455 2.722 33.668 1.00 69.94 329 GLN A CA 1
ATOM 2512 C C . GLN A 1 329 ? -15.667 1.800 33.634 1.00 69.94 329 GLN A C 1
ATOM 2514 O O . GLN A 1 329 ? -16.418 1.703 34.612 1.00 69.94 329 GLN A O 1
ATOM 2519 N N . LEU A 1 330 ? -15.848 1.155 32.485 1.00 74.06 330 LEU A N 1
ATOM 2520 C CA . LEU A 1 330 ? -16.803 0.077 32.293 1.00 74.06 330 LEU A CA 1
ATOM 2521 C C . LEU A 1 330 ? -16.010 -1.218 32.157 1.00 74.06 330 LEU A C 1
ATOM 2523 O O . LEU A 1 330 ? -15.272 -1.402 31.183 1.00 74.06 330 LEU A O 1
ATOM 2527 N N . ASN A 1 331 ? -16.170 -2.097 33.140 1.00 68.44 331 ASN A N 1
ATOM 2528 C CA . ASN A 1 331 ? -15.461 -3.367 33.205 1.00 68.44 331 ASN A CA 1
ATOM 2529 C C . ASN A 1 331 ? -16.435 -4.532 33.069 1.00 68.44 331 ASN A C 1
ATOM 2531 O O . ASN A 1 331 ? -17.608 -4.436 33.443 1.00 68.44 331 ASN A O 1
ATOM 2535 N N . VAL A 1 332 ? -15.915 -5.654 32.575 1.00 68.81 332 VAL A N 1
ATOM 2536 C CA . VAL A 1 332 ? -16.610 -6.940 32.618 1.00 68.81 332 VAL A CA 1
ATOM 2537 C C . VAL A 1 332 ? -15.862 -7.872 33.565 1.00 68.81 332 VAL A C 1
ATOM 2539 O O . VAL A 1 332 ? -14.642 -8.000 33.480 1.00 68.81 332 VAL A O 1
ATOM 2542 N N . ARG A 1 333 ? -16.594 -8.514 34.480 1.00 66.88 333 ARG A N 1
ATOM 2543 C CA . ARG A 1 333 ? -16.076 -9.570 35.365 1.00 66.88 333 ARG A CA 1
ATOM 2544 C C . ARG A 1 333 ? -17.066 -10.726 35.397 1.00 66.88 333 ARG A C 1
ATOM 2546 O O . ARG A 1 333 ? -18.129 -10.616 36.014 1.00 66.88 333 ARG A O 1
ATOM 2553 N N . GLY A 1 334 ? -16.745 -11.842 34.749 1.00 71.50 334 GLY A N 1
ATOM 2554 C CA . GLY A 1 334 ? -17.708 -12.926 34.569 1.00 71.50 334 GLY A CA 1
ATOM 2555 C C . GLY A 1 334 ? -18.984 -12.418 33.873 1.00 71.50 334 GLY A C 1
ATOM 2556 O O . GLY A 1 334 ? -18.890 -11.760 32.840 1.00 71.50 334 GLY A O 1
ATOM 2557 N N . PRO A 1 335 ? -20.185 -12.660 34.434 1.00 73.56 335 PRO A N 1
ATOM 2558 C CA . PRO A 1 335 ? -21.457 -12.202 33.874 1.00 73.56 335 PRO A CA 1
ATOM 2559 C C . PRO A 1 335 ? -21.838 -10.779 34.324 1.00 73.56 335 PRO A C 1
ATOM 2561 O O . PRO A 1 335 ? -23.027 -10.475 34.399 1.00 73.56 335 PRO A O 1
ATOM 2564 N N . ARG A 1 336 ? -20.888 -9.925 34.727 1.00 77.12 336 ARG A N 1
ATOM 2565 C CA . ARG A 1 336 ? -21.198 -8.613 35.320 1.00 77.12 336 ARG A CA 1
ATOM 2566 C C . ARG A 1 336 ? -20.677 -7.458 34.486 1.00 77.12 336 ARG A C 1
ATOM 2568 O O . ARG A 1 336 ? -19.508 -7.477 34.117 1.00 77.12 336 ARG A O 1
ATOM 2575 N N . LEU A 1 337 ? -21.522 -6.447 34.278 1.00 85.12 337 LEU A N 1
ATOM 2576 C CA . LEU A 1 337 ? -21.101 -5.099 33.888 1.00 85.12 337 LEU A CA 1
ATOM 2577 C C . LEU A 1 337 ? -20.875 -4.282 35.161 1.00 85.12 337 LEU A C 1
ATOM 2579 O O . LEU A 1 337 ? -21.794 -4.105 35.960 1.00 85.12 337 LEU A O 1
ATOM 2583 N N . GLU A 1 338 ? -19.662 -3.782 35.352 1.00 83.00 338 GLU A N 1
ATOM 2584 C CA . GLU A 1 338 ? -19.282 -2.982 36.514 1.00 83.00 338 GLU A CA 1
ATOM 2585 C C . GLU A 1 338 ? -18.940 -1.550 36.089 1.00 83.00 338 GLU A C 1
ATOM 2587 O O . GLU A 1 338 ? -18.232 -1.336 35.107 1.00 83.00 338 GLU A O 1
ATOM 2592 N N . ILE A 1 339 ? -19.456 -0.571 36.836 1.00 84.00 339 ILE A N 1
ATOM 2593 C CA . ILE A 1 339 ? -19.243 0.864 36.624 1.00 84.00 339 ILE A CA 1
ATOM 2594 C C . ILE A 1 339 ? -18.614 1.447 37.885 1.00 84.00 339 ILE A C 1
ATOM 2596 O O . ILE A 1 339 ? -19.075 1.201 39.001 1.00 84.00 339 ILE A O 1
ATOM 2600 N N . GLY A 1 340 ? -17.588 2.268 37.727 1.00 78.25 340 GLY A N 1
ATOM 2601 C CA . GLY A 1 340 ? -16.988 3.008 38.832 1.00 78.25 340 GLY A CA 1
ATOM 2602 C C . GLY A 1 340 ? -16.020 4.076 38.346 1.00 78.25 340 GLY A C 1
ATOM 2603 O O . GLY A 1 340 ? -15.983 4.395 37.156 1.00 78.25 340 GLY A O 1
ATOM 2604 N N . GLY A 1 341 ? -15.227 4.610 39.272 1.00 71.19 341 GLY A N 1
ATOM 2605 C CA . GLY A 1 341 ? -14.156 5.539 38.936 1.00 71.19 341 GLY A CA 1
ATOM 2606 C C . GLY A 1 341 ? -12.981 5.493 39.903 1.00 71.19 341 GLY A C 1
ATOM 2607 O O . GLY A 1 341 ? -13.108 5.009 41.025 1.00 71.19 341 GLY A O 1
ATOM 2608 N N . GLY A 1 342 ? -11.843 6.023 39.447 1.00 62.72 342 GLY A N 1
ATOM 2609 C CA . GLY A 1 342 ? -10.574 6.025 40.183 1.00 62.72 342 GLY A CA 1
ATOM 2610 C C . GLY A 1 342 ? -9.890 4.652 40.240 1.00 62.72 342 GLY A C 1
ATOM 2611 O O . GLY A 1 342 ? -10.370 3.685 39.668 1.00 62.72 342 GLY A O 1
ATOM 2612 N N . ALA A 1 343 ? -8.774 4.551 40.969 1.00 56.28 343 ALA A N 1
ATOM 2613 C CA . ALA A 1 343 ? -8.009 3.303 41.134 1.00 56.28 343 ALA A CA 1
ATOM 2614 C C . ALA A 1 343 ? -8.736 2.211 41.960 1.00 56.28 343 ALA A C 1
ATOM 2616 O O . ALA A 1 343 ? -8.145 1.194 42.306 1.00 56.28 343 ALA A O 1
ATOM 2617 N N . THR A 1 344 ? -9.996 2.435 42.350 1.00 53.09 344 THR A N 1
ATOM 2618 C CA . THR A 1 344 ? -10.744 1.597 43.300 1.00 53.09 344 THR A CA 1
ATOM 2619 C C . THR A 1 344 ? -11.655 0.569 42.637 1.00 53.09 344 THR A C 1
ATOM 2621 O O . THR A 1 344 ? -12.155 -0.314 43.327 1.00 53.09 344 THR A O 1
ATOM 2624 N N . LEU A 1 345 ? -11.868 0.624 41.317 1.00 58.72 345 LEU A N 1
ATOM 2625 C CA . LEU A 1 345 ? -12.671 -0.384 40.607 1.00 58.72 345 LEU A CA 1
ATOM 2626 C C . LEU A 1 345 ? -12.090 -1.793 40.707 1.00 58.72 345 LEU A C 1
ATOM 2628 O O . LEU A 1 345 ? -12.851 -2.753 40.644 1.00 58.72 345 LEU A O 1
ATOM 2632 N N . ASP A 1 346 ? -10.788 -1.915 40.964 1.00 55.59 346 ASP A N 1
ATOM 2633 C CA . ASP A 1 346 ? -10.123 -3.197 41.195 1.00 55.59 346 ASP A CA 1
ATOM 2634 C C . ASP A 1 346 ? -10.581 -3.882 42.483 1.00 55.59 346 ASP A C 1
ATOM 2636 O O . ASP A 1 346 ? -10.439 -5.100 42.603 1.00 55.59 346 ASP A O 1
ATOM 2640 N N . THR A 1 347 ? -11.251 -3.170 43.401 1.00 60.31 347 THR A N 1
ATOM 2641 C CA . THR A 1 347 ? -11.776 -3.754 44.645 1.00 60.31 347 THR A CA 1
ATOM 2642 C C . THR A 1 347 ? -13.259 -3.458 44.900 1.00 60.31 347 THR A C 1
ATOM 2644 O O . THR A 1 347 ? -13.972 -4.373 45.311 1.00 60.31 347 THR A O 1
ATOM 2647 N N . THR A 1 348 ? -13.778 -2.271 44.571 1.00 72.19 348 THR A N 1
ATOM 2648 C CA . THR A 1 348 ? -15.156 -1.845 44.892 1.00 72.19 348 THR A CA 1
ATOM 2649 C C . THR A 1 348 ? -15.804 -1.005 43.770 1.00 72.19 348 THR A C 1
ATOM 2651 O O . THR A 1 348 ? -15.647 0.217 43.728 1.00 72.19 348 THR A O 1
ATOM 2654 N N . PRO A 1 349 ? -16.574 -1.614 42.846 1.00 78.94 349 PRO A N 1
ATOM 2655 C CA . PRO A 1 349 ? -17.284 -0.872 41.809 1.00 78.94 349 PRO A CA 1
ATOM 2656 C C . PRO A 1 349 ? -18.443 -0.076 42.421 1.00 78.94 349 PRO A C 1
ATOM 2658 O O . PRO A 1 349 ? -19.102 -0.522 43.363 1.00 78.94 349 PRO A O 1
ATOM 2661 N N . ALA A 1 350 ? -18.711 1.104 41.861 1.00 87.00 350 ALA A N 1
ATOM 2662 C CA . ALA A 1 350 ? -19.814 1.954 42.299 1.00 87.00 350 ALA A CA 1
ATOM 2663 C C . ALA A 1 350 ? -21.177 1.359 41.916 1.00 87.00 350 ALA A C 1
ATOM 2665 O O . ALA A 1 350 ? -22.145 1.530 42.650 1.00 87.00 350 ALA A O 1
ATOM 2666 N N . MET A 1 351 ? -21.253 0.639 40.797 1.00 89.44 351 MET A N 1
ATOM 2667 C CA . MET A 1 351 ? -22.429 -0.109 40.366 1.00 89.44 351 MET A CA 1
ATOM 2668 C C . MET A 1 351 ? -22.002 -1.436 39.734 1.00 89.44 351 MET A C 1
ATOM 2670 O O . MET A 1 351 ? -21.010 -1.494 39.011 1.00 89.44 351 MET A O 1
ATOM 2674 N N . SER A 1 352 ? -22.756 -2.500 39.986 1.00 89.69 352 SER A N 1
ATOM 2675 C CA . SER A 1 352 ? -22.569 -3.821 39.389 1.00 89.69 352 SER A CA 1
ATOM 2676 C C . SER A 1 352 ? -23.913 -4.338 38.894 1.00 89.69 352 SER A C 1
ATOM 2678 O O . SER A 1 352 ? -24.874 -4.384 39.657 1.00 89.69 352 SER A O 1
ATOM 2680 N N . VAL A 1 353 ? -23.992 -4.716 37.622 1.00 91.12 353 VAL A N 1
ATOM 2681 C CA . VAL A 1 353 ? -25.166 -5.347 37.011 1.00 91.12 353 VAL A CA 1
ATOM 2682 C C . VAL A 1 353 ? -24.811 -6.791 36.705 1.00 91.12 353 VAL A C 1
ATOM 2684 O O . VAL A 1 353 ? -23.924 -7.041 35.893 1.00 91.12 353 VAL A O 1
ATOM 2687 N N . ASN A 1 354 ? -25.488 -7.744 37.342 1.00 87.88 354 ASN A N 1
ATOM 2688 C CA . ASN A 1 354 ? -25.272 -9.170 37.121 1.00 87.88 354 ASN A CA 1
ATOM 2689 C C . ASN A 1 354 ? -26.265 -9.711 36.088 1.00 87.88 354 ASN A C 1
ATOM 2691 O O . ASN A 1 354 ? -27.447 -9.855 36.379 1.00 87.88 354 ASN A O 1
ATOM 2695 N N . TYR A 1 355 ? -25.794 -10.062 34.893 1.00 85.00 355 TYR A N 1
ATOM 2696 C CA . TYR A 1 355 ? -26.654 -10.537 33.806 1.00 85.00 355 TYR A CA 1
ATOM 2697 C C . TYR A 1 355 ? -27.278 -11.913 34.059 1.00 85.00 355 TYR A C 1
ATOM 2699 O O . TYR A 1 355 ? -28.321 -12.212 33.486 1.00 85.00 355 TYR A O 1
ATOM 2707 N N . ASN A 1 356 ? -26.684 -12.742 34.922 1.00 86.88 356 ASN A N 1
ATOM 2708 C CA . ASN A 1 356 ? -27.253 -14.055 35.236 1.00 86.88 356 ASN A CA 1
ATOM 2709 C C . ASN A 1 356 ? -28.455 -13.957 36.182 1.00 86.88 356 ASN A C 1
ATOM 2711 O O . ASN A 1 356 ? -29.358 -14.785 36.098 1.00 86.88 356 ASN A O 1
ATOM 2715 N N . THR A 1 357 ? -28.457 -12.975 37.089 1.00 88.44 357 THR A N 1
ATOM 2716 C CA . THR A 1 357 ? -29.528 -12.798 38.086 1.00 88.44 357 THR A CA 1
ATOM 2717 C C . THR A 1 357 ? -30.450 -11.618 37.777 1.00 88.44 357 THR A C 1
ATOM 2719 O O . THR A 1 357 ? -31.558 -11.559 38.298 1.00 88.44 357 THR A O 1
ATOM 2722 N N . GLY A 1 358 ? -30.029 -10.690 36.913 1.00 88.88 358 GLY A N 1
ATOM 2723 C CA . GLY A 1 358 ? -30.721 -9.425 36.647 1.00 88.88 358 GLY A CA 1
ATOM 2724 C C . GLY A 1 358 ? -30.570 -8.390 37.768 1.00 88.88 358 GLY A C 1
ATOM 2725 O O . GLY A 1 358 ? -31.187 -7.330 37.702 1.00 88.88 358 GLY A O 1
ATOM 2726 N N . GLU A 1 359 ? -29.775 -8.687 38.797 1.00 93.75 359 GLU A N 1
ATOM 2727 C CA . GLU A 1 359 ? -29.640 -7.848 39.986 1.00 93.75 359 GLU A CA 1
ATOM 2728 C C . GLU A 1 359 ? -28.651 -6.703 39.770 1.00 93.75 359 GLU A C 1
ATOM 2730 O O . GLU A 1 359 ? -27.601 -6.857 39.134 1.00 93.75 359 GLU A O 1
ATOM 2735 N N . VAL A 1 360 ? -28.976 -5.559 40.367 1.00 94.56 360 VAL A N 1
ATOM 2736 C CA . VAL A 1 360 ? -28.181 -4.336 40.338 1.00 94.56 360 VAL A CA 1
ATOM 2737 C C . VAL A 1 360 ? -27.716 -4.003 41.754 1.00 94.56 360 VAL A C 1
ATOM 2739 O O . VAL A 1 360 ? -28.519 -3.719 42.640 1.00 94.56 360 VAL A O 1
ATOM 2742 N N . GLY A 1 361 ? -26.406 -4.010 41.972 1.00 92.75 361 GLY A N 1
ATOM 2743 C CA . GLY A 1 361 ? -25.774 -3.486 43.178 1.00 92.75 361 GLY A CA 1
ATOM 2744 C C . GLY A 1 361 ? -25.273 -2.063 42.950 1.00 92.75 361 GLY A C 1
ATOM 2745 O O . GLY A 1 361 ? -24.614 -1.810 41.949 1.00 92.75 361 GLY A O 1
ATOM 2746 N N . ILE A 1 362 ? -25.539 -1.136 43.869 1.00 92.12 362 ILE A N 1
ATOM 2747 C CA . ILE A 1 362 ? -24.895 0.185 43.932 1.00 92.12 362 ILE A CA 1
ATOM 2748 C C . ILE A 1 362 ? -24.049 0.212 45.203 1.00 92.12 362 ILE A C 1
ATOM 2750 O O . ILE A 1 362 ? -24.585 0.108 46.301 1.00 92.12 362 ILE A O 1
ATOM 2754 N N . GLY A 1 363 ? -22.727 0.292 45.066 1.00 88.25 363 GLY A N 1
ATOM 2755 C CA . GLY A 1 363 ? -21.771 0.180 46.170 1.00 88.25 363 GLY A CA 1
ATOM 2756 C C . GLY A 1 363 ? -21.636 -1.233 46.759 1.00 88.25 363 GLY A C 1
ATOM 2757 O O . GLY A 1 363 ? -21.051 -1.396 47.824 1.00 88.25 363 GLY A O 1
ATOM 2758 N N . THR A 1 364 ? -22.163 -2.255 46.076 1.00 85.81 364 THR A N 1
ATOM 2759 C CA . THR A 1 364 ? -21.969 -3.679 46.394 1.00 85.81 364 THR A CA 1
ATOM 2760 C C . THR A 1 364 ? -21.831 -4.507 45.114 1.00 85.81 364 THR A C 1
ATOM 2762 O O . THR A 1 364 ? -22.384 -4.161 44.071 1.00 85.81 364 THR A O 1
ATOM 2765 N N . THR A 1 365 ? -21.097 -5.619 45.203 1.00 86.19 365 THR A N 1
ATOM 2766 C CA . THR A 1 365 ? -20.974 -6.636 44.139 1.00 86.19 365 THR A CA 1
ATOM 2767 C C . THR A 1 365 ? -21.726 -7.928 44.455 1.00 86.19 365 THR A C 1
ATOM 2769 O O . THR A 1 365 ? -21.683 -8.882 43.675 1.00 86.19 365 THR A O 1
ATOM 2772 N N . THR A 1 366 ? -22.404 -7.977 45.596 1.00 87.81 366 THR A N 1
ATOM 2773 C CA . THR A 1 366 ? -23.175 -9.118 46.093 1.00 87.81 366 THR A CA 1
ATOM 2774 C C . THR A 1 366 ? -24.595 -8.668 46.444 1.00 87.81 366 THR A C 1
ATOM 2776 O O . THR A 1 366 ? -25.018 -8.821 47.588 1.00 87.81 366 THR A O 1
ATOM 2779 N N . PRO A 1 367 ? -25.346 -8.075 45.489 1.00 90.88 367 PRO A N 1
ATOM 2780 C CA . PRO A 1 367 ? -26.731 -7.695 45.746 1.00 90.88 367 PRO A CA 1
ATOM 2781 C C . PRO A 1 367 ? -27.533 -8.918 46.217 1.00 90.88 367 PRO A C 1
ATOM 2783 O O . PRO A 1 367 ? -27.356 -10.016 45.700 1.00 90.88 367 PRO A O 1
ATOM 2786 N N . THR A 1 368 ? -28.391 -8.724 47.220 1.00 90.12 368 THR A N 1
ATOM 2787 C CA . THR A 1 368 ? -29.291 -9.770 47.759 1.00 90.12 368 THR A CA 1
ATOM 2788 C C . THR A 1 368 ? -30.755 -9.520 47.389 1.00 90.12 368 THR A C 1
ATOM 2790 O O . THR A 1 368 ? -31.624 -10.325 47.707 1.00 90.12 368 THR A O 1
ATOM 2793 N N . LEU A 1 369 ? -31.020 -8.403 46.706 1.00 91.88 369 LEU A N 1
ATOM 2794 C CA . LEU A 1 369 ? -32.300 -7.990 46.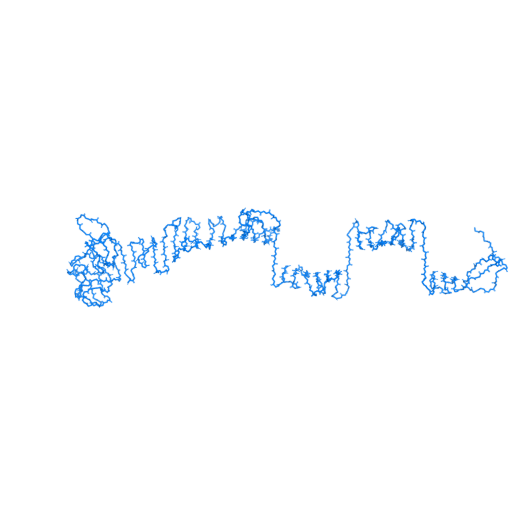138 1.00 91.88 369 LEU A CA 1
ATOM 2795 C C . LEU A 1 369 ? -32.085 -7.474 44.699 1.00 91.88 369 LEU A C 1
ATOM 2797 O O . LEU A 1 369 ? -30.982 -6.996 44.405 1.00 91.88 369 LEU A O 1
ATOM 2801 N N . PRO A 1 370 ? -33.126 -7.468 43.833 1.00 93.44 370 PRO A N 1
ATOM 2802 C CA . PRO A 1 370 ? -33.066 -6.950 42.459 1.00 93.44 370 PRO A CA 1
ATOM 2803 C C . PRO A 1 370 ? -32.373 -5.592 42.291 1.00 93.44 370 PRO A C 1
ATOM 2805 O O . PRO A 1 370 ? -31.628 -5.398 41.333 1.00 93.44 370 PRO A O 1
ATOM 2808 N N . LEU A 1 371 ? -32.581 -4.665 43.229 1.00 93.81 371 LEU A N 1
ATOM 2809 C CA . LEU A 1 371 ? -31.773 -3.455 43.381 1.00 93.81 371 LEU A CA 1
ATOM 2810 C C . LEU A 1 371 ? -31.309 -3.377 44.835 1.00 93.81 371 LEU A C 1
ATOM 2812 O O . LEU A 1 371 ? -32.151 -3.255 45.719 1.00 93.81 371 LEU A O 1
ATOM 2816 N N . SER A 1 372 ? -30.001 -3.441 45.076 1.00 92.44 372 SER A N 1
ATOM 2817 C CA . SER A 1 372 ? -29.388 -3.318 46.406 1.00 92.44 372 SER A CA 1
ATOM 2818 C C . SER A 1 372 ? -28.455 -2.107 46.447 1.00 92.44 372 SER A C 1
ATOM 2820 O O . SER A 1 372 ? -27.527 -2.021 45.647 1.00 92.44 372 SER A O 1
ATOM 2822 N N . VAL A 1 373 ? -28.651 -1.189 47.392 1.00 93.00 373 VAL A N 1
ATOM 2823 C CA . VAL A 1 373 ? -27.800 -0.006 47.594 1.00 93.00 373 VAL A CA 1
ATOM 2824 C C . VAL A 1 373 ? -27.031 -0.162 48.902 1.00 93.00 373 VAL A C 1
ATOM 2826 O O . VAL A 1 373 ? -27.630 -0.241 49.975 1.00 93.00 373 VAL A O 1
ATOM 2829 N N . LEU A 1 374 ? -25.701 -0.251 48.802 1.00 88.06 374 LEU A N 1
ATOM 2830 C CA . LEU A 1 374 ? -24.758 -0.477 49.907 1.00 88.06 374 LEU A CA 1
ATOM 2831 C C . LEU A 1 374 ? -25.145 -1.665 50.809 1.00 88.06 374 LEU A C 1
ATOM 2833 O O . LEU A 1 374 ? -24.794 -1.694 51.981 1.00 88.06 374 LEU A O 1
ATOM 2837 N N . GLU A 1 375 ? -25.931 -2.608 50.279 1.00 83.56 375 GLU A N 1
ATOM 2838 C CA . GLU A 1 375 ? -26.585 -3.702 51.017 1.00 83.56 375 GLU A CA 1
ATOM 2839 C C . GLU A 1 375 ? -27.458 -3.288 52.218 1.00 83.56 375 GLU A C 1
ATOM 2841 O O . GLU A 1 375 ? -27.891 -4.164 52.968 1.00 83.56 375 GLU A O 1
ATOM 2846 N N . LYS A 1 376 ? -27.765 -1.995 52.383 1.00 91.12 376 LYS A N 1
ATOM 2847 C CA . LYS A 1 376 ? -28.578 -1.466 53.491 1.00 91.12 376 LYS A CA 1
ATOM 2848 C C . LYS A 1 376 ? -30.027 -1.199 53.088 1.00 91.12 376 LYS A C 1
ATOM 2850 O O . LYS A 1 376 ? -30.919 -1.302 53.925 1.00 91.12 376 LYS A O 1
ATOM 2855 N N . SER A 1 377 ? -30.280 -0.883 51.819 1.00 93.69 377 SER A N 1
ATOM 2856 C CA . SER A 1 377 ? -31.631 -0.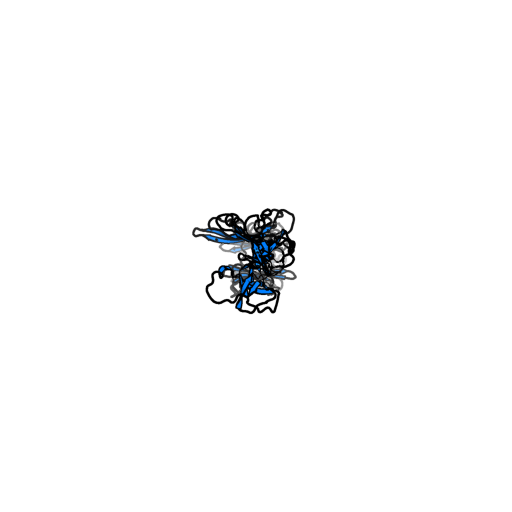698 51.279 1.00 93.69 377 SER A CA 1
ATOM 2857 C C . SER A 1 377 ? -31.784 -1.337 49.901 1.00 93.69 377 SER A C 1
ATOM 2859 O O . SER A 1 377 ? -30.800 -1.538 49.183 1.00 93.69 377 SER A O 1
ATOM 2861 N N . GLY A 1 378 ? -33.015 -1.682 49.525 1.00 94.44 378 GLY A N 1
ATOM 2862 C CA . GLY A 1 378 ? -33.279 -2.271 48.218 1.00 94.44 378 GLY A CA 1
ATOM 2863 C C . GLY A 1 378 ? -34.750 -2.427 47.856 1.00 94.44 378 GLY A C 1
ATOM 2864 O O . GLY A 1 378 ? -35.643 -2.189 48.667 1.00 94.44 378 GLY A O 1
ATOM 2865 N N . HIS A 1 379 ? -34.994 -2.828 46.609 1.00 95.31 379 HIS A N 1
ATOM 2866 C CA . HIS A 1 379 ? -36.328 -3.176 46.120 1.00 95.31 379 HIS A CA 1
ATOM 2867 C C . HIS A 1 379 ? -36.509 -4.687 46.091 1.00 95.31 379 HIS A C 1
ATOM 2869 O O . HIS A 1 379 ? -35.724 -5.398 45.469 1.00 95.31 379 HIS A O 1
ATOM 2875 N N . THR A 1 380 ? -37.571 -5.164 46.726 1.00 94.81 380 THR A N 1
ATOM 2876 C CA . THR A 1 380 ? -37.957 -6.577 46.712 1.00 94.81 380 THR A CA 1
ATOM 2877 C C . THR A 1 380 ? -38.549 -6.975 45.360 1.00 94.81 380 THR A C 1
ATOM 2879 O O . THR A 1 380 ? -39.034 -6.135 44.599 1.00 94.81 380 THR A O 1
ATOM 2882 N N . THR A 1 381 ? -38.569 -8.277 45.071 1.00 92.69 381 THR A N 1
ATOM 2883 C CA . THR A 1 381 ? -39.201 -8.837 43.862 1.00 92.69 381 THR A CA 1
ATOM 2884 C C . THR A 1 381 ? -40.703 -8.556 43.789 1.00 92.69 381 THR A C 1
ATOM 2886 O O . THR A 1 381 ? -41.258 -8.455 42.698 1.00 92.69 381 THR A O 1
ATOM 2889 N N . THR A 1 382 ? -41.356 -8.386 44.939 1.00 92.25 382 THR A N 1
ATOM 2890 C CA . THR A 1 382 ? -42.788 -8.080 45.036 1.00 92.25 382 THR A CA 1
ATOM 2891 C C . THR A 1 382 ? -43.090 -6.595 44.791 1.00 92.25 382 THR A C 1
ATOM 2893 O O . THR A 1 382 ? -44.240 -6.249 44.535 1.00 92.25 382 THR A O 1
ATOM 2896 N N . GLY A 1 383 ? -42.079 -5.715 44.808 1.00 94.00 383 GLY A N 1
ATOM 2897 C CA . GLY A 1 383 ? -42.233 -4.269 44.593 1.00 94.00 383 GLY A CA 1
ATOM 2898 C C . GLY A 1 383 ? -42.237 -3.423 45.873 1.00 94.00 383 GLY A C 1
ATOM 2899 O O . GLY A 1 383 ? -42.647 -2.265 45.842 1.00 94.00 383 GLY A O 1
ATOM 2900 N N . GLY A 1 384 ? -41.804 -3.984 47.000 1.00 95.62 384 GLY A N 1
ATOM 2901 C CA . GLY A 1 384 ? -41.599 -3.264 48.259 1.00 95.62 384 GLY A CA 1
ATOM 2902 C C . GLY A 1 384 ? -40.220 -2.608 48.357 1.00 95.62 384 GLY A C 1
ATOM 2903 O O . GLY A 1 384 ? -39.244 -3.140 47.829 1.00 95.62 384 GLY A O 1
ATOM 2904 N N . PHE A 1 385 ? -40.140 -1.481 49.060 1.00 95.94 385 PHE A N 1
ATOM 2905 C CA . PHE A 1 385 ? -38.893 -0.859 49.498 1.00 95.94 385 PHE A CA 1
ATOM 2906 C C . PHE A 1 385 ? -38.513 -1.419 50.872 1.00 95.94 385 PHE A C 1
ATOM 2908 O O . PHE A 1 385 ? -39.274 -1.289 51.836 1.00 95.94 385 PHE A O 1
ATOM 2915 N N . ALA A 1 386 ? -37.352 -2.064 50.946 1.00 95.88 386 ALA A N 1
ATOM 2916 C CA . ALA A 1 386 ? -36.859 -2.720 52.145 1.00 95.88 386 ALA A CA 1
ATOM 2917 C C . ALA A 1 386 ? -35.587 -2.057 52.674 1.00 95.88 386 ALA A C 1
ATOM 2919 O O . ALA A 1 386 ? -34.728 -1.608 51.910 1.00 95.88 386 ALA A O 1
ATOM 2920 N N . VAL A 1 387 ? -35.463 -2.041 53.997 1.00 95.62 387 VAL A N 1
ATOM 2921 C CA . VAL A 1 387 ? -34.283 -1.589 54.734 1.00 95.62 387 VAL A CA 1
ATOM 2922 C C . VAL A 1 387 ? -33.792 -2.742 55.596 1.00 95.62 387 VAL A C 1
ATOM 2924 O O . VAL A 1 387 ? -34.588 -3.502 56.150 1.00 95.62 387 VAL A O 1
ATOM 2927 N N . LYS A 1 388 ? -32.475 -2.905 55.676 1.00 94.25 388 LYS A N 1
ATOM 2928 C CA . LYS A 1 388 ? -31.846 -3.961 56.456 1.00 94.25 388 LYS A CA 1
ATOM 2929 C C . LYS A 1 388 ? -31.652 -3.496 57.904 1.00 94.25 388 LYS A C 1
ATOM 2931 O O . LYS A 1 388 ? -30.969 -2.498 58.158 1.00 94.25 388 LYS A O 1
ATOM 2936 N N . LEU A 1 389 ? -32.277 -4.211 58.835 1.00 94.50 389 LEU A N 1
ATOM 2937 C CA . LEU A 1 389 ? -32.285 -3.925 60.271 1.00 94.50 389 LEU A CA 1
ATOM 2938 C C . LEU A 1 389 ? -31.897 -5.186 61.058 1.00 94.50 389 LEU A C 1
ATOM 2940 O O . LEU A 1 389 ? -32.127 -6.308 60.610 1.00 94.50 389 LEU A O 1
ATOM 2944 N N . THR A 1 390 ? -31.317 -5.022 62.241 1.00 94.62 390 THR A N 1
ATOM 2945 C CA . THR A 1 390 ? -30.929 -6.125 63.125 1.00 94.62 390 THR A CA 1
ATOM 2946 C C . THR A 1 390 ? -32.164 -6.749 63.768 1.00 94.62 390 THR A C 1
ATOM 2948 O O . THR A 1 390 ? -32.933 -6.062 64.439 1.00 94.62 390 THR A O 1
ATOM 2951 N N . ASN A 1 391 ? -32.339 -8.059 63.606 1.00 94.50 391 ASN A N 1
ATOM 2952 C CA . ASN A 1 391 ? -33.401 -8.810 64.265 1.00 94.50 391 ASN A CA 1
ATOM 2953 C C . ASN A 1 391 ? -33.149 -8.885 65.780 1.00 94.50 391 ASN A C 1
ATOM 2955 O O . ASN A 1 391 ? -32.130 -9.428 66.207 1.00 94.50 391 ASN A O 1
ATOM 2959 N N . LYS A 1 392 ? -34.088 -8.374 66.580 1.00 93.38 392 LYS A N 1
ATOM 2960 C CA . LYS A 1 392 ? -34.127 -8.483 68.048 1.00 93.38 392 LYS A CA 1
ATOM 2961 C C . LYS A 1 392 ? -35.453 -9.054 68.553 1.00 93.38 392 LYS A C 1
ATOM 2963 O O . LYS A 1 392 ? -35.888 -8.774 69.665 1.00 93.38 392 LYS A O 1
ATOM 2968 N N . THR A 1 393 ? -36.116 -9.875 67.743 1.00 90.88 393 THR A N 1
ATOM 2969 C CA . THR A 1 393 ? -37.398 -10.509 68.097 1.00 90.88 393 THR A CA 1
ATOM 2970 C C . THR A 1 393 ? -37.279 -11.555 69.214 1.00 90.88 393 THR A C 1
ATOM 2972 O O . THR A 1 393 ? -38.301 -12.069 69.668 1.00 90.88 393 THR A O 1
ATOM 2975 N N . GLY A 1 394 ? -36.060 -11.894 69.657 1.00 89.19 394 GLY A N 1
ATOM 2976 C CA . GLY A 1 394 ? -35.799 -12.957 70.630 1.00 89.19 394 GLY A CA 1
ATOM 2977 C C . GLY A 1 394 ? -35.797 -14.360 70.014 1.00 89.19 394 GLY A C 1
ATOM 2978 O O . GLY A 1 394 ? -35.703 -15.353 70.737 1.00 89.19 394 GLY A O 1
ATOM 2979 N N . GLY A 1 395 ? -35.897 -14.460 68.685 1.00 91.62 395 GLY A N 1
ATOM 2980 C CA . GLY A 1 395 ? -35.922 -15.712 67.937 1.00 91.62 395 GLY A CA 1
ATOM 2981 C C . GLY A 1 395 ? -35.683 -15.507 66.441 1.00 91.62 395 GLY A C 1
ATOM 2982 O O . GLY A 1 395 ? -35.224 -14.454 66.001 1.00 91.62 395 GLY A O 1
ATOM 2983 N N . ASN A 1 396 ? -35.972 -16.537 65.645 1.00 96.06 396 ASN A N 1
ATOM 2984 C CA . ASN A 1 396 ? -35.909 -16.418 64.191 1.00 96.06 396 ASN A CA 1
ATOM 2985 C C . ASN A 1 396 ? -37.066 -15.555 63.674 1.00 96.06 396 ASN A C 1
ATOM 2987 O O . ASN A 1 396 ? -38.197 -15.714 64.133 1.00 96.06 396 ASN A O 1
ATOM 2991 N N . THR A 1 397 ? -36.801 -14.717 62.673 1.00 96.88 397 THR A N 1
ATOM 2992 C CA . THR A 1 397 ? -37.836 -13.908 62.022 1.00 96.88 397 THR A CA 1
ATOM 2993 C C . THR A 1 397 ? -38.962 -14.761 61.430 1.00 96.88 397 THR A C 1
ATOM 2995 O O . THR A 1 397 ? -38.738 -15.884 60.962 1.00 96.88 397 THR A O 1
ATOM 2998 N N . VAL A 1 398 ? -40.179 -14.215 61.391 1.00 96.25 398 VAL A N 1
ATOM 2999 C CA . VAL A 1 398 ? -41.331 -14.805 60.693 1.00 96.25 398 VAL A CA 1
ATOM 3000 C C . VAL A 1 398 ? -41.692 -13.915 59.505 1.00 96.25 398 VAL A C 1
ATOM 3002 O O . VAL A 1 398 ? -41.848 -12.711 59.667 1.00 96.25 398 VAL A O 1
ATOM 3005 N N . ALA A 1 399 ? -41.830 -14.486 58.305 1.00 96.25 399 ALA A N 1
ATOM 3006 C CA . ALA A 1 399 ? -42.186 -13.715 57.111 1.00 96.25 399 ALA A CA 1
ATOM 3007 C C . ALA A 1 399 ? -43.534 -13.000 57.299 1.00 96.25 399 ALA A C 1
ATOM 3009 O O . ALA A 1 399 ? -44.479 -13.571 57.851 1.00 96.25 399 ALA A O 1
ATOM 3010 N N . GLY A 1 400 ? -43.605 -11.753 56.841 1.00 95.94 400 GLY A N 1
ATOM 3011 C CA . GLY A 1 400 ? -44.759 -10.862 56.934 1.00 95.94 400 GLY A CA 1
ATOM 3012 C C . GLY A 1 400 ? -45.117 -10.381 58.335 1.00 95.94 400 GLY A C 1
ATOM 3013 O O . GLY A 1 400 ? -46.095 -9.649 58.487 1.00 95.94 400 GLY A O 1
ATOM 3014 N N . GLN A 1 401 ? -44.353 -10.769 59.355 1.00 96.56 401 GLN A N 1
ATOM 3015 C CA . GLN A 1 401 ? -44.575 -10.332 60.724 1.00 96.56 401 GLN A CA 1
ATOM 3016 C C . GLN A 1 401 ? -44.427 -8.812 60.833 1.00 96.56 401 GLN A C 1
ATOM 3018 O O . GLN A 1 401 ? -43.441 -8.251 60.352 1.00 96.56 401 GLN A O 1
ATOM 3023 N N . LEU A 1 402 ? -45.392 -8.162 61.484 1.00 96.31 402 LEU A N 1
ATOM 3024 C CA . LEU A 1 402 ? -45.316 -6.747 61.831 1.00 96.31 402 LEU A CA 1
ATOM 3025 C C . LEU A 1 402 ? -44.210 -6.520 62.865 1.00 96.31 402 LEU A C 1
ATOM 3027 O O . LEU A 1 402 ? -44.098 -7.267 63.843 1.00 96.31 402 LEU A O 1
ATOM 3031 N N . VAL A 1 403 ? -43.414 -5.475 62.660 1.00 95.50 403 VAL A N 1
ATOM 3032 C CA . VAL A 1 403 ? -42.283 -5.141 63.532 1.00 95.50 403 VAL A CA 1
ATOM 3033 C C . VAL A 1 403 ? -42.296 -3.677 63.938 1.00 95.50 403 VAL A C 1
ATOM 3035 O O . VAL A 1 403 ? -42.798 -2.822 63.208 1.00 95.50 403 VAL A O 1
ATOM 3038 N N . GLU A 1 404 ? -41.719 -3.399 65.098 1.00 92.75 404 GLU A N 1
ATOM 3039 C CA . GLU A 1 404 ? -41.531 -2.058 65.653 1.00 92.75 404 GLU A CA 1
ATOM 3040 C C . GLU A 1 404 ? -40.047 -1.815 65.953 1.00 92.75 404 GLU A C 1
ATOM 3042 O O . GLU A 1 404 ? -39.227 -2.740 65.916 1.00 92.75 404 GLU A O 1
ATOM 3047 N N . ALA A 1 405 ? -39.676 -0.558 66.194 1.00 91.94 405 ALA A N 1
ATOM 3048 C CA . ALA A 1 405 ? -38.310 -0.230 66.588 1.00 91.94 405 ALA A CA 1
ATOM 3049 C C . ALA A 1 405 ? -37.982 -0.906 67.926 1.00 91.94 405 ALA A C 1
ATOM 3051 O O . ALA A 1 405 ? -38.783 -0.843 68.851 1.00 91.94 405 ALA A O 1
ATOM 3052 N N . SER A 1 406 ? -36.804 -1.522 68.037 1.00 88.94 406 SER A N 1
ATOM 3053 C CA . SER A 1 406 ? -36.377 -2.181 69.275 1.00 88.94 406 SER A CA 1
ATOM 3054 C C . SER A 1 406 ? -36.198 -1.156 70.402 1.00 88.94 406 SER A C 1
ATOM 3056 O O . SER A 1 406 ? -35.345 -0.276 70.302 1.00 88.94 406 SER A O 1
ATOM 3058 N N . THR A 1 407 ? -36.955 -1.295 71.491 1.00 79.81 407 THR A N 1
A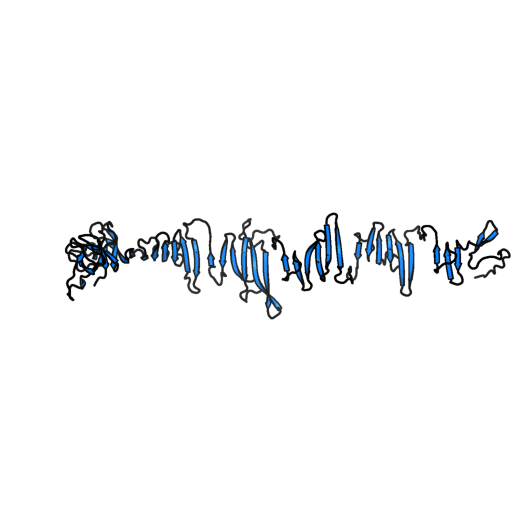TOM 3059 C CA . THR A 1 407 ? -36.911 -0.416 72.676 1.00 79.81 407 THR A CA 1
ATOM 3060 C C . THR A 1 407 ? -36.484 -1.028 74.035 1.00 79.81 407 THR A C 1
ATOM 3062 O O . THR A 1 407 ? -36.495 -0.278 75.020 1.00 79.81 407 THR A O 1
ATOM 3065 N N . PRO A 1 408 ? -36.078 -2.314 74.199 1.00 65.69 408 PRO A N 1
ATOM 3066 C CA . PRO A 1 408 ? -35.714 -2.836 75.518 1.00 65.69 408 PRO A CA 1
ATOM 3067 C C . PRO A 1 408 ? -34.540 -2.092 76.175 1.00 65.69 408 PRO A C 1
ATOM 3069 O O . PRO A 1 408 ? -33.416 -2.073 75.673 1.00 65.69 408 PRO A O 1
ATOM 3072 N N . VAL A 1 409 ? -34.795 -1.548 77.370 1.00 46.25 409 VAL A N 1
ATOM 3073 C CA . VAL A 1 409 ? -33.817 -0.819 78.193 1.00 46.25 409 VAL A CA 1
ATOM 3074 C C . VAL A 1 409 ? -32.647 -1.737 78.574 1.00 46.25 409 VAL A C 1
ATOM 3076 O O . VAL A 1 409 ? -32.795 -2.627 79.414 1.00 46.25 409 VAL A O 1
ATOM 3079 N N . GLY A 1 410 ? -31.472 -1.496 77.980 1.00 53.62 410 GLY A N 1
ATOM 3080 C CA . GLY A 1 410 ? -30.208 -2.176 78.303 1.00 53.62 410 GLY A CA 1
ATOM 3081 C C . GLY A 1 410 ? -29.525 -2.911 77.143 1.00 53.62 410 GLY A C 1
ATOM 3082 O O . GLY A 1 410 ? -28.448 -3.470 77.351 1.00 53.62 410 GLY A O 1
ATOM 3083 N N . ALA A 1 411 ? -30.113 -2.904 75.944 1.00 56.12 411 ALA A N 1
ATOM 3084 C CA . ALA A 1 411 ? -29.556 -3.533 74.744 1.00 56.12 411 ALA A CA 1
ATOM 3085 C C . ALA A 1 411 ? -29.747 -2.661 73.487 1.00 56.12 411 ALA A C 1
ATOM 3087 O O . ALA A 1 411 ? -30.075 -3.196 72.427 1.00 56.12 411 ALA A O 1
ATOM 3088 N N . ASP A 1 412 ? -29.541 -1.341 73.615 1.00 60.34 412 ASP A N 1
ATOM 3089 C CA . ASP A 1 412 ? -29.636 -0.349 72.532 1.00 60.34 412 ASP A CA 1
ATOM 3090 C C . ASP A 1 412 ? -28.739 -0.765 71.360 1.00 60.34 412 ASP A C 1
ATOM 3092 O O . ASP A 1 412 ? -27.531 -0.528 71.337 1.00 60.34 412 ASP A O 1
ATOM 3096 N N . THR A 1 413 ? -29.332 -1.469 70.403 1.00 73.75 413 THR A N 1
ATOM 3097 C CA . THR A 1 413 ? -28.699 -1.771 69.130 1.00 73.75 413 THR A CA 1
ATOM 3098 C C . THR A 1 413 ? -29.346 -0.822 68.144 1.00 73.75 413 THR A C 1
ATOM 3100 O O . THR A 1 413 ? -30.520 -0.990 67.818 1.00 73.75 413 THR A O 1
ATOM 3103 N N . ASP A 1 414 ? -28.603 0.196 67.716 1.00 85.75 414 ASP A N 1
ATOM 3104 C CA . ASP A 1 414 ? -29.039 1.063 66.625 1.00 85.75 414 ASP A CA 1
ATOM 3105 C C . ASP A 1 414 ? -29.398 0.206 65.394 1.00 85.75 414 ASP A C 1
ATOM 3107 O O . ASP A 1 414 ? -28.858 -0.887 65.197 1.00 85.75 414 ASP A O 1
ATOM 3111 N N . ASP A 1 415 ? -30.325 0.691 64.565 1.00 90.81 415 ASP A N 1
ATOM 3112 C CA . ASP A 1 415 ? -30.835 -0.024 63.388 1.00 90.81 415 ASP A CA 1
ATOM 3113 C C . ASP A 1 415 ? -31.406 -1.426 63.693 1.00 90.81 415 ASP A C 1
ATOM 3115 O O . ASP A 1 415 ? -31.165 -2.367 62.935 1.00 90.81 415 ASP A O 1
ATOM 3119 N N . ALA A 1 416 ? -32.158 -1.597 64.784 1.00 93.38 416 ALA A N 1
ATOM 3120 C CA . ALA A 1 416 ? -32.765 -2.877 65.162 1.00 93.38 416 ALA A CA 1
ATOM 3121 C C . ALA A 1 416 ? -34.297 -2.828 65.266 1.00 93.38 416 ALA A C 1
ATOM 3123 O O . ALA A 1 416 ? -34.890 -1.789 65.565 1.00 93.38 416 ALA A O 1
ATOM 3124 N N . PHE A 1 417 ? -34.933 -3.982 65.064 1.00 94.56 417 PHE A N 1
ATOM 3125 C CA . PHE A 1 417 ? -36.379 -4.159 65.201 1.00 94.56 417 PHE A CA 1
ATOM 3126 C C . PHE A 1 417 ? -36.719 -5.301 66.159 1.00 94.56 417 PHE A C 1
ATOM 3128 O O . PHE A 1 417 ? -35.977 -6.279 66.265 1.00 94.56 417 PHE A O 1
ATOM 3135 N N . GLU A 1 418 ? -37.881 -5.209 66.795 1.00 93.38 418 GLU A N 1
ATOM 3136 C CA . GLU A 1 418 ? -38.478 -6.283 67.587 1.00 93.38 418 GLU A CA 1
ATOM 3137 C C . GLU A 1 418 ? -39.881 -6.640 67.074 1.00 93.38 418 GLU A C 1
ATOM 3139 O O . GLU A 1 418 ? -40.423 -6.000 66.168 1.00 93.38 418 GLU A O 1
ATOM 3144 N N . THR A 1 419 ? -40.455 -7.723 67.602 1.00 94.06 419 THR A N 1
ATOM 3145 C CA . THR A 1 419 ? -41.814 -8.138 67.230 1.00 94.06 419 THR A CA 1
ATOM 3146 C C . THR A 1 419 ? -42.791 -7.061 67.673 1.00 94.06 419 THR A C 1
ATOM 3148 O O . THR A 1 419 ? -42.813 -6.750 68.861 1.00 94.06 419 THR A O 1
ATOM 3151 N N . ALA A 1 420 ? -43.641 -6.570 66.765 1.00 93.50 420 ALA A N 1
ATOM 3152 C CA . ALA A 1 420 ? -44.655 -5.595 67.144 1.00 93.50 420 ALA A CA 1
ATOM 3153 C C . ALA A 1 420 ? -45.563 -6.157 68.244 1.00 93.50 420 ALA A C 1
ATOM 3155 O O . ALA A 1 420 ? -46.070 -7.283 68.122 1.00 93.50 420 ALA A O 1
ATOM 3156 N N . ALA A 1 421 ? -45.779 -5.391 69.311 1.00 91.38 421 ALA A N 1
ATOM 3157 C CA . ALA A 1 421 ? -46.666 -5.807 70.389 1.00 91.38 421 ALA A CA 1
ATOM 3158 C C . ALA A 1 421 ? -48.114 -5.994 69.887 1.00 91.38 421 ALA A C 1
ATOM 3160 O O . ALA A 1 421 ? -48.523 -5.480 68.842 1.00 91.38 421 ALA A O 1
ATOM 3161 N N . GLY A 1 422 ? -48.924 -6.748 70.636 1.00 90.62 422 GLY A N 1
ATOM 3162 C CA . GLY A 1 422 ? -50.356 -6.836 70.347 1.00 90.62 422 GLY A CA 1
ATOM 3163 C C . GLY A 1 422 ? -50.996 -5.448 70.431 1.00 90.62 422 GLY A C 1
ATOM 3164 O O . GLY A 1 422 ? -50.858 -4.774 71.449 1.00 90.62 422 GLY A O 1
ATOM 3165 N N . SER A 1 423 ? -51.687 -5.033 69.370 1.00 89.75 423 SER A N 1
ATOM 3166 C CA . SER A 1 423 ? -52.263 -3.693 69.204 1.00 89.75 423 SER A CA 1
ATOM 3167 C C . SER A 1 423 ? -51.241 -2.546 69.259 1.00 89.75 423 SER A C 1
ATOM 3169 O O . SER A 1 423 ? -51.573 -1.458 69.726 1.00 89.75 423 SER A O 1
ATOM 3171 N N . ALA A 1 424 ? -50.013 -2.780 68.781 1.00 88.75 424 ALA A N 1
ATOM 3172 C CA . ALA A 1 424 ? -48.965 -1.763 68.666 1.00 88.75 424 ALA A CA 1
ATOM 3173 C C . ALA A 1 424 ? -49.367 -0.563 67.788 1.00 88.75 424 ALA A C 1
ATOM 3175 O O . ALA A 1 424 ? -50.022 -0.727 66.755 1.00 88.75 424 ALA A O 1
ATOM 3176 N N . ASP A 1 425 ? -48.924 0.634 68.167 1.00 86.88 425 ASP A N 1
ATOM 3177 C CA . ASP A 1 425 ? -49.181 1.902 67.469 1.00 86.88 425 ASP A CA 1
ATOM 3178 C C . ASP A 1 425 ? -47.957 2.472 66.731 1.00 86.88 425 ASP A C 1
ATOM 3180 O O . ASP A 1 425 ? -48.048 3.502 66.069 1.00 86.88 425 ASP A O 1
ATOM 3184 N N . ASN A 1 426 ? -46.821 1.784 66.804 1.00 88.25 426 ASN A N 1
ATOM 3185 C CA . ASN A 1 426 ? -45.508 2.209 66.319 1.00 88.25 426 ASN A CA 1
ATOM 3186 C C . ASN A 1 426 ? -44.888 1.191 65.340 1.00 88.25 426 ASN A C 1
ATOM 3188 O O . ASN A 1 426 ? -43.666 1.036 65.285 1.00 88.25 426 ASN A O 1
ATOM 3192 N N . VAL A 1 427 ? -45.723 0.487 64.568 1.00 92.81 427 VAL A N 1
ATOM 3193 C CA . VAL A 1 427 ? -45.258 -0.461 63.544 1.00 92.81 427 VAL A CA 1
ATOM 3194 C C . VAL A 1 427 ? -44.470 0.289 62.470 1.00 92.81 427 VAL A C 1
ATOM 3196 O O . VAL A 1 427 ? -44.938 1.287 61.928 1.00 92.81 427 VAL A O 1
ATOM 3199 N N . ILE A 1 428 ? -43.280 -0.211 62.143 1.00 93.38 428 ILE A N 1
ATOM 3200 C CA . ILE A 1 428 ? -42.350 0.434 61.201 1.00 93.38 428 ILE A CA 1
ATOM 3201 C C . ILE A 1 428 ? -42.223 -0.307 59.868 1.00 93.38 428 ILE A C 1
ATOM 3203 O O . ILE A 1 428 ? -41.618 0.202 58.926 1.00 93.38 428 ILE A O 1
ATOM 3207 N N . GLY A 1 429 ? -42.744 -1.529 59.784 1.00 95.88 429 GLY A N 1
ATOM 3208 C CA . GLY A 1 429 ? -42.581 -2.370 58.610 1.00 95.88 429 GLY A CA 1
ATOM 3209 C C . GLY A 1 429 ? -43.001 -3.807 58.855 1.00 95.88 429 GLY A C 1
ATOM 3210 O O . GLY A 1 429 ? -43.554 -4.152 59.903 1.00 95.88 429 GLY A O 1
ATOM 3211 N N . VAL A 1 430 ? -42.701 -4.649 57.871 1.00 96.69 430 VAL A N 1
ATOM 3212 C CA . VAL A 1 430 ? -42.900 -6.097 57.961 1.00 96.69 430 VAL A CA 1
ATOM 3213 C C . VAL A 1 430 ? -41.635 -6.842 57.577 1.00 96.69 430 VAL A C 1
ATOM 3215 O O . VAL A 1 430 ? -40.904 -6.425 56.680 1.00 96.69 430 VAL A O 1
ATOM 3218 N N . VAL A 1 431 ? -41.375 -7.962 58.236 1.00 97.44 431 VAL A N 1
ATOM 3219 C CA . VAL A 1 431 ? -40.258 -8.845 57.887 1.00 97.44 431 VAL A CA 1
ATOM 3220 C C . VAL A 1 431 ? -40.472 -9.430 56.489 1.00 97.44 431 VAL A C 1
ATOM 3222 O O . VAL A 1 431 ? -41.527 -9.997 56.209 1.00 97.44 431 VAL A O 1
ATOM 3225 N N . LEU A 1 432 ? -39.456 -9.363 55.628 1.00 96.50 432 LEU A N 1
ATOM 3226 C CA . LEU A 1 432 ? -39.491 -9.989 54.304 1.00 96.50 432 LEU A CA 1
ATOM 3227 C C . LEU A 1 432 ? -39.339 -11.516 54.384 1.00 96.50 432 LEU A C 1
ATOM 3229 O O . LEU A 1 432 ? -40.207 -12.253 53.922 1.00 96.50 432 LEU A O 1
ATOM 3233 N N . ASP A 1 433 ? -38.251 -11.983 55.002 1.00 94.06 433 ASP A N 1
ATOM 3234 C CA . ASP A 1 433 ? -37.846 -13.390 55.009 1.00 94.06 433 ASP A CA 1
ATOM 3235 C C . ASP A 1 433 ? -37.974 -14.019 56.401 1.00 94.06 433 ASP A C 1
ATOM 3237 O O . ASP A 1 433 ? -37.571 -13.442 57.414 1.00 94.06 433 ASP A O 1
ATOM 3241 N N . ALA A 1 434 ? -38.496 -15.244 56.457 1.00 95.44 434 ALA A N 1
ATOM 3242 C CA . ALA A 1 434 ? -38.504 -16.041 57.680 1.00 95.44 434 ALA A CA 1
ATOM 3243 C C . ALA A 1 434 ? -37.130 -16.682 57.940 1.00 95.44 434 ALA A C 1
ATOM 3245 O O . ALA A 1 434 ? -36.385 -16.984 57.009 1.00 95.44 434 ALA A O 1
ATOM 3246 N N . GLY A 1 435 ? -36.834 -17.003 59.199 1.00 95.50 435 GLY A N 1
ATOM 3247 C CA . GLY A 1 435 ? -35.685 -17.833 59.562 1.00 95.50 435 GLY A CA 1
ATOM 3248 C C . GLY A 1 435 ? -34.377 -17.082 59.819 1.00 95.50 435 GLY A C 1
ATOM 3249 O O . GLY A 1 435 ? -33.376 -17.738 60.102 1.00 95.50 435 GLY A O 1
ATOM 3250 N N . VAL A 1 436 ? -34.360 -15.748 59.766 1.00 96.25 436 VAL A N 1
ATOM 3251 C CA . VAL A 1 436 ? -33.169 -14.959 60.114 1.00 96.25 436 VAL A CA 1
ATOM 3252 C C . VAL A 1 436 ? -33.008 -14.956 61.632 1.00 96.25 436 VAL A C 1
ATOM 3254 O O . VAL A 1 436 ? -33.928 -14.572 62.346 1.00 96.25 436 VAL A O 1
ATOM 3257 N N . ALA A 1 437 ? -31.861 -15.411 62.135 1.00 96.44 437 ALA A N 1
ATOM 3258 C CA . ALA A 1 437 ? -31.624 -15.570 63.570 1.00 96.44 437 ALA A CA 1
ATOM 3259 C C . ALA A 1 437 ? -31.605 -14.233 64.332 1.00 96.44 437 ALA A C 1
ATOM 3261 O O . ALA A 1 437 ? -31.293 -13.184 63.763 1.00 96.44 437 ALA A O 1
ATOM 3262 N N . ASP A 1 438 ? -31.903 -14.281 65.631 1.00 92.44 438 ASP A N 1
ATOM 3263 C CA . ASP A 1 438 ? -31.739 -13.135 66.532 1.00 92.44 438 ASP A CA 1
ATOM 3264 C C . ASP A 1 438 ? -30.284 -12.626 66.503 1.00 92.44 438 ASP A C 1
ATOM 3266 O O . ASP A 1 438 ? -29.329 -13.407 66.451 1.00 92.44 438 ASP A O 1
ATOM 3270 N N . GLY A 1 439 ? -30.113 -11.306 66.468 1.00 90.62 439 GLY A N 1
ATOM 3271 C CA . GLY A 1 439 ? -28.827 -10.628 66.315 1.00 90.62 439 GLY A CA 1
ATOM 3272 C C . GLY A 1 439 ? -28.276 -10.568 64.886 1.00 90.62 439 GLY A C 1
ATOM 3273 O O . GLY A 1 439 ? -27.226 -9.961 64.692 1.00 90.62 439 GLY A O 1
ATOM 3274 N N . SER A 1 440 ? -28.951 -11.160 63.894 1.00 94.06 440 SER A N 1
ATOM 3275 C CA . SER A 1 440 ? -28.570 -11.059 62.476 1.00 94.06 440 SER A CA 1
ATOM 3276 C C . SER A 1 440 ? -29.383 -9.989 61.748 1.00 94.06 440 SER A C 1
ATOM 3278 O O . SER A 1 440 ? -30.507 -9.672 62.132 1.00 94.06 440 SER A O 1
ATOM 3280 N N . GLU A 1 441 ? -28.829 -9.439 60.672 1.00 93.94 441 GLU A N 1
ATOM 3281 C CA . GLU A 1 441 ? -29.542 -8.490 59.823 1.00 93.94 441 GLU A CA 1
ATOM 3282 C C . GLU A 1 441 ? -30.641 -9.173 58.990 1.00 93.94 441 GLU A C 1
ATOM 3284 O O . GLU A 1 441 ? -30.387 -10.168 58.309 1.00 93.94 441 GLU A O 1
ATOM 3289 N N . ALA A 1 442 ? -31.845 -8.601 58.996 1.00 95.06 442 ALA A N 1
ATOM 3290 C CA . ALA A 1 442 ? -32.988 -9.035 58.200 1.00 95.06 442 ALA A CA 1
ATOM 3291 C C . ALA A 1 442 ? -33.568 -7.870 57.385 1.00 95.06 442 ALA A C 1
ATOM 3293 O O . ALA A 1 442 ? -33.464 -6.701 57.762 1.00 95.06 442 ALA A O 1
ATOM 3294 N N . TRP A 1 443 ? -34.208 -8.196 56.263 1.00 96.62 443 TRP A N 1
ATOM 3295 C CA . TRP A 1 443 ? -34.926 -7.221 55.450 1.00 96.62 443 TRP A CA 1
ATOM 3296 C C . TRP A 1 443 ? -36.293 -6.908 56.059 1.00 96.62 443 TRP A C 1
ATOM 3298 O O . TRP A 1 443 ? -37.113 -7.807 56.258 1.00 96.62 443 TRP A O 1
ATOM 3308 N N . VAL A 1 444 ? -36.549 -5.624 56.300 1.00 97.00 444 VAL A N 1
ATOM 3309 C CA . VAL A 1 444 ? -37.849 -5.098 56.719 1.00 97.00 444 VAL A CA 1
ATOM 3310 C C . VAL A 1 444 ? -38.404 -4.241 55.589 1.00 97.00 444 VAL A C 1
ATOM 3312 O O . VAL A 1 444 ? -37.782 -3.259 55.185 1.00 97.00 444 VAL A O 1
ATOM 3315 N N . VAL A 1 445 ? -39.563 -4.615 55.050 1.00 97.38 445 VAL A N 1
ATOM 3316 C CA . VAL A 1 445 ? -40.273 -3.825 54.040 1.00 97.38 445 VAL A CA 1
ATOM 3317 C C . VAL A 1 445 ? -41.019 -2.705 54.750 1.00 97.38 445 VAL A C 1
ATOM 3319 O O . VAL A 1 445 ? -41.915 -2.963 55.552 1.00 97.38 445 VAL A O 1
ATOM 3322 N N . VAL A 1 446 ? -40.638 -1.463 54.462 1.00 95.88 446 VAL A N 1
ATOM 3323 C CA . VAL A 1 446 ? -41.166 -0.263 55.137 1.00 95.88 446 VAL A CA 1
ATOM 3324 C C . VAL A 1 446 ? -42.143 0.522 54.255 1.00 95.88 446 VAL A C 1
ATOM 3326 O O . VAL A 1 446 ? -42.797 1.450 54.714 1.00 95.88 446 VAL A O 1
ATOM 3329 N N . SER A 1 447 ? -42.251 0.181 52.966 1.00 95.44 447 SER A N 1
ATOM 3330 C CA . SER A 1 447 ? -43.224 0.779 52.043 1.00 95.44 447 SER A CA 1
ATOM 3331 C C . SER A 1 447 ? -43.391 -0.070 50.779 1.00 95.44 447 SER A C 1
ATOM 3333 O O . SER A 1 447 ? -42.519 -0.871 50.439 1.00 95.44 447 SER A O 1
ATOM 3335 N N . GLY A 1 448 ? -44.486 0.124 50.045 1.00 96.19 448 GLY A N 1
ATOM 3336 C CA . GLY A 1 448 ? -44.759 -0.588 48.795 1.00 96.19 448 GLY A CA 1
ATOM 3337 C C . GLY A 1 448 ? -45.374 -1.965 49.036 1.00 96.19 448 GLY A C 1
ATOM 3338 O O . GLY A 1 448 ? -46.021 -2.190 50.052 1.00 96.19 448 GLY A O 1
ATOM 3339 N N . ILE A 1 449 ? -45.239 -2.886 48.082 1.00 96.81 449 ILE A N 1
ATOM 3340 C CA . ILE A 1 449 ? -45.928 -4.181 48.174 1.00 96.81 449 ILE A CA 1
ATOM 3341 C C . ILE A 1 449 ? -45.139 -5.150 49.061 1.00 96.81 449 ILE A C 1
ATOM 3343 O O . ILE A 1 449 ? -43.964 -5.411 48.803 1.00 96.81 449 ILE A O 1
ATOM 3347 N N . ALA A 1 450 ? -45.808 -5.728 50.056 1.00 96.94 450 ALA A N 1
ATOM 3348 C CA . ALA A 1 450 ? -45.258 -6.750 50.937 1.00 96.94 450 ALA A CA 1
ATOM 3349 C C . ALA A 1 450 ? -46.278 -7.864 51.196 1.00 96.94 450 ALA A C 1
ATOM 3351 O O . ALA A 1 450 ? -47.489 -7.655 51.092 1.00 96.94 450 ALA A O 1
ATOM 3352 N N . ASP A 1 451 ? -45.786 -9.040 51.567 1.00 96.81 451 ASP A N 1
ATOM 3353 C CA . ASP A 1 451 ? -46.627 -10.089 52.129 1.00 96.81 451 ASP A CA 1
ATOM 3354 C C . ASP A 1 451 ? -46.724 -9.847 53.642 1.00 96.81 451 ASP A C 1
ATOM 3356 O O . ASP A 1 451 ? -45.705 -9.767 54.318 1.00 96.81 451 ASP A O 1
ATOM 3360 N N . VAL A 1 452 ? -47.940 -9.683 54.164 1.00 96.38 452 VAL A N 1
ATOM 3361 C CA . VAL A 1 452 ? -48.212 -9.333 55.568 1.00 96.38 452 VAL A CA 1
ATOM 3362 C C . VAL A 1 452 ? -48.880 -10.508 56.268 1.00 96.38 452 VAL A C 1
ATOM 3364 O O . VAL A 1 452 ? -49.797 -11.119 55.721 1.00 96.38 452 VAL A O 1
ATOM 3367 N N . LEU A 1 453 ? -48.429 -10.836 57.476 1.00 96.88 453 LEU A N 1
ATOM 3368 C CA . LEU A 1 453 ? -48.968 -11.921 58.283 1.00 96.88 453 LEU A CA 1
ATOM 3369 C C . LEU A 1 453 ? -50.298 -11.496 58.911 1.00 96.88 453 LEU A C 1
ATOM 3371 O O . LEU A 1 453 ? -50.317 -10.765 59.896 1.00 96.88 453 LEU A O 1
ATOM 3375 N N . MET A 1 454 ? -51.406 -11.976 58.356 1.00 96.19 454 MET A N 1
ATOM 3376 C CA . MET A 1 454 ? -52.740 -11.780 58.918 1.00 96.19 454 MET A CA 1
ATOM 3377 C C . MET A 1 454 ? -52.981 -12.739 60.083 1.00 96.19 454 MET A C 1
ATOM 3379 O O . MET A 1 454 ? -52.550 -13.901 60.048 1.00 96.19 454 MET A O 1
ATOM 3383 N N . ASP A 1 455 ? -53.713 -12.267 61.085 1.00 94.19 455 ASP A N 1
ATOM 3384 C CA . ASP A 1 455 ? -54.199 -13.087 62.184 1.00 94.19 455 ASP A CA 1
ATOM 3385 C C . ASP A 1 455 ? -55.315 -14.058 61.733 1.00 94.19 455 ASP A C 1
ATOM 3387 O O . ASP A 1 455 ? -55.606 -14.231 60.545 1.00 94.19 455 ASP A O 1
ATOM 3391 N N . ALA A 1 456 ? -55.951 -14.747 62.685 1.00 90.44 456 ALA A N 1
ATOM 3392 C CA . ALA A 1 456 ? -56.985 -15.737 62.385 1.00 90.44 456 ALA A CA 1
ATOM 3393 C C . ALA A 1 456 ? -58.209 -15.178 61.623 1.00 90.44 456 ALA A C 1
ATOM 3395 O O . ALA A 1 456 ? -58.946 -15.977 61.037 1.00 90.44 456 ALA A O 1
ATOM 3396 N N . GLY A 1 457 ? -58.423 -13.857 61.609 1.00 85.88 457 GLY A N 1
ATOM 3397 C CA . GLY A 1 457 ? -59.507 -13.187 60.892 1.00 85.88 457 GLY A CA 1
ATOM 3398 C C . GLY A 1 457 ? -59.344 -13.186 59.369 1.00 85.88 457 GLY A C 1
ATOM 3399 O O . GLY A 1 457 ? -60.347 -13.195 58.651 1.00 85.88 457 GLY A O 1
ATOM 3400 N N . GLY A 1 458 ? -58.109 -13.276 58.862 1.00 91.25 458 GLY A N 1
ATOM 3401 C CA . GLY A 1 458 ? -57.813 -13.159 57.431 1.00 91.25 458 GLY A CA 1
ATOM 3402 C C . GLY A 1 458 ? -58.069 -11.751 56.878 1.00 91.25 458 GLY A C 1
ATOM 3403 O O . GLY A 1 458 ? -58.152 -10.786 57.628 1.00 91.25 458 GLY A O 1
ATOM 3404 N N . SER A 1 459 ? -58.175 -11.619 55.555 1.00 94.25 459 SER A N 1
ATOM 3405 C CA . SER A 1 459 ? -58.449 -10.341 54.882 1.00 94.25 459 SER A CA 1
ATOM 3406 C C . SER A 1 459 ? -59.103 -10.496 53.511 1.00 94.25 459 SER A C 1
ATOM 3408 O O . SER A 1 459 ? -59.024 -11.543 52.863 1.00 94.25 459 SER A O 1
ATOM 3410 N N . ALA A 1 460 ? -59.730 -9.427 53.030 1.00 94.06 460 ALA A N 1
ATOM 3411 C CA . ALA A 1 460 ? -60.222 -9.258 51.673 1.00 94.06 460 ALA A CA 1
ATOM 3412 C C . ALA A 1 460 ? -59.485 -8.127 50.940 1.00 94.06 460 ALA A C 1
ATOM 3414 O O . ALA A 1 460 ? -58.946 -7.192 51.529 1.00 94.06 460 ALA A O 1
ATOM 3415 N N . ARG A 1 461 ? -59.492 -8.183 49.603 1.00 94.00 461 ARG A N 1
ATOM 3416 C CA . ARG A 1 461 ? -58.983 -7.089 48.766 1.00 94.00 461 ARG A CA 1
ATOM 3417 C C . ARG A 1 461 ? -59.692 -5.771 49.109 1.00 94.00 461 ARG A C 1
ATOM 3419 O O . ARG A 1 461 ? -60.913 -5.688 49.004 1.00 94.00 461 ARG A O 1
ATOM 3426 N N . GLY A 1 462 ? -58.907 -4.735 49.380 1.00 90.56 462 GLY A N 1
ATOM 3427 C CA . GLY A 1 462 ? -59.373 -3.398 49.740 1.00 90.56 462 GLY A CA 1
ATOM 3428 C C . GLY A 1 462 ? -59.477 -3.166 51.244 1.00 90.56 462 GLY A C 1
ATOM 3429 O O . GLY A 1 462 ? -59.702 -2.028 51.643 1.00 90.56 462 GLY A O 1
ATOM 3430 N N . ASP A 1 463 ? -59.286 -4.201 52.064 1.00 92.69 463 ASP A N 1
ATOM 3431 C CA . ASP A 1 463 ? -59.294 -4.051 53.514 1.00 92.69 463 ASP A CA 1
ATOM 3432 C C . ASP A 1 463 ? -58.109 -3.213 53.980 1.00 92.69 463 ASP A C 1
ATOM 3434 O O . ASP A 1 463 ? -56.971 -3.434 53.557 1.00 92.69 463 ASP A O 1
ATOM 3438 N N . ARG A 1 464 ? -58.384 -2.265 54.875 1.00 91.69 464 ARG A N 1
ATOM 3439 C CA . ARG A 1 464 ? -57.348 -1.548 55.618 1.00 91.69 464 ARG A CA 1
ATOM 3440 C C . ARG A 1 464 ? -56.832 -2.436 56.742 1.00 91.69 464 ARG A C 1
ATOM 3442 O O . ARG A 1 464 ? -57.637 -3.064 57.427 1.00 91.69 464 ARG A O 1
ATOM 3449 N N . ILE A 1 465 ? -55.522 -2.437 56.970 1.00 92.31 465 ILE A N 1
ATOM 3450 C CA . ILE A 1 465 ? -54.889 -3.250 58.015 1.00 92.31 465 ILE A CA 1
ATOM 3451 C C . ILE A 1 465 ? -54.234 -2.409 59.112 1.00 92.31 465 ILE A C 1
ATOM 3453 O O . ILE A 1 465 ? -53.674 -1.341 58.852 1.00 92.31 465 ILE A O 1
ATOM 3457 N N . ILE A 1 466 ? -54.304 -2.934 60.335 1.00 91.88 466 ILE A N 1
ATOM 3458 C CA . ILE A 1 466 ? -53.643 -2.430 61.547 1.00 91.88 466 ILE A CA 1
ATOM 3459 C C . ILE A 1 466 ? -52.961 -3.595 62.280 1.00 91.88 466 ILE A C 1
ATOM 3461 O O . ILE A 1 466 ? -53.113 -4.755 61.890 1.00 91.88 466 ILE A O 1
ATOM 3465 N N . SER A 1 467 ? -52.234 -3.312 63.361 1.00 93.56 467 SER A N 1
ATOM 3466 C CA . SER A 1 467 ? -51.734 -4.353 64.261 1.00 93.56 467 SER A CA 1
ATOM 3467 C C . SER A 1 467 ? -52.890 -5.081 64.966 1.00 93.56 467 SER A C 1
ATOM 3469 O O . SER A 1 467 ? -53.813 -4.472 65.510 1.00 93.56 467 SER A O 1
ATOM 3471 N N . SER A 1 468 ? -52.853 -6.412 64.964 1.00 94.00 468 SER A N 1
ATOM 3472 C CA . SER A 1 468 ? -53.832 -7.238 65.677 1.00 94.00 468 SER A CA 1
ATOM 3473 C C . SER A 1 468 ? -53.495 -7.326 67.166 1.00 94.00 468 SER A C 1
ATOM 3475 O O . SER A 1 468 ? -52.380 -7.024 67.587 1.00 94.00 468 SER A O 1
ATOM 3477 N N . ALA A 1 469 ? -54.419 -7.841 67.978 1.00 92.12 469 ALA A N 1
ATOM 3478 C CA . ALA A 1 469 ? -54.118 -8.203 69.367 1.00 92.12 469 ALA A CA 1
ATOM 3479 C C . ALA A 1 469 ? -53.067 -9.333 69.486 1.00 92.12 469 ALA A C 1
ATOM 3481 O O . ALA A 1 469 ? -52.483 -9.526 70.554 1.00 92.12 469 ALA A O 1
ATOM 3482 N N . THR A 1 470 ? -52.815 -10.081 68.406 1.00 94.25 470 THR A N 1
ATOM 3483 C CA . THR A 1 470 ? -51.748 -11.083 68.332 1.00 94.25 470 THR A CA 1
ATOM 3484 C C . THR A 1 470 ? -50.451 -10.403 67.900 1.00 94.25 470 THR A C 1
ATOM 3486 O O . THR A 1 470 ? -50.355 -9.882 66.789 1.00 94.25 470 THR A O 1
ATOM 3489 N N . ALA A 1 471 ? -49.439 -10.429 68.769 1.00 93.25 471 ALA A N 1
ATOM 3490 C CA . ALA A 1 471 ? -48.141 -9.813 68.501 1.00 93.25 471 ALA A CA 1
ATOM 3491 C C . ALA A 1 471 ? -47.580 -10.231 67.128 1.00 93.25 471 ALA A C 1
ATOM 3493 O O . ALA A 1 471 ? -47.601 -11.408 66.756 1.00 93.25 471 ALA A O 1
ATOM 3494 N N . GLY A 1 472 ? -47.111 -9.248 66.362 1.00 93.44 472 GLY A N 1
ATOM 3495 C CA . GLY A 1 472 ? -46.556 -9.433 65.026 1.00 93.44 472 GLY A CA 1
ATOM 3496 C C . GLY A 1 472 ? -47.549 -9.803 63.916 1.00 93.44 472 GLY A C 1
ATOM 3497 O O . GLY A 1 472 ? -47.109 -10.001 62.788 1.00 93.44 472 GLY A O 1
ATOM 3498 N N . SER A 1 473 ? -48.856 -9.901 64.179 1.00 95.62 473 SER A N 1
ATOM 3499 C CA . SER A 1 473 ? -49.873 -10.176 63.146 1.00 95.62 473 SER A CA 1
ATOM 3500 C C . SER A 1 473 ? -50.752 -8.953 62.882 1.00 95.62 473 SER A C 1
ATOM 3502 O O . SER A 1 473 ? -50.972 -8.146 63.786 1.00 95.62 473 SER A O 1
ATOM 3504 N N . ALA A 1 474 ? -51.276 -8.829 61.665 1.00 95.12 474 ALA A N 1
ATOM 3505 C CA . ALA A 1 474 ? -52.205 -7.784 61.248 1.00 95.12 474 ALA A CA 1
ATOM 3506 C C . ALA A 1 474 ? -53.672 -8.238 61.349 1.00 95.12 474 ALA A C 1
ATOM 3508 O O . ALA A 1 474 ? -53.967 -9.417 61.155 1.00 95.12 474 ALA A O 1
ATOM 3509 N N . ASP A 1 475 ? -54.579 -7.296 61.609 1.00 93.12 475 ASP A N 1
ATOM 3510 C CA . ASP A 1 475 ? -56.040 -7.480 61.570 1.00 93.12 475 ASP A CA 1
ATOM 3511 C C . ASP A 1 475 ? -56.674 -6.422 60.650 1.00 93.12 475 ASP A C 1
ATOM 3513 O O . ASP A 1 475 ? -56.088 -5.368 60.371 1.00 93.12 475 ASP A O 1
ATOM 3517 N N . VAL A 1 476 ? -57.871 -6.714 60.149 1.00 91.38 476 VAL A N 1
ATOM 3518 C CA . VAL A 1 476 ? -58.653 -5.837 59.280 1.00 91.38 476 VAL A CA 1
ATOM 3519 C C . VAL A 1 476 ? -59.368 -4.768 60.099 1.00 91.38 476 VAL A C 1
ATOM 3521 O O . VAL A 1 476 ? -60.061 -5.040 61.076 1.00 91.38 476 VAL A O 1
ATOM 3524 N N . TRP A 1 477 ? -59.297 -3.524 59.632 1.00 85.88 477 TRP A N 1
ATOM 3525 C CA . TRP A 1 477 ? -59.896 -2.377 60.301 1.00 85.88 477 TRP A CA 1
ATOM 3526 C C . TRP A 1 477 ? -60.681 -1.478 59.345 1.00 85.88 477 TRP A C 1
ATOM 3528 O O . TRP A 1 477 ? -60.258 -0.381 58.974 1.00 85.88 477 TRP A O 1
ATOM 3538 N N . ASN A 1 478 ? -61.899 -1.893 59.002 1.00 78.38 478 ASN A N 1
ATOM 3539 C CA . ASN A 1 478 ? -62.794 -1.168 58.089 1.00 78.38 478 ASN A CA 1
ATOM 3540 C C . ASN A 1 478 ? -63.843 -0.295 58.810 1.00 78.38 478 ASN A C 1
ATOM 3542 O O . ASN A 1 478 ? -65.023 -0.300 58.457 1.00 78.38 478 ASN A O 1
ATOM 3546 N N . VAL A 1 479 ? -63.453 0.465 59.838 1.00 67.00 479 VAL A N 1
ATOM 3547 C CA . VAL A 1 479 ? -64.353 1.463 60.448 1.00 67.00 479 VAL A CA 1
ATOM 3548 C C . VAL A 1 479 ? -64.301 2.781 59.667 1.00 67.00 479 VAL A C 1
ATOM 3550 O O . VAL A 1 479 ? -63.234 3.366 59.468 1.00 67.00 479 VAL A O 1
ATOM 3553 N N . GLY A 1 480 ? -65.457 3.232 59.176 1.00 54.78 480 GLY A N 1
ATOM 3554 C CA . GLY A 1 480 ? -65.583 4.470 58.404 1.00 54.78 480 GLY A CA 1
ATOM 3555 C C . GLY A 1 480 ? -65.473 5.736 59.265 1.00 54.78 480 GLY A C 1
ATOM 3556 O O . GLY A 1 480 ? -66.009 5.787 60.369 1.00 54.78 480 GLY A O 1
ATOM 3557 N N . GLY A 1 481 ? -64.832 6.776 58.718 1.00 57.94 481 GLY A N 1
ATOM 3558 C CA . GLY A 1 481 ? -64.731 8.121 59.307 1.00 57.94 481 GLY A CA 1
ATOM 3559 C C . GLY A 1 481 ? -63.318 8.502 59.770 1.00 57.94 481 GLY A C 1
ATOM 3560 O O . GLY A 1 481 ? -62.501 7.640 60.073 1.00 57.94 481 GLY A O 1
ATOM 3561 N N . ALA A 1 482 ? -63.021 9.807 59.810 1.00 54.16 482 ALA A N 1
ATOM 3562 C CA . ALA A 1 482 ? -61.768 10.348 60.341 1.00 54.16 482 ALA A CA 1
ATOM 3563 C C . ALA A 1 482 ? -61.747 10.200 61.872 1.00 54.16 482 ALA A C 1
ATOM 3565 O O . ALA A 1 482 ? -62.277 11.041 62.599 1.00 54.16 482 ALA A O 1
ATOM 3566 N N . VAL A 1 483 ? -61.193 9.090 62.353 1.00 59.50 483 VAL A N 1
ATOM 3567 C CA . VAL A 1 483 ? -61.011 8.799 63.781 1.00 59.50 483 VAL A CA 1
ATOM 3568 C C . VAL A 1 483 ? -59.542 9.021 64.154 1.00 59.50 483 VAL A C 1
ATOM 3570 O O . VAL A 1 483 ? -58.665 8.905 63.301 1.00 59.50 483 VAL A O 1
ATOM 3573 N N . ALA A 1 484 ? -59.258 9.295 65.432 1.00 62.72 484 ALA A N 1
ATOM 3574 C CA . ALA A 1 484 ? -57.898 9.493 65.960 1.00 62.72 484 ALA A CA 1
ATOM 3575 C C . ALA A 1 484 ? -56.932 8.312 65.702 1.00 62.72 484 ALA A C 1
ATOM 3577 O O . ALA A 1 484 ? -55.732 8.446 65.896 1.00 62.72 484 ALA A O 1
ATOM 3578 N N . THR A 1 485 ? -57.454 7.174 65.244 1.00 61.69 485 THR A N 1
ATOM 3579 C CA . THR A 1 485 ? -56.725 5.947 64.916 1.00 61.69 485 THR A CA 1
ATOM 3580 C C . THR A 1 485 ? -56.246 5.868 63.463 1.00 61.69 485 THR A C 1
ATOM 3582 O O . THR A 1 485 ? -55.714 4.837 63.071 1.00 61.69 485 THR A O 1
ATOM 3585 N N . HIS A 1 486 ? -56.399 6.926 62.654 1.00 68.56 486 HIS A N 1
ATOM 3586 C CA . HIS A 1 486 ? -55.818 6.982 61.301 1.00 68.56 486 HIS A CA 1
ATOM 3587 C C . HIS A 1 486 ? -54.287 6.797 61.307 1.00 68.56 486 HIS A C 1
ATOM 3589 O O . HIS A 1 486 ? -53.747 6.245 60.360 1.00 68.56 486 HIS A O 1
ATOM 3595 N N . PHE A 1 487 ? -53.616 7.174 62.402 1.00 72.88 487 PHE A N 1
ATOM 3596 C CA . PHE A 1 487 ? -52.177 6.962 62.622 1.00 72.88 487 PHE A CA 1
ATOM 3597 C C . PHE A 1 487 ? -51.785 5.501 62.924 1.00 72.88 487 PHE A C 1
ATOM 3599 O O . PHE A 1 487 ? -50.613 5.205 63.104 1.00 72.88 487 PHE A O 1
ATOM 3606 N N . LEU A 1 488 ? -52.757 4.584 63.035 1.00 82.62 488 LEU A N 1
ATOM 3607 C CA . LEU A 1 488 ? -52.511 3.150 63.259 1.00 82.62 488 LEU A CA 1
ATOM 3608 C C . LEU A 1 488 ? -52.553 2.341 61.954 1.00 82.62 488 LEU A C 1
ATOM 3610 O O . LEU A 1 488 ? -52.383 1.123 61.973 1.00 82.62 488 LEU A O 1
ATOM 3614 N N . GLU A 1 489 ? -52.858 2.995 60.832 1.00 88.56 489 GLU A N 1
ATOM 3615 C CA . GLU A 1 489 ? -52.967 2.355 59.528 1.00 88.56 489 GLU A CA 1
ATOM 3616 C C . GLU A 1 489 ? -51.590 1.985 58.973 1.00 88.56 489 GLU A C 1
ATOM 3618 O O . GLU A 1 489 ? -50.697 2.821 58.861 1.00 88.56 489 GLU A O 1
ATOM 3623 N N . ILE A 1 490 ? -51.451 0.713 58.599 1.00 91.75 490 ILE A N 1
ATOM 3624 C CA . ILE A 1 490 ? -50.200 0.129 58.097 1.00 91.75 490 ILE A CA 1
ATOM 3625 C C . ILE A 1 490 ? -50.252 -0.050 56.575 1.00 91.75 490 ILE A C 1
ATOM 3627 O O . ILE A 1 490 ? -49.230 -0.019 55.884 1.00 91.75 490 ILE A O 1
ATOM 3631 N N . GLY A 1 491 ? -51.447 -0.278 56.029 1.00 93.62 491 GLY A N 1
ATOM 3632 C CA . GLY A 1 491 ? -51.592 -0.589 54.619 1.00 93.62 491 GLY A CA 1
ATOM 3633 C C . GLY A 1 491 ? -52.992 -1.002 54.189 1.00 93.62 491 GLY A C 1
ATOM 3634 O O . GLY A 1 491 ? -53.945 -0.976 54.968 1.00 93.62 491 GLY A O 1
ATOM 3635 N N . HIS A 1 492 ? -53.083 -1.435 52.931 1.00 94.25 492 HIS A N 1
ATOM 3636 C CA . HIS A 1 492 ? -54.278 -2.054 52.357 1.00 94.25 492 HIS A CA 1
ATOM 3637 C C . HIS A 1 492 ? -53.965 -3.416 51.743 1.00 94.25 492 HIS A C 1
ATOM 3639 O O . HIS A 1 492 ? -52.996 -3.559 50.991 1.00 94.25 492 HIS A O 1
ATOM 3645 N N . CYS A 1 493 ? -54.829 -4.400 51.974 1.00 94.94 493 CYS A N 1
ATOM 3646 C CA . CYS A 1 493 ? -54.763 -5.692 51.306 1.00 94.94 493 CYS A CA 1
ATOM 3647 C C . CYS A 1 493 ? -55.096 -5.553 49.814 1.00 94.94 493 CYS A C 1
ATOM 3649 O O . CYS A 1 493 ? -56.121 -4.993 49.424 1.00 94.94 493 CYS A O 1
ATOM 3651 N N . ILE A 1 494 ? -54.258 -6.125 48.953 1.00 95.88 494 ILE A N 1
ATOM 3652 C CA . ILE A 1 494 ? -54.486 -6.232 47.501 1.00 95.88 494 ILE A CA 1
ATOM 3653 C C . ILE A 1 494 ? -54.713 -7.681 47.054 1.00 95.88 494 ILE A C 1
ATOM 3655 O O . ILE A 1 494 ? -54.823 -7.969 45.860 1.00 95.88 494 ILE A O 1
ATOM 3659 N N . GLU A 1 495 ? -54.831 -8.587 48.014 1.00 94.38 495 GLU A N 1
ATOM 3660 C CA . GLU A 1 495 ? -55.189 -9.988 47.860 1.00 94.38 495 GLU A CA 1
ATOM 3661 C C . GLU A 1 495 ? -56.167 -10.378 48.976 1.00 94.38 495 GLU A C 1
ATOM 3663 O O . GLU A 1 495 ? -56.194 -9.752 50.031 1.00 94.38 495 GLU A O 1
ATOM 3668 N N . THR A 1 496 ? -56.996 -11.391 48.728 1.00 94.44 496 THR A N 1
ATOM 3669 C CA . THR A 1 496 ? -57.878 -11.973 49.745 1.00 94.44 496 THR A CA 1
ATOM 3670 C C . THR A 1 496 ? -57.182 -13.172 50.379 1.00 94.44 496 THR A C 1
ATOM 3672 O O . THR A 1 496 ? -56.808 -14.104 49.667 1.00 94.44 496 THR A O 1
ATOM 3675 N N . ARG A 1 497 ? -57.074 -13.192 51.708 1.00 93.69 497 ARG A N 1
ATOM 3676 C CA . ARG A 1 497 ? -56.521 -14.302 52.485 1.00 93.69 497 ARG A CA 1
ATOM 3677 C C . ARG A 1 497 ? -57.579 -14.869 53.424 1.00 93.69 497 ARG A C 1
ATOM 3679 O O . ARG A 1 497 ? -58.117 -14.169 54.271 1.00 93.69 497 ARG A O 1
ATOM 3686 N N . VAL A 1 498 ? -57.867 -16.162 53.294 1.00 92.12 498 VAL A N 1
ATOM 3687 C CA . VAL A 1 498 ? -58.800 -16.846 54.199 1.00 92.12 498 VAL A CA 1
ATOM 3688 C C . VAL A 1 498 ? -58.037 -17.366 55.416 1.00 92.12 498 VAL A C 1
ATOM 3690 O O . VAL A 1 498 ? -57.189 -18.248 55.277 1.00 92.12 498 VAL A O 1
ATOM 3693 N N . GLY A 1 499 ? -58.371 -16.842 56.597 1.00 90.50 499 GLY A N 1
ATOM 3694 C CA . GLY A 1 499 ? -57.724 -17.189 57.864 1.00 90.50 499 GLY A CA 1
ATOM 3695 C C . GLY A 1 499 ? -56.276 -16.700 57.967 1.00 90.50 499 GLY A C 1
ATOM 3696 O O . GLY A 1 499 ? -55.814 -15.905 57.150 1.00 90.50 499 GLY A O 1
ATOM 3697 N N . ALA A 1 500 ? -55.547 -17.209 58.960 1.00 91.69 500 ALA A N 1
ATOM 3698 C CA . ALA A 1 500 ? -54.184 -16.763 59.237 1.00 91.69 500 ALA A CA 1
ATOM 3699 C C . ALA A 1 500 ? -53.189 -17.038 58.094 1.00 91.69 500 ALA A C 1
ATOM 3701 O O . ALA A 1 500 ? -53.271 -18.031 57.351 1.00 91.69 500 ALA A O 1
ATOM 3702 N N . GLY A 1 501 ? -52.195 -16.160 57.986 1.00 94.00 501 GLY A N 1
ATOM 3703 C CA . GLY A 1 501 ? -51.059 -16.304 57.080 1.00 94.00 501 GLY A CA 1
ATOM 3704 C C . GLY A 1 501 ? -50.813 -15.080 56.209 1.00 94.00 501 GLY A C 1
ATOM 3705 O O . GLY A 1 501 ? -51.414 -14.030 56.397 1.00 94.00 501 GLY A O 1
ATOM 3706 N N . LEU A 1 502 ? -49.909 -15.237 55.245 1.00 96.31 502 LEU A N 1
ATOM 3707 C CA . LEU A 1 502 ? -49.467 -14.152 54.377 1.00 96.31 502 LEU A CA 1
ATOM 3708 C C . LEU A 1 502 ? -50.568 -13.690 53.418 1.00 96.31 502 LEU A C 1
ATOM 3710 O O . LEU A 1 502 ? -51.135 -14.504 52.684 1.00 96.31 502 LEU A O 1
ATOM 3714 N N . ALA A 1 503 ? -50.825 -12.386 53.408 1.00 95.88 503 ALA A N 1
ATOM 3715 C CA . ALA A 1 503 ? -51.683 -11.698 52.457 1.00 95.88 503 ALA A CA 1
ATOM 3716 C C . ALA A 1 503 ? -50.913 -10.550 51.805 1.00 95.88 503 ALA A C 1
ATOM 3718 O O . ALA A 1 503 ? -50.248 -9.769 52.491 1.00 95.88 503 ALA A O 1
ATOM 3719 N N . ARG A 1 504 ? -51.020 -10.409 50.483 1.00 96.75 504 ARG A N 1
ATOM 3720 C CA . ARG A 1 504 ? -50.347 -9.315 49.790 1.00 96.75 504 ARG A CA 1
ATOM 3721 C C . ARG A 1 504 ? -51.007 -7.979 50.090 1.00 96.75 504 ARG A C 1
ATOM 3723 O O . ARG A 1 504 ? -52.197 -7.795 49.825 1.00 96.75 504 ARG A O 1
ATOM 3730 N N . CYS A 1 505 ? -50.215 -7.030 50.567 1.00 96.12 505 CYS A N 1
ATOM 3731 C CA . CYS A 1 505 ? -50.660 -5.693 50.928 1.00 96.12 505 CYS A CA 1
ATOM 3732 C C . CYS A 1 505 ? -49.761 -4.627 50.303 1.00 96.12 505 CYS A C 1
ATOM 3734 O O . CYS A 1 505 ? -48.593 -4.875 50.016 1.00 96.12 505 CYS A O 1
ATOM 3736 N N . ILE A 1 506 ? -50.308 -3.430 50.105 1.00 96.50 506 ILE A N 1
ATOM 3737 C CA . ILE A 1 506 ? -49.517 -2.218 49.893 1.00 96.50 506 ILE A CA 1
ATOM 3738 C C . ILE A 1 506 ? -49.352 -1.559 51.255 1.00 96.50 506 ILE A C 1
ATOM 3740 O O . ILE A 1 506 ? -50.344 -1.162 51.865 1.00 96.50 506 ILE A O 1
ATOM 3744 N N . LEU A 1 507 ? -48.109 -1.451 51.707 1.00 95.50 507 LEU A N 1
ATOM 3745 C CA . LEU A 1 507 ? -47.716 -0.726 52.902 1.00 95.50 507 LEU A CA 1
ATOM 3746 C C . LEU A 1 507 ? -47.614 0.763 52.592 1.00 95.50 507 LEU A C 1
ATOM 3748 O O . LEU A 1 507 ? -46.896 1.186 51.678 1.00 95.50 507 LEU A O 1
ATOM 3752 N N . HIS A 1 508 ? -48.336 1.546 53.375 1.00 90.75 508 HIS A N 1
ATOM 3753 C CA . HIS A 1 508 ? -48.308 3.000 53.378 1.00 90.75 508 HIS A CA 1
ATOM 3754 C C . HIS A 1 508 ? -48.728 3.408 54.796 1.00 90.75 508 HIS A C 1
ATOM 3756 O O . HIS A 1 508 ? -49.886 3.287 55.177 1.00 90.75 508 HIS A O 1
ATOM 3762 N N . PHE A 1 509 ? -47.740 3.736 55.624 1.00 84.94 509 PHE A N 1
ATOM 3763 C CA . PHE A 1 509 ? -47.956 4.107 57.021 1.00 84.94 509 PHE A CA 1
ATOM 3764 C C . PHE A 1 509 ? -48.439 5.561 57.083 1.00 84.94 509 PHE A C 1
ATOM 3766 O O . PHE A 1 509 ? -47.895 6.404 56.361 1.00 84.94 509 PHE A O 1
ATOM 3773 N N . ASN A 1 510 ? -49.453 5.839 57.905 1.00 74.44 510 ASN A N 1
ATOM 3774 C CA . ASN A 1 510 ? -50.127 7.145 57.988 1.00 74.44 510 ASN A CA 1
ATOM 3775 C C . ASN A 1 510 ? -49.812 7.943 59.253 1.00 74.44 510 ASN A C 1
ATOM 3777 O O . ASN A 1 510 ? -49.667 7.330 60.330 1.00 74.44 510 ASN A O 1
#

Foldseek 3Di:
DDDPPPPDPQDDPDDDPFWDWDQDPVVRGIDTDDLQAWGADPVVCATEGRHNDAPDNYHYDDPDDDDDDFDDPDQAWRWDWDDDPVAIWIWTDGPNKTFIARDSPRQPGGQWIADPVQAIEGVDDDDPDNYHYDDDPDDRDDDFDDPDQLDWRWDWDDDPQFIWTFGAGSQRWGFIDGVVVRATQWTQDPVRAIEGSDDDDPDNYYYDDPDRDDDDFDPDDAQAAQPRKDKDFDWDADPPRQIAGQKMWMKGAHDRDPDDWIKIWIFGAPPPQGNHGHTAWMQTSQRWIFGGDCVQPVGGFTQHPRPPDLAAWDFHGWDADPDDGWIWTFTHGRQKTFTDTDPCSNPWGQWIQRPVVCAIEGRDPDDPANYAYVVQWDAHPQGFTKGKAAEAQVFWFDFQFFWAADDDPPDDDPRHIYWAAAQHLGTQFGFHDTGATHRGITIGGRFFKGWHWAAQQWDAFFFWWFHHNPTRHIDTDPDDDDDPCLQRTQFGFRHTTHGTDTTITGGDGD

Sequence (510 aa):
MEVHAIIDSRLKSGTAQGQIMFWDNTLKRWVNAETSELFWDDTNKRFGIGIASPGQQLHIRGSVSIKALFERTSASNVVTEYKGTGGSMYIGLTNNDFFISSANDLSAGNFFMVQNEGNVGIGISNPGVRLHLFESSENANMRIQTEKVNGLAQVQLFNDARHWDFGIDASDRFVISDATAVKTRLVVDESGQVGIGETAPETLLELTSTAPYFTLHNSTEENSDGGRESRINFKGEQDGTEETTLARIEVSHDGVADDEKGKIVLSVNDGNDGDTPTDVMTIDSDGRVKIGTTSDMLAPLNITGDTAGINDRHEGLWMRGKVGAWIVQLNVRGPRLEIGGGATLDTTPAMSVNYNTGEVGIGTTTPTLPLSVLEKSGHTTTGGFAVKLTNKTGGNTVAGQLVEASTPVGADTDDAFETAAGSADNVIGVVLDAGVADGSEAWVVVSGIADVLMDAGGSARGDRIISSATAGSADVWNVGGAVATHFLEIGHCIETRVGAGLARCILHFN

Radius of gyration: 58.51 Å; chains: 1; bounding box: 126×49×169 Å

Organism: NCBI:txid412755

pLDDT: mean 86.74, std 14.9, range [28.33, 98.62]